Protein AF-A0A2T5HIP7-F1 (afdb_monomer)

Structure (mmCIF, N/CA/C/O backbone):
data_AF-A0A2T5HIP7-F1
#
_entry.id   AF-A0A2T5HIP7-F1
#
loop_
_atom_site.group_PDB
_atom_site.id
_atom_site.type_symbol
_atom_site.label_atom_id
_atom_site.label_alt_id
_atom_site.label_comp_id
_atom_site.label_asym_id
_atom_site.label_entity_id
_atom_site.label_seq_id
_atom_site.pdbx_PDB_ins_code
_atom_site.Cartn_x
_atom_site.Cartn_y
_atom_site.Cartn_z
_atom_site.occupancy
_atom_site.B_iso_or_equiv
_atom_site.auth_seq_id
_atom_site.auth_comp_id
_atom_site.auth_asym_id
_atom_site.auth_atom_id
_atom_site.pdbx_PDB_model_num
ATOM 1 N N . MET A 1 1 ? -25.034 -13.636 23.811 1.00 86.50 1 MET A N 1
ATOM 2 C CA . MET A 1 1 ? -24.844 -12.673 24.924 1.00 86.50 1 MET A CA 1
ATOM 3 C C . MET A 1 1 ? -26.140 -12.382 25.685 1.00 86.50 1 MET A C 1
ATOM 5 O O . MET A 1 1 ? -26.211 -12.776 26.837 1.00 86.50 1 MET A O 1
ATOM 9 N N . PHE A 1 2 ? -27.155 -11.724 25.097 1.00 91.31 2 PHE A N 1
ATOM 10 C CA . PHE A 1 2 ? -28.392 -11.356 25.823 1.00 91.31 2 PHE A CA 1
ATOM 11 C C . PHE A 1 2 ? -29.145 -12.556 26.422 1.00 91.31 2 PHE A C 1
ATOM 13 O O . PHE A 1 2 ? -29.591 -12.470 27.561 1.00 91.31 2 PHE A O 1
ATOM 20 N N . ASP A 1 3 ? -29.210 -13.689 25.713 1.00 92.69 3 ASP A N 1
ATOM 21 C CA . ASP A 1 3 ? -29.767 -14.936 26.265 1.00 92.69 3 ASP A CA 1
ATOM 22 C C . ASP A 1 3 ? -29.011 -15.400 27.525 1.00 92.69 3 ASP A C 1
ATOM 24 O O . ASP A 1 3 ? -29.621 -15.671 28.557 1.00 92.69 3 ASP A O 1
ATOM 28 N N . SER A 1 4 ? -27.676 -15.383 27.488 1.00 92.62 4 SER A N 1
ATOM 29 C CA . SER A 1 4 ? -26.827 -15.709 28.638 1.00 92.62 4 SER A CA 1
ATOM 30 C C . SER A 1 4 ? -27.083 -14.769 29.821 1.00 92.62 4 SER A C 1
ATOM 32 O O . SER A 1 4 ? -27.289 -15.241 30.935 1.00 92.62 4 SER A O 1
ATOM 34 N N . LEU A 1 5 ? -27.147 -13.453 29.580 1.00 93.56 5 LEU A N 1
ATOM 35 C CA . LEU A 1 5 ? -27.441 -12.454 30.617 1.00 93.56 5 LEU A CA 1
ATOM 36 C C . LEU A 1 5 ? -28.824 -12.673 31.241 1.00 93.56 5 LEU A C 1
ATOM 38 O O . LEU A 1 5 ? -28.954 -12.691 32.464 1.00 93.56 5 LEU A O 1
ATOM 42 N N . TYR A 1 6 ? -29.842 -12.915 30.412 1.00 95.31 6 TYR A N 1
ATOM 43 C CA . TYR A 1 6 ? -31.206 -13.206 30.856 1.00 95.31 6 TYR A CA 1
ATOM 44 C C . TYR A 1 6 ? -31.277 -14.437 31.767 1.00 95.31 6 TYR A C 1
ATOM 46 O O . TYR A 1 6 ? -31.994 -14.444 32.771 1.00 95.31 6 TYR A O 1
ATOM 54 N N . ARG A 1 7 ? -30.502 -15.475 31.435 1.00 93.69 7 ARG A N 1
ATOM 55 C CA . ARG A 1 7 ? -30.404 -16.727 32.198 1.00 93.69 7 ARG A CA 1
ATOM 56 C C . ARG A 1 7 ? -29.425 -16.660 33.373 1.00 93.69 7 ARG A C 1
ATOM 58 O O . ARG A 1 7 ? -29.270 -17.657 34.068 1.00 93.69 7 ARG A O 1
ATOM 65 N N . ARG A 1 8 ? -28.776 -15.511 33.610 1.00 91.31 8 ARG A N 1
ATOM 66 C CA . ARG A 1 8 ? -27.700 -15.336 34.607 1.00 91.31 8 ARG A CA 1
ATOM 67 C C . ARG A 1 8 ? -26.515 -16.289 34.389 1.00 91.31 8 ARG A C 1
ATOM 69 O O . ARG A 1 8 ? -25.828 -16.666 35.332 1.00 91.31 8 ARG A O 1
ATOM 76 N N . HIS A 1 9 ? -26.267 -16.673 33.140 1.00 91.75 9 HIS A N 1
ATOM 77 C CA . HIS A 1 9 ? -25.066 -17.404 32.757 1.00 91.75 9 HIS A CA 1
ATOM 78 C C . HIS A 1 9 ? -23.877 -16.437 32.621 1.00 91.75 9 HIS A C 1
ATOM 80 O O . HIS A 1 9 ? -24.076 -15.281 32.229 1.00 91.75 9 HIS A O 1
ATOM 86 N N . PRO A 1 10 ? -22.637 -16.888 32.890 1.00 84.06 10 PRO A N 1
ATOM 87 C CA . PRO A 1 10 ? -21.448 -16.066 32.695 1.00 84.06 10 PRO A CA 1
ATOM 88 C C . PRO A 1 10 ? -21.317 -15.586 31.245 1.00 84.06 10 PRO A C 1
ATOM 90 O O . PRO A 1 10 ? -21.509 -16.358 30.306 1.00 84.06 10 PRO A O 1
ATOM 93 N N . VAL A 1 11 ? -20.940 -14.320 31.067 1.00 85.50 11 VAL A N 1
ATOM 94 C CA . VAL A 1 11 ? -20.610 -13.728 29.754 1.00 85.50 11 VAL A CA 1
ATOM 95 C C . VAL A 1 11 ? -19.152 -13.269 29.662 1.00 85.50 11 VAL A C 1
ATOM 97 O O . VAL A 1 11 ? -18.809 -12.485 28.777 1.00 85.50 11 VAL A O 1
ATOM 100 N N . GLY A 1 12 ? -18.310 -13.754 30.580 1.00 82.62 12 GLY A N 1
ATOM 101 C CA . GLY A 1 12 ? -16.923 -13.324 30.773 1.00 82.62 12 GLY A CA 1
ATOM 102 C C . GLY A 1 12 ? -16.800 -12.009 31.552 1.00 82.62 12 GLY A C 1
ATOM 103 O O . GLY A 1 12 ? -17.744 -11.218 31.597 1.00 82.62 12 GLY A O 1
ATOM 104 N N . GLY A 1 13 ? -15.630 -11.776 32.149 1.00 85.75 13 GLY A N 1
ATOM 105 C CA . GLY A 1 13 ? -15.271 -10.499 32.776 1.00 85.75 13 GLY A CA 1
ATOM 106 C C . GLY A 1 13 ? -14.857 -9.436 31.754 1.00 85.75 13 GLY A C 1
ATOM 107 O O . GLY A 1 13 ? -14.843 -9.696 30.547 1.00 85.75 13 GLY A O 1
ATOM 108 N N . LEU A 1 14 ? -14.549 -8.239 32.238 1.00 87.75 14 LEU A N 1
ATOM 109 C CA . LEU A 1 14 ? -13.911 -7.155 31.497 1.00 87.75 14 LEU A CA 1
ATOM 110 C C . LEU A 1 14 ? -12.451 -7.066 31.935 1.00 87.75 14 LEU A C 1
ATOM 112 O O . LEU A 1 14 ? -12.167 -7.206 33.121 1.00 87.75 14 LEU A O 1
ATOM 116 N N . LEU A 1 15 ? -11.549 -6.774 31.003 1.00 85.12 15 LEU A N 1
ATOM 117 C CA . LEU A 1 15 ? -10.159 -6.466 31.331 1.00 85.12 15 LEU A CA 1
ATOM 118 C C . LEU A 1 15 ? -9.933 -4.976 31.127 1.00 85.12 15 LEU A C 1
ATOM 120 O O . LEU A 1 15 ? -10.214 -4.442 30.052 1.00 85.12 15 LEU A O 1
ATOM 124 N N . VAL A 1 16 ? -9.413 -4.307 32.144 1.00 87.38 16 VAL A N 1
ATOM 125 C CA . VAL A 1 16 ? -9.201 -2.863 32.141 1.00 87.38 16 VAL A CA 1
ATOM 126 C C . VAL A 1 16 ? -7.760 -2.555 32.517 1.00 87.38 16 VAL A C 1
ATOM 128 O O . VAL A 1 16 ? -7.214 -3.138 33.446 1.00 87.38 16 VAL A O 1
ATOM 131 N N . TRP A 1 17 ? -7.147 -1.602 31.827 1.00 82.19 17 TRP A N 1
ATOM 132 C CA . TRP A 1 17 ? -5.869 -1.029 32.226 1.00 82.19 17 TRP A CA 1
ATOM 133 C C . TRP A 1 17 ? -6.099 0.274 32.977 1.00 82.19 17 TRP A C 1
ATOM 135 O O . TRP A 1 17 ? -6.638 1.224 32.408 1.00 82.19 17 TRP A O 1
ATOM 145 N N . ALA A 1 18 ? -5.695 0.319 34.246 1.00 78.62 18 ALA A N 1
ATOM 146 C CA . ALA A 1 18 ? -5.685 1.554 35.015 1.00 78.62 18 ALA A CA 1
ATOM 147 C C . ALA A 1 18 ? -4.316 2.232 34.848 1.00 78.62 18 ALA A C 1
ATOM 149 O O . ALA A 1 18 ? -3.298 1.729 35.324 1.00 78.62 18 ALA A O 1
ATOM 150 N N . THR A 1 19 ? -4.301 3.368 34.157 1.00 68.75 19 THR A N 1
ATOM 151 C CA . THR A 1 19 ? -3.107 4.185 33.905 1.00 68.75 19 THR A CA 1
ATOM 152 C C . THR A 1 19 ? -3.307 5.587 34.459 1.00 68.75 19 THR A C 1
ATOM 154 O O . THR A 1 19 ? -4.427 6.095 34.491 1.00 68.75 19 THR A O 1
ATOM 157 N N . ASP A 1 20 ? -2.212 6.227 34.868 1.00 63.22 20 ASP A N 1
ATOM 158 C CA . ASP A 1 20 ? -2.234 7.638 35.241 1.00 63.22 20 ASP A CA 1
ATOM 159 C C . ASP A 1 20 ? -2.627 8.482 34.018 1.00 63.22 20 ASP A C 1
ATOM 161 O O . ASP A 1 20 ? -2.150 8.237 32.900 1.00 63.22 20 ASP A O 1
ATOM 165 N N . SER A 1 21 ? -3.536 9.432 34.220 1.00 52.19 21 SER A N 1
ATOM 166 C CA . SER A 1 21 ? -3.811 10.484 33.249 1.00 52.19 21 SER A CA 1
ATOM 167 C C . SER A 1 21 ? -3.828 11.801 33.998 1.00 52.19 21 SER A C 1
ATOM 169 O O . SER A 1 21 ? -4.706 12.054 34.832 1.00 52.19 21 SER A O 1
ATOM 171 N N . SER A 1 22 ? -2.904 12.680 33.658 1.00 45.75 22 SER A N 1
ATOM 172 C CA . SER A 1 22 ? -2.913 14.038 34.171 1.00 45.75 22 SER A CA 1
ATOM 173 C C . SER A 1 22 ? -3.959 14.935 33.484 1.00 45.75 22 SER A C 1
ATOM 175 O O . SER A 1 22 ? -4.080 16.088 33.896 1.00 45.75 22 SER A O 1
ATOM 177 N N . ALA A 1 23 ? -4.761 14.454 32.511 1.00 42.47 23 ALA A N 1
ATOM 178 C CA . ALA A 1 23 ? -5.724 15.314 31.799 1.00 42.47 23 ALA A CA 1
ATOM 179 C C . ALA A 1 23 ? -6.915 14.652 31.046 1.00 42.47 23 ALA A C 1
ATOM 181 O O . ALA A 1 23 ? -7.527 15.335 30.226 1.00 42.47 23 ALA A O 1
ATOM 182 N N . ALA A 1 24 ? -7.316 13.399 31.300 1.00 41.88 24 ALA A N 1
ATOM 183 C CA . ALA A 1 24 ? -8.332 12.762 30.444 1.00 41.88 24 ALA A CA 1
ATOM 184 C C . ALA A 1 24 ? -9.781 13.232 30.661 1.00 41.88 24 ALA A C 1
ATOM 186 O O . ALA A 1 24 ? -10.259 13.375 31.792 1.00 41.88 24 ALA A O 1
ATOM 187 N N . ALA A 1 25 ? -10.523 13.362 29.556 1.00 40.16 25 ALA A N 1
ATOM 188 C CA . ALA A 1 25 ? -11.967 13.576 29.542 1.00 40.16 25 ALA A CA 1
ATOM 189 C C . ALA A 1 25 ? -12.734 12.237 29.496 1.00 40.16 25 ALA A C 1
ATOM 191 O O . ALA A 1 25 ? -12.428 11.329 28.723 1.00 40.16 25 ALA A O 1
ATOM 192 N N . TYR A 1 26 ? -13.763 12.111 30.340 1.00 48.03 26 TYR A N 1
ATOM 193 C CA . TYR A 1 26 ? -14.518 10.872 30.564 1.00 48.03 26 TYR A CA 1
ATOM 194 C C . TYR A 1 26 ? -15.714 10.689 29.606 1.00 48.03 26 TYR A C 1
ATOM 196 O O . TYR A 1 26 ? -16.310 11.652 29.124 1.00 48.03 26 TYR A O 1
ATOM 204 N N . ARG A 1 27 ? -16.100 9.426 29.360 1.00 46.72 27 ARG A N 1
ATOM 205 C CA . ARG A 1 27 ? -17.283 9.029 28.575 1.00 46.72 27 ARG A CA 1
ATOM 206 C C . ARG A 1 27 ? -18.389 8.480 29.496 1.00 46.72 27 ARG A C 1
ATOM 208 O O . ARG A 1 27 ? -18.449 7.277 29.732 1.00 46.72 27 ARG A O 1
ATOM 215 N N . GLY A 1 28 ? -19.282 9.356 29.969 1.00 49.19 28 GLY A N 1
ATOM 216 C CA . GLY A 1 28 ? -20.483 9.032 30.762 1.00 49.19 28 GLY A CA 1
ATOM 217 C C . GLY A 1 28 ? -20.995 10.232 31.580 1.00 49.19 28 GLY A C 1
ATOM 218 O O . GLY A 1 28 ? -20.320 11.253 31.638 1.00 49.19 28 GLY A O 1
ATOM 219 N N . ASP A 1 29 ? -22.166 10.114 32.219 1.00 45.41 29 ASP A N 1
ATOM 220 C CA . ASP A 1 29 ? -22.832 11.206 32.969 1.00 45.41 29 ASP A CA 1
ATOM 221 C C . ASP A 1 29 ? -22.365 11.330 34.448 1.00 45.41 29 ASP A C 1
ATOM 223 O O . ASP A 1 29 ? -23.055 11.930 35.269 1.00 45.41 29 ASP A O 1
ATOM 227 N N . GLY A 1 30 ? -21.231 10.719 34.819 1.00 46.06 30 GLY A N 1
ATOM 228 C CA . GLY A 1 30 ? -20.705 10.688 36.195 1.00 46.06 30 GLY A CA 1
ATOM 229 C C . GLY A 1 30 ? -19.415 11.498 36.385 1.00 46.06 30 GLY A C 1
ATOM 230 O O . GLY A 1 30 ? -18.658 11.690 35.436 1.00 46.06 30 GLY A O 1
ATOM 231 N N . GLU A 1 31 ? -19.145 11.944 37.618 1.00 34.41 31 GLU A N 1
ATOM 232 C CA . GLU A 1 31 ? -17.882 12.598 38.009 1.00 34.41 31 GLU A CA 1
ATOM 233 C C . GLU A 1 31 ? -16.805 11.562 38.383 1.00 34.41 31 GLU A C 1
ATOM 235 O O . GLU A 1 31 ? -17.094 10.585 39.077 1.00 34.41 31 GLU A O 1
ATOM 240 N N . LEU A 1 32 ? -15.552 11.774 37.951 1.00 49.59 32 LEU A N 1
ATOM 241 C CA . LEU A 1 32 ? -14.421 10.880 38.238 1.00 49.59 32 LEU A CA 1
ATOM 242 C C . LEU A 1 32 ? -13.427 11.519 39.218 1.00 49.59 32 LEU A C 1
ATOM 244 O O . LEU A 1 32 ? -13.140 12.716 39.155 1.00 49.59 32 LEU A O 1
ATOM 248 N N . ALA A 1 33 ? -12.856 10.697 40.099 1.00 43.25 33 ALA A N 1
ATOM 249 C CA . ALA A 1 33 ? -11.745 11.088 40.960 1.00 43.25 33 ALA A CA 1
ATOM 250 C C . ALA A 1 33 ? -10.478 11.331 40.115 1.00 43.25 33 ALA A C 1
ATOM 252 O O . ALA A 1 33 ? -10.100 10.488 39.305 1.00 43.25 33 ALA A O 1
ATOM 253 N N . ARG A 1 34 ? -9.817 12.482 40.298 1.00 43.44 34 ARG A N 1
ATOM 254 C CA . ARG A 1 34 ? -8.569 12.844 39.597 1.00 43.44 34 ARG A CA 1
ATOM 255 C C . ARG A 1 34 ? -7.512 11.725 39.683 1.00 43.44 34 ARG A C 1
ATOM 257 O O . ARG A 1 34 ? -7.230 11.255 40.782 1.00 43.44 34 ARG A O 1
ATOM 264 N N . GLY A 1 35 ? -6.876 11.397 38.552 1.00 55.41 35 GLY A N 1
ATOM 265 C CA . GLY A 1 35 ? -5.560 10.739 38.497 1.00 55.41 35 GLY A CA 1
ATOM 266 C C . GLY A 1 35 ? -5.484 9.365 37.822 1.00 55.41 35 GLY A C 1
ATOM 267 O O . GLY A 1 35 ? -4.400 8.986 37.410 1.00 55.41 35 GLY A O 1
ATOM 268 N N . ILE A 1 36 ? -6.577 8.607 37.663 1.00 61.31 36 ILE A N 1
ATOM 269 C CA . ILE A 1 36 ? -6.512 7.253 37.068 1.00 61.31 36 ILE A CA 1
ATOM 270 C C . ILE A 1 36 ? -7.580 7.088 35.983 1.00 61.31 36 ILE A C 1
ATOM 272 O O . ILE A 1 36 ? -8.776 7.168 36.266 1.00 61.31 36 ILE A O 1
ATOM 276 N N . VAL A 1 37 ? -7.154 6.794 34.751 1.00 66.75 37 VAL A N 1
ATOM 277 C CA . VAL A 1 37 ? -8.028 6.393 33.638 1.00 66.75 37 VAL A CA 1
ATOM 278 C C . VAL A 1 37 ? -8.018 4.891 33.486 1.00 66.75 37 VAL A C 1
ATOM 280 O O . VAL A 1 37 ? -6.973 4.248 33.486 1.00 66.75 37 VAL A O 1
ATOM 283 N N . LYS A 1 38 ? -9.217 4.349 33.307 1.00 76.31 38 LYS A N 1
ATOM 284 C CA . LYS A 1 38 ? -9.478 2.937 33.069 1.00 76.31 38 LYS A CA 1
ATOM 285 C C . LYS A 1 38 ? -9.770 2.717 31.586 1.00 76.31 38 LYS A C 1
ATOM 287 O O . LYS A 1 38 ? -10.869 3.013 31.120 1.00 76.31 38 LYS A O 1
ATOM 292 N N . LEU A 1 39 ? -8.781 2.224 30.846 1.00 77.19 39 LEU A N 1
ATOM 293 C CA . LEU A 1 39 ? -8.916 1.856 29.437 1.00 77.19 39 LEU A CA 1
ATOM 294 C C . LEU A 1 39 ? -9.461 0.430 29.333 1.00 77.19 39 LEU A C 1
ATOM 296 O O . LEU A 1 39 ? -8.859 -0.505 29.855 1.00 77.19 39 LEU A O 1
ATOM 300 N N . LEU A 1 40 ? -10.600 0.257 28.662 1.00 80.19 40 LEU A N 1
ATOM 301 C CA . LEU A 1 40 ? -11.191 -1.060 28.429 1.00 80.19 40 LEU A CA 1
ATOM 302 C C . LEU A 1 40 ? -10.366 -1.820 27.383 1.00 80.19 40 LEU A C 1
ATOM 304 O O . LEU A 1 40 ? -10.419 -1.495 26.197 1.00 80.19 40 LEU A O 1
ATOM 308 N N . LEU A 1 41 ? -9.621 -2.830 27.825 1.00 76.81 41 LEU A N 1
ATOM 309 C CA . LEU A 1 41 ? -8.819 -3.681 26.951 1.00 76.81 41 LEU A CA 1
ATOM 310 C C . LEU A 1 41 ? -9.693 -4.768 26.325 1.00 76.81 41 LEU A C 1
ATOM 312 O O . LEU A 1 41 ? -9.817 -4.821 25.107 1.00 76.81 41 LEU A O 1
ATOM 316 N N . ASP A 1 42 ? -10.361 -5.575 27.155 1.00 79.62 42 ASP A N 1
ATOM 317 C CA . ASP A 1 42 ? -11.243 -6.662 26.716 1.00 79.62 42 ASP A CA 1
ATOM 318 C C . ASP A 1 42 ? -12.696 -6.439 27.152 1.00 79.62 42 ASP A C 1
ATOM 320 O O . ASP A 1 42 ? -12.983 -5.896 28.218 1.00 79.62 42 ASP A O 1
ATOM 324 N N . GLY A 1 43 ? -13.627 -6.887 26.309 1.00 80.12 43 GLY A N 1
ATOM 325 C CA . GLY A 1 43 ? -15.065 -6.712 26.491 1.00 80.12 43 GLY A CA 1
ATOM 326 C C . GLY A 1 43 ? -15.652 -5.541 25.709 1.00 80.12 43 GLY A C 1
ATOM 327 O O . GLY A 1 43 ? -16.847 -5.275 25.830 1.00 80.12 43 GLY A O 1
ATOM 328 N N . GLN A 1 44 ? -14.864 -4.880 24.852 1.00 78.50 44 GLN A N 1
ATOM 329 C CA . GLN A 1 44 ? -15.318 -3.746 24.040 1.00 78.50 44 GLN A CA 1
ATOM 330 C C . GLN A 1 44 ? -16.548 -4.087 23.192 1.00 78.50 44 GLN A C 1
ATOM 332 O O . GLN A 1 44 ? -17.529 -3.347 23.221 1.00 78.50 44 GLN A O 1
ATOM 337 N N . GLN A 1 45 ? -16.554 -5.224 22.487 1.00 76.88 45 GLN A N 1
ATOM 338 C CA . GLN A 1 45 ? -17.701 -5.633 21.665 1.00 76.88 45 GLN A CA 1
ATOM 339 C C . GLN A 1 45 ? -18.953 -5.912 22.510 1.00 76.88 45 GLN A C 1
ATOM 341 O O . GLN A 1 45 ? -20.061 -5.517 22.138 1.00 76.88 45 GLN A O 1
ATOM 346 N N . ARG A 1 46 ? -18.779 -6.551 23.677 1.00 86.44 46 ARG A N 1
ATOM 347 C CA . ARG A 1 46 ? -19.863 -6.870 24.621 1.00 86.44 46 ARG A CA 1
ATOM 348 C C . ARG A 1 46 ? -20.488 -5.592 25.183 1.00 86.44 46 ARG A C 1
ATOM 350 O O . ARG A 1 46 ? -21.704 -5.419 25.109 1.00 86.44 46 ARG A O 1
ATOM 357 N N . ILE A 1 47 ? -19.660 -4.660 25.654 1.00 87.75 47 ILE A N 1
ATOM 358 C CA . ILE A 1 47 ? -20.102 -3.360 26.175 1.00 87.75 47 ILE A CA 1
ATOM 359 C C . ILE A 1 47 ? -20.714 -2.490 25.075 1.00 87.75 47 ILE A C 1
ATOM 361 O O . ILE A 1 47 ? -21.749 -1.874 25.303 1.00 87.75 47 ILE A O 1
ATOM 365 N N . THR A 1 48 ? -20.145 -2.487 23.868 1.00 85.19 48 THR A N 1
ATOM 366 C CA . THR A 1 48 ? -20.704 -1.786 22.698 1.00 85.19 48 THR A CA 1
ATOM 367 C C . THR A 1 48 ? -22.090 -2.325 22.347 1.00 85.19 48 THR A C 1
ATOM 369 O O . THR A 1 48 ? -23.018 -1.546 22.146 1.00 85.19 48 THR A O 1
ATOM 372 N N . SER A 1 49 ? -22.260 -3.651 22.337 1.00 86.44 49 SER A N 1
ATOM 373 C CA . SER A 1 49 ? -23.545 -4.309 22.067 1.00 86.44 49 SER A CA 1
ATOM 374 C C . SER A 1 49 ? -24.591 -3.978 23.131 1.00 86.44 49 SER A C 1
ATOM 376 O O . SER A 1 49 ? -25.725 -3.636 22.800 1.00 86.44 49 SER A O 1
ATOM 378 N N . LEU A 1 50 ? -24.204 -4.034 24.411 1.00 89.94 50 LEU A N 1
ATOM 379 C CA . LEU A 1 50 ? -25.062 -3.630 25.525 1.00 89.94 50 LEU A CA 1
ATOM 380 C C . LEU A 1 50 ? -25.459 -2.160 25.411 1.00 89.94 50 LEU A C 1
ATOM 382 O O . LEU A 1 50 ? -26.647 -1.852 25.437 1.00 89.94 50 LEU A O 1
ATOM 386 N N . TYR A 1 51 ? -24.487 -1.266 25.220 1.00 89.44 51 TYR A N 1
ATOM 387 C CA . TYR A 1 51 ? -24.728 0.160 25.032 1.00 89.44 51 TYR A CA 1
ATOM 388 C C . TYR A 1 51 ? -25.714 0.399 23.891 1.00 89.44 51 TYR A C 1
ATOM 390 O O . TYR A 1 51 ? -26.709 1.094 24.082 1.00 89.44 51 TYR A O 1
ATOM 398 N N . GLY A 1 52 ? -25.460 -0.199 22.727 1.00 88.44 52 GLY A N 1
ATOM 399 C CA . GLY A 1 52 ? -26.260 0.003 21.530 1.00 88.44 52 GLY A CA 1
ATOM 400 C C . GLY A 1 52 ? -27.707 -0.438 21.709 1.00 88.44 52 GLY A C 1
ATOM 401 O O . GLY A 1 52 ? -28.613 0.350 21.449 1.00 88.44 52 GLY A O 1
ATOM 402 N N . VAL A 1 53 ? -27.931 -1.656 22.214 1.00 90.81 53 VAL A N 1
ATOM 403 C CA . VAL A 1 53 ? -29.283 -2.200 22.422 1.00 90.81 53 VAL A CA 1
ATOM 404 C C . VAL A 1 53 ? -30.020 -1.462 23.541 1.00 90.81 53 VAL A C 1
ATOM 406 O O . VAL A 1 53 ? -31.192 -1.135 23.377 1.00 90.81 53 VAL A O 1
ATOM 409 N N . ILE A 1 54 ? -29.358 -1.160 24.663 1.00 91.38 54 ILE A N 1
ATOM 410 C CA . ILE A 1 54 ? -29.987 -0.483 25.812 1.00 91.38 54 ILE A CA 1
ATOM 411 C C . ILE A 1 54 ? -30.311 0.975 25.474 1.00 91.38 54 ILE A C 1
ATOM 413 O O . ILE A 1 54 ? -31.381 1.476 25.813 1.00 91.38 54 ILE A O 1
ATOM 417 N N . ARG A 1 55 ? -29.395 1.683 24.802 1.00 88.81 55 ARG A N 1
ATOM 418 C CA . ARG A 1 55 ? -29.578 3.096 24.435 1.00 88.81 55 ARG A CA 1
ATOM 419 C C . ARG A 1 55 ? -30.316 3.273 23.109 1.00 88.81 55 ARG A C 1
ATOM 421 O O . ARG A 1 55 ? -30.714 4.398 22.820 1.00 88.81 55 ARG A O 1
ATOM 428 N N . GLY A 1 56 ? -30.521 2.211 22.332 1.00 86.69 56 GLY A N 1
ATOM 429 C CA . GLY A 1 56 ? -31.202 2.227 21.034 1.00 86.69 56 GLY A CA 1
ATOM 430 C C . GLY A 1 56 ? -30.459 2.983 19.934 1.00 86.69 56 GLY A C 1
ATOM 431 O O . GLY A 1 56 ? -31.065 3.389 18.946 1.00 86.69 56 GLY A O 1
ATOM 432 N N . LYS A 1 57 ? -29.161 3.233 20.119 1.00 85.19 57 LYS A N 1
ATOM 433 C CA . LYS A 1 57 ? -28.313 3.932 19.152 1.00 85.19 57 LYS A CA 1
ATOM 434 C C . LYS A 1 57 ? -26.869 3.480 19.283 1.00 85.19 57 LYS A C 1
ATOM 436 O O . LYS A 1 57 ? -26.386 3.255 20.392 1.00 85.19 57 LYS A O 1
ATOM 441 N N . ALA A 1 58 ? -26.179 3.411 18.151 1.00 79.56 58 ALA A N 1
ATOM 442 C CA . ALA A 1 58 ? -24.750 3.151 18.119 1.00 79.56 58 ALA A CA 1
ATOM 443 C C . ALA A 1 58 ? -23.975 4.205 18.940 1.00 79.56 58 ALA A C 1
ATOM 445 O O . ALA A 1 58 ? -24.356 5.385 18.944 1.00 79.56 58 ALA A O 1
ATOM 446 N N . PRO A 1 59 ? -22.880 3.824 19.621 1.00 75.75 59 PRO A N 1
ATOM 447 C CA . PRO A 1 59 ? -21.922 4.798 20.132 1.00 75.75 59 PRO A CA 1
ATOM 448 C C . PRO A 1 59 ? -21.366 5.667 18.996 1.00 75.75 59 PRO A C 1
ATOM 450 O O . PRO A 1 59 ? -21.214 5.193 17.875 1.00 75.75 59 PRO A O 1
ATOM 453 N N . LYS A 1 60 ? -20.992 6.920 19.291 1.00 69.19 60 LYS A N 1
ATOM 454 C CA . LYS A 1 60 ? -20.459 7.861 18.282 1.00 69.19 60 LYS A CA 1
ATOM 455 C C . LYS A 1 60 ? -19.229 7.340 17.523 1.00 69.19 60 LYS A C 1
ATOM 457 O O . LYS A 1 60 ? -19.014 7.741 16.393 1.00 69.19 60 LYS A O 1
ATOM 462 N N . PHE A 1 61 ? -18.440 6.477 18.157 1.00 66.00 61 PHE A N 1
ATOM 463 C CA . PHE A 1 61 ? -17.192 5.916 17.631 1.00 66.00 61 PHE A CA 1
ATOM 464 C C . PHE A 1 61 ? -17.373 4.554 16.936 1.00 66.00 61 PHE A C 1
ATOM 466 O O . PHE A 1 61 ? -16.387 3.894 16.623 1.00 66.00 61 PHE A O 1
ATOM 473 N N . PHE A 1 62 ? -18.610 4.072 16.784 1.00 69.75 62 PHE A N 1
ATOM 474 C CA . PHE A 1 62 ? -18.869 2.776 16.168 1.00 69.75 62 PHE A CA 1
ATOM 475 C C . PHE A 1 62 ? -18.828 2.880 14.642 1.00 69.75 62 PHE A C 1
ATOM 477 O O . PHE A 1 62 ? -19.633 3.587 14.045 1.00 69.75 62 PHE A O 1
ATOM 484 N N . ASP A 1 63 ? -17.917 2.123 14.033 1.00 58.53 63 ASP A N 1
ATOM 485 C CA . ASP A 1 63 ? -17.665 2.118 12.586 1.00 58.53 63 ASP A CA 1
ATOM 486 C C . ASP A 1 63 ? -18.427 1.015 11.818 1.00 58.53 63 ASP A C 1
ATOM 488 O O . ASP A 1 63 ? -18.183 0.806 10.634 1.00 58.53 63 ASP A O 1
ATOM 492 N N . GLY A 1 64 ? -19.334 0.281 12.474 1.00 67.75 64 GLY A N 1
ATOM 493 C CA . GLY A 1 64 ? -20.119 -0.791 11.848 1.00 67.75 64 GLY A CA 1
ATOM 494 C C . GLY A 1 64 ? -21.530 -0.362 11.436 1.00 67.75 64 GLY A C 1
ATOM 495 O O . GLY A 1 64 ? -21.910 0.801 11.542 1.00 67.75 64 GLY A O 1
ATOM 496 N N . ASN A 1 65 ? -22.355 -1.328 11.021 1.00 71.62 65 ASN A N 1
ATOM 497 C CA . ASN A 1 65 ? -23.754 -1.080 10.664 1.00 71.62 65 ASN A CA 1
ATOM 498 C C . ASN A 1 65 ? -24.591 -0.683 11.904 1.00 71.62 65 ASN A C 1
ATOM 500 O O . ASN A 1 65 ? -24.835 -1.538 12.761 1.00 71.62 65 ASN A O 1
ATOM 504 N N . PRO A 1 66 ? -25.102 0.562 12.012 1.00 73.00 66 PRO A N 1
ATOM 505 C CA . PRO A 1 66 ? -25.879 0.999 13.176 1.00 73.00 66 PRO A CA 1
ATOM 506 C C . PRO A 1 66 ? -27.181 0.214 13.380 1.00 73.00 66 PRO A C 1
ATOM 508 O O . PRO A 1 66 ? -27.700 0.168 14.496 1.00 73.00 66 PRO A O 1
ATOM 511 N N . ALA A 1 67 ? -27.700 -0.424 12.325 1.00 72.12 67 ALA A N 1
ATOM 512 C CA . ALA A 1 67 ? -28.881 -1.280 12.406 1.00 72.12 67 ALA A CA 1
ATOM 513 C C . ALA A 1 67 ? -28.646 -2.546 13.249 1.00 72.12 67 ALA A C 1
ATOM 515 O O . ALA A 1 67 ? -29.610 -3.154 13.700 1.00 72.12 67 ALA A O 1
ATOM 516 N N . ALA A 1 68 ? -27.391 -2.918 13.532 1.00 73.94 68 ALA A N 1
ATOM 517 C CA . ALA A 1 68 ? -27.064 -4.054 14.397 1.00 73.94 68 ALA A CA 1
ATOM 518 C C . ALA A 1 68 ? -27.565 -3.887 15.846 1.00 73.94 68 ALA A C 1
ATOM 520 O O . ALA A 1 68 ? -27.677 -4.864 16.584 1.00 73.94 68 ALA A O 1
ATOM 521 N N . PHE A 1 69 ? -27.872 -2.655 16.265 1.00 81.81 69 PHE A N 1
ATOM 522 C CA . PHE A 1 69 ? -28.328 -2.348 17.623 1.00 81.81 69 PHE A CA 1
ATOM 523 C C . PHE A 1 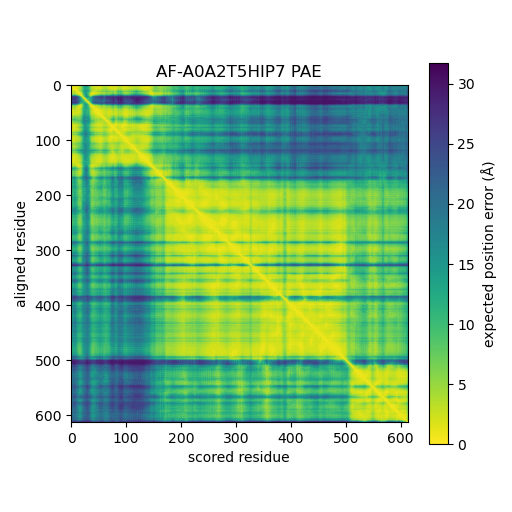69 ? -29.844 -2.220 17.761 1.00 81.81 69 PHE A C 1
ATOM 525 O O . PHE A 1 69 ? -30.330 -1.954 18.860 1.00 81.81 69 PHE A O 1
ATOM 532 N N . THR A 1 70 ? -30.593 -2.372 16.670 1.00 81.12 70 THR A N 1
ATOM 533 C CA . THR A 1 70 ? -32.047 -2.199 16.653 1.00 81.12 70 THR A CA 1
ATOM 534 C C . THR A 1 70 ? -32.746 -3.481 16.208 1.00 81.12 70 THR A C 1
ATOM 536 O O . THR A 1 70 ? -32.154 -4.377 15.613 1.00 81.12 70 THR A O 1
ATOM 539 N N . GLY A 1 71 ? -34.029 -3.610 16.554 1.00 86.50 71 GLY A N 1
ATOM 540 C CA . GLY A 1 71 ? -34.848 -4.739 16.116 1.00 86.50 71 GLY A CA 1
ATOM 541 C C . GLY A 1 71 ? -34.610 -6.050 16.867 1.00 86.50 71 GLY A C 1
ATOM 542 O O . GLY A 1 71 ? -35.164 -7.065 16.452 1.00 86.50 71 GLY A O 1
ATOM 543 N N . LEU A 1 72 ? -33.849 -6.063 17.966 1.00 92.38 72 LEU A N 1
ATOM 544 C CA . LEU A 1 72 ? -33.778 -7.228 18.849 1.00 92.38 72 LEU A CA 1
ATOM 545 C C . LEU A 1 72 ? -35.112 -7.394 19.595 1.00 92.38 72 LEU A C 1
ATOM 547 O O . LEU A 1 72 ? -35.519 -6.526 20.368 1.00 92.38 72 LEU A O 1
ATOM 551 N N . GLN A 1 73 ? -35.779 -8.522 19.377 1.00 94.25 73 GLN A N 1
ATOM 552 C CA . GLN A 1 73 ? -37.054 -8.871 19.994 1.00 94.25 73 GLN A CA 1
ATOM 553 C C . GLN A 1 73 ? -36.871 -10.004 21.008 1.00 94.25 73 GLN A C 1
ATOM 555 O O . GLN A 1 73 ? -36.031 -10.889 20.831 1.00 94.25 73 GLN A O 1
ATOM 560 N N . PHE A 1 74 ? -37.692 -10.001 22.053 1.00 96.12 74 PHE A N 1
ATOM 561 C CA . PHE A 1 74 ? -37.787 -11.076 23.036 1.00 96.12 74 PHE A CA 1
ATOM 562 C C . PHE A 1 74 ? -39.196 -11.663 23.021 1.00 96.12 74 PHE A C 1
ATOM 564 O O . PHE A 1 74 ? -40.181 -10.927 23.030 1.00 96.12 74 PHE A O 1
ATOM 571 N N . ASN A 1 75 ? -39.308 -12.987 22.981 1.00 95.75 75 ASN A N 1
ATOM 572 C CA . ASN A 1 75 ? -40.599 -13.656 23.014 1.00 95.75 75 ASN A CA 1
ATOM 573 C C . ASN A 1 75 ? -40.982 -14.040 24.444 1.00 95.75 75 ASN A C 1
ATOM 575 O O . ASN A 1 75 ? -40.308 -14.830 25.105 1.00 95.75 75 ASN A O 1
ATOM 579 N N . LEU A 1 76 ? -42.117 -13.518 24.893 1.00 94.62 76 LEU A N 1
ATOM 580 C CA . LEU A 1 76 ? -42.626 -13.714 26.242 1.00 94.62 76 LEU A CA 1
ATOM 581 C C . LEU A 1 76 ? -43.145 -15.121 26.519 1.00 94.62 76 LEU A C 1
ATOM 583 O O . LEU A 1 76 ? -43.335 -15.431 27.688 1.00 94.62 76 LEU A O 1
ATOM 587 N N . GLU A 1 77 ? -43.387 -15.965 25.515 1.00 93.56 77 GLU A N 1
ATOM 588 C CA . GLU A 1 77 ? -43.895 -17.328 25.709 1.00 93.56 77 GLU A CA 1
ATOM 589 C C . GLU A 1 77 ? -42.764 -18.338 25.902 1.00 93.56 77 GLU A C 1
ATOM 591 O O . GLU A 1 77 ? -42.774 -19.104 26.866 1.00 93.56 77 GLU A O 1
ATOM 596 N N . ASN A 1 78 ? -41.796 -18.324 24.987 1.00 94.19 78 ASN A N 1
ATOM 597 C CA . ASN A 1 78 ? -40.715 -19.307 24.918 1.00 94.19 78 ASN A CA 1
ATOM 598 C C . ASN A 1 78 ? -39.357 -18.765 25.394 1.00 94.19 78 ASN A C 1
ATOM 600 O O . ASN A 1 78 ? -38.386 -19.515 25.414 1.00 94.19 78 ASN A O 1
ATOM 604 N N . GLU A 1 79 ? -39.294 -17.492 25.794 1.00 95.94 79 GLU A N 1
ATOM 605 C CA . GLU A 1 79 ? -38.105 -16.846 26.362 1.00 95.94 79 GLU A CA 1
ATOM 606 C C . GLU A 1 79 ? -36.906 -16.832 25.404 1.00 95.94 79 GLU A C 1
ATOM 608 O O . GLU A 1 79 ? -35.759 -17.007 25.816 1.00 95.94 79 GLU A O 1
ATOM 613 N N . THR A 1 80 ? -37.175 -16.635 24.112 1.00 94.62 80 THR A N 1
ATOM 614 C CA . THR A 1 80 ? -36.141 -16.576 23.071 1.00 94.62 80 THR A CA 1
ATOM 615 C C . THR A 1 80 ? -35.913 -15.158 22.567 1.00 94.62 80 THR A C 1
ATOM 617 O O . THR A 1 80 ? -36.849 -14.369 22.427 1.00 94.62 80 THR A O 1
ATOM 620 N N . PHE A 1 81 ? -34.652 -14.851 22.269 1.00 93.75 81 PHE A N 1
ATOM 621 C CA . PHE A 1 81 ? -34.252 -13.629 21.580 1.00 93.75 81 PHE A CA 1
ATOM 622 C C . PHE A 1 81 ? -34.152 -13.890 20.077 1.00 93.75 81 PHE A C 1
ATOM 624 O O . PHE A 1 81 ? -33.632 -14.925 19.663 1.00 93.75 81 PHE A O 1
ATOM 631 N N . ALA A 1 82 ? -34.620 -12.951 19.260 1.00 89.62 82 ALA A N 1
ATOM 632 C CA . ALA A 1 82 ? -34.452 -12.990 17.810 1.00 89.62 82 ALA A CA 1
ATOM 633 C C . ALA A 1 82 ? -34.525 -11.578 17.225 1.00 89.62 82 ALA A C 1
ATOM 635 O O . ALA A 1 82 ? -35.246 -10.729 17.744 1.00 89.62 82 ALA A O 1
ATOM 636 N N . PHE A 1 83 ? -33.815 -11.327 16.127 1.00 89.62 83 PHE A N 1
ATOM 637 C CA . PHE A 1 83 ? -34.003 -10.090 15.371 1.00 89.62 83 PHE A CA 1
ATOM 638 C C . PHE A 1 83 ? -35.357 -10.087 14.654 1.00 89.62 83 PHE A C 1
ATOM 640 O O . PHE A 1 83 ? -35.884 -11.142 14.292 1.00 89.62 83 PHE A O 1
ATOM 647 N N . TYR A 1 84 ? -35.929 -8.896 14.484 1.00 86.88 84 TYR A N 1
ATOM 648 C CA . TYR A 1 84 ? -37.275 -8.715 13.959 1.00 86.88 84 TYR A CA 1
ATOM 649 C C . TYR A 1 84 ? -37.445 -9.338 12.569 1.00 86.88 84 TYR A C 1
ATOM 651 O O . TYR A 1 84 ? -36.730 -9.010 11.625 1.00 86.88 84 TYR A O 1
ATOM 659 N N . GLN A 1 85 ? -38.446 -10.209 12.444 1.00 87.56 85 GLN A N 1
ATOM 660 C CA . GLN A 1 85 ? -38.822 -10.876 11.200 1.00 87.56 85 GLN A CA 1
ATOM 661 C C . GLN A 1 85 ? -40.331 -10.698 10.979 1.00 87.56 85 GLN A C 1
ATOM 663 O O . GLN A 1 85 ? -41.112 -11.313 11.714 1.00 87.56 85 GLN A O 1
ATOM 668 N N . PRO A 1 86 ? -40.774 -9.905 9.979 1.00 85.62 86 PRO A N 1
ATOM 669 C CA . PRO A 1 86 ? -42.191 -9.584 9.782 1.00 85.62 86 PRO A CA 1
ATOM 670 C C . PRO A 1 86 ? -43.092 -10.822 9.728 1.00 85.62 86 PRO A C 1
ATOM 672 O O . PRO A 1 86 ? -44.077 -10.898 10.453 1.00 85.62 86 PRO A O 1
ATOM 675 N N . ILE A 1 87 ? -42.689 -11.840 8.962 1.00 85.19 87 ILE A N 1
ATOM 676 C CA . ILE A 1 87 ? -43.447 -13.088 8.769 1.00 85.19 87 ILE A CA 1
ATOM 677 C C . ILE A 1 87 ? -43.721 -13.811 10.099 1.00 85.19 87 ILE A C 1
ATOM 679 O O . ILE A 1 87 ? -44.772 -14.421 10.271 1.00 85.19 87 ILE A O 1
ATOM 683 N N . LYS A 1 88 ? -42.782 -13.746 11.049 1.00 80.81 88 LYS A N 1
ATOM 684 C CA . LYS A 1 88 ? -42.848 -14.472 12.325 1.00 80.81 88 LYS A CA 1
ATOM 685 C C . LYS A 1 88 ? -43.477 -13.648 13.452 1.00 80.81 88 LYS A C 1
ATOM 687 O O . LYS A 1 88 ? -44.012 -14.220 14.402 1.00 80.81 88 LYS A O 1
ATOM 692 N N . MET A 1 89 ? -43.349 -12.323 13.392 1.00 90.00 89 MET A N 1
ATOM 693 C CA . MET A 1 89 ? -43.553 -11.451 14.555 1.00 90.00 89 MET A CA 1
ATOM 694 C C . MET A 1 89 ? -44.663 -10.416 14.368 1.00 90.00 89 MET A C 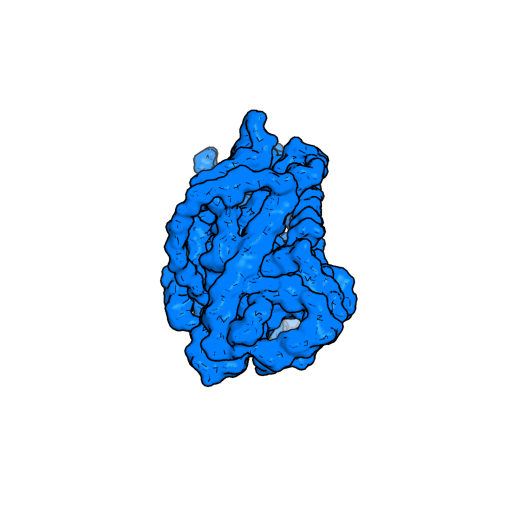1
ATOM 696 O O . MET A 1 89 ? -45.214 -9.939 15.359 1.00 90.00 89 MET A O 1
ATOM 700 N N . GLN A 1 90 ? -45.021 -10.065 13.131 1.00 86.31 90 GLN A N 1
ATOM 701 C CA . GLN A 1 90 ? -46.014 -9.026 12.877 1.00 86.31 90 GLN A CA 1
ATOM 702 C C . GLN A 1 90 ? -47.385 -9.422 13.444 1.00 86.31 90 GLN A C 1
ATOM 704 O O . GLN A 1 90 ? -47.909 -10.496 13.166 1.00 86.31 90 GLN A O 1
ATOM 709 N N . GLY A 1 91 ? -47.966 -8.539 14.260 1.00 84.00 91 GLY A N 1
ATOM 710 C CA . GLY A 1 91 ? -49.271 -8.757 14.893 1.00 84.00 91 GLY A CA 1
ATOM 711 C C . GLY A 1 91 ? -49.263 -9.697 16.104 1.00 84.00 91 GLY A C 1
ATOM 712 O O . GLY A 1 91 ? -50.303 -9.842 16.739 1.00 84.00 91 GLY A O 1
ATOM 713 N N . ASN A 1 92 ? -48.125 -10.299 16.469 1.00 89.00 92 ASN A N 1
ATOM 714 C CA . ASN A 1 92 ? -48.024 -11.146 17.655 1.00 89.00 92 ASN A CA 1
ATOM 715 C C . ASN A 1 92 ? -47.586 -10.315 18.881 1.00 89.00 92 ASN A C 1
ATOM 717 O O . ASN A 1 92 ? -46.430 -9.890 18.938 1.00 89.00 92 ASN A O 1
ATOM 721 N N . PRO A 1 93 ? -48.458 -10.112 19.887 1.00 88.19 93 PRO A N 1
ATOM 722 C CA . PRO A 1 93 ? -48.170 -9.250 21.038 1.00 88.19 93 PRO A CA 1
ATOM 723 C C . PRO A 1 93 ? -47.143 -9.839 22.018 1.00 88.19 93 PRO A C 1
ATOM 725 O O . PRO A 1 93 ? -46.709 -9.141 22.931 1.00 88.19 93 PRO A O 1
ATOM 728 N N . LEU A 1 94 ? -46.760 -11.112 21.859 1.00 91.69 94 LEU A N 1
ATOM 729 C CA . LEU A 1 94 ? -45.775 -11.780 22.714 1.00 91.69 94 LEU A CA 1
ATOM 730 C C . LEU A 1 94 ? -44.332 -11.502 22.287 1.00 91.69 94 LEU A C 1
ATOM 732 O O . LEU A 1 94 ? -43.421 -11.819 23.046 1.00 91.69 94 LEU A O 1
ATOM 736 N N . TRP A 1 95 ? -44.114 -10.930 21.100 1.00 93.56 95 TRP A N 1
ATOM 737 C CA . TRP A 1 95 ? -42.812 -10.401 20.703 1.00 93.56 95 TRP A CA 1
ATOM 738 C C . TRP A 1 95 ? -42.705 -8.948 21.145 1.00 93.56 95 TRP A C 1
ATOM 740 O O . TRP A 1 95 ? -43.489 -8.095 20.725 1.00 93.56 95 TRP A O 1
ATOM 750 N N . ILE A 1 96 ? -41.740 -8.687 22.018 1.00 93.50 96 ILE A N 1
ATOM 751 C CA . ILE A 1 96 ? -41.510 -7.372 22.598 1.00 93.50 96 ILE A CA 1
ATOM 752 C C . ILE A 1 96 ? -40.139 -6.844 22.197 1.00 93.50 96 ILE A C 1
ATOM 754 O O . ILE A 1 96 ? -39.148 -7.575 22.196 1.00 93.50 96 ILE A O 1
ATOM 758 N N . ASP A 1 97 ? -40.087 -5.555 21.884 1.00 92.75 97 ASP A N 1
ATOM 759 C CA . ASP A 1 97 ? -38.844 -4.895 21.517 1.00 92.75 97 ASP A CA 1
ATOM 760 C C . ASP A 1 97 ? -37.977 -4.707 22.767 1.00 92.75 97 ASP A C 1
ATOM 762 O O . ASP A 1 97 ? -38.392 -4.069 23.743 1.00 92.75 97 ASP A O 1
ATOM 766 N N . VAL A 1 98 ? -36.782 -5.304 22.750 1.00 94.00 98 VAL A N 1
ATOM 767 C CA . VAL A 1 98 ? -35.876 -5.301 23.905 1.00 94.00 98 VAL A CA 1
ATOM 768 C C . VAL A 1 98 ? -35.415 -3.880 24.204 1.00 94.00 98 VAL A C 1
ATOM 770 O O . VAL A 1 98 ? -35.450 -3.464 25.358 1.00 94.00 98 VAL A O 1
ATOM 773 N N . THR A 1 99 ? -35.041 -3.110 23.182 1.00 92.25 99 THR A N 1
ATOM 774 C CA . THR A 1 99 ? -34.605 -1.716 23.331 1.00 92.25 99 THR A CA 1
ATOM 775 C C . THR A 1 99 ? -35.704 -0.852 23.947 1.00 92.25 99 THR A C 1
ATOM 777 O O . THR A 1 99 ? -35.442 -0.102 24.887 1.00 92.25 99 THR A O 1
ATOM 780 N N . ALA A 1 100 ? -36.947 -0.992 23.483 1.00 90.88 100 ALA A N 1
ATOM 781 C CA . ALA A 1 100 ? -38.082 -0.239 24.003 1.00 90.88 100 ALA A CA 1
ATOM 782 C C . ALA A 1 100 ? -38.340 -0.534 25.488 1.00 90.88 100 ALA A C 1
ATOM 784 O O . ALA A 1 100 ? -38.580 0.396 26.262 1.00 90.88 100 ALA A O 1
ATOM 785 N N . ILE A 1 101 ? -38.261 -1.806 25.904 1.00 91.38 101 ILE A N 1
ATOM 786 C CA . ILE A 1 101 ? -38.366 -2.168 27.324 1.00 91.38 101 ILE A CA 1
ATOM 787 C C . ILE A 1 101 ? -37.199 -1.589 28.125 1.00 91.38 101 ILE A C 1
ATOM 789 O O . ILE A 1 101 ? -37.438 -0.978 29.163 1.00 91.38 101 ILE A O 1
ATOM 793 N N . MET A 1 102 ? -35.962 -1.727 27.646 1.00 92.06 102 MET A N 1
ATOM 794 C CA . MET A 1 102 ? -34.771 -1.251 28.362 1.00 92.06 102 MET A CA 1
ATOM 795 C C . MET A 1 102 ? -34.787 0.269 28.573 1.00 92.06 102 MET A C 1
ATOM 797 O O . MET A 1 102 ? -34.441 0.738 29.652 1.00 92.06 102 MET A O 1
ATOM 801 N N . GLN A 1 103 ? -35.237 1.045 27.581 1.00 91.69 103 GLN A N 1
ATOM 802 C CA . GLN A 1 103 ? -35.316 2.507 27.681 1.00 91.69 103 GLN A CA 1
ATOM 803 C C . GLN A 1 103 ? -36.459 2.994 28.578 1.00 91.69 103 GLN A C 1
ATOM 805 O O . GLN A 1 103 ? -36.304 3.980 29.297 1.00 91.69 103 GLN A O 1
ATOM 810 N N . LYS A 1 104 ? -37.625 2.340 28.511 1.00 90.81 104 LYS A N 1
ATOM 811 C CA . LYS A 1 104 ? -38.828 2.773 29.241 1.00 90.81 104 LYS A CA 1
ATOM 812 C C . LYS A 1 104 ? -38.958 2.144 30.632 1.00 90.81 104 LYS A C 1
ATOM 814 O O . LYS A 1 104 ? -39.827 2.556 31.405 1.00 90.81 104 LYS A O 1
ATOM 819 N N . GLY A 1 105 ? -38.157 1.125 30.943 1.00 90.00 105 GLY A N 1
ATOM 820 C CA . GLY A 1 105 ? -38.185 0.405 32.213 1.00 90.00 105 GLY A CA 1
ATOM 821 C C . GLY A 1 105 ? -39.588 -0.089 32.581 1.00 90.00 105 GLY A C 1
ATOM 822 O O . GLY A 1 105 ? -40.336 -0.610 31.749 1.00 90.00 105 GLY A O 1
ATOM 823 N N . ASN A 1 106 ? -39.981 0.141 33.836 1.00 86.69 106 ASN A N 1
ATOM 824 C CA . ASN A 1 106 ? -41.300 -0.239 34.353 1.00 86.69 106 ASN A CA 1
ATOM 825 C C . ASN A 1 106 ? -42.469 0.420 33.598 1.00 86.69 106 ASN A C 1
ATOM 827 O O . ASN A 1 106 ? -43.530 -0.190 33.475 1.00 86.69 106 ASN A O 1
ATOM 831 N N . GLY A 1 107 ? -42.277 1.626 33.048 1.00 84.25 107 GLY A N 1
ATOM 832 C CA . GLY A 1 107 ? -43.286 2.284 32.213 1.00 84.25 107 GLY A CA 1
ATOM 833 C C . GLY A 1 107 ? -43.535 1.530 30.904 1.00 84.25 107 GLY A C 1
ATOM 834 O O . GLY A 1 107 ? -44.681 1.345 30.501 1.00 84.25 107 GLY A O 1
ATOM 835 N N . GLY A 1 108 ? -42.470 1.004 30.289 1.00 83.50 108 GLY A N 1
ATOM 836 C CA . GLY A 1 108 ? -42.555 0.167 29.090 1.00 83.50 108 GLY A CA 1
ATOM 837 C C . GLY A 1 108 ? -43.273 -1.153 29.350 1.00 83.50 108 GLY A C 1
ATOM 838 O O . GLY A 1 108 ? -44.126 -1.551 28.560 1.00 83.50 108 GLY A O 1
ATOM 839 N N . MET A 1 109 ? -42.997 -1.797 30.491 1.00 86.81 109 MET A N 1
ATOM 840 C CA . MET A 1 109 ? -43.746 -2.990 30.907 1.00 86.81 109 MET A CA 1
ATOM 841 C C . MET A 1 109 ? -45.247 -2.712 31.013 1.00 86.81 109 MET A C 1
ATOM 843 O O . MET A 1 109 ? -46.042 -3.525 30.551 1.00 86.81 109 MET A O 1
ATOM 847 N N . GLY A 1 110 ? -45.641 -1.560 31.568 1.00 85.81 110 GLY A N 1
ATOM 848 C CA . GLY A 1 110 ? -47.046 -1.155 31.658 1.00 85.81 110 GLY A CA 1
ATOM 849 C C . GLY A 1 110 ? -47.741 -1.111 30.294 1.00 85.81 110 GLY A C 1
ATOM 850 O O . GLY A 1 110 ? -48.814 -1.690 30.135 1.00 85.81 110 GLY A O 1
ATOM 851 N N . GLU A 1 111 ? -47.099 -0.511 29.287 1.00 86.75 111 GLU A N 1
ATOM 852 C CA . GLU A 1 111 ? -47.630 -0.452 27.916 1.00 86.75 111 GLU A CA 1
ATOM 853 C C . GLU A 1 111 ? -47.826 -1.848 27.299 1.00 86.75 111 GLU A C 1
ATOM 855 O O . GLU A 1 111 ? -48.840 -2.107 26.643 1.00 86.75 111 GLU A O 1
ATOM 860 N N . PHE A 1 112 ? -46.874 -2.762 27.511 1.00 85.81 112 PHE A N 1
ATOM 861 C CA . PHE A 1 112 ? -46.987 -4.141 27.028 1.00 85.81 112 PHE A CA 1
ATOM 862 C C . PHE A 1 112 ? -48.071 -4.924 27.768 1.00 85.81 112 PHE A C 1
ATOM 864 O O . PHE A 1 112 ? -48.842 -5.639 27.131 1.00 85.81 112 PHE A O 1
ATOM 871 N N . ILE A 1 113 ? -48.197 -4.742 29.084 1.00 86.94 113 ILE A N 1
ATOM 872 C CA . ILE A 1 113 ? -49.267 -5.354 29.880 1.00 86.94 113 ILE A CA 1
ATOM 873 C C . ILE A 1 113 ? -50.634 -4.911 29.354 1.00 86.94 113 ILE A C 1
ATOM 875 O O . ILE A 1 113 ? -51.492 -5.760 29.119 1.00 86.94 113 ILE A O 1
ATOM 879 N N . THR A 1 114 ? -50.834 -3.616 29.091 1.00 86.81 114 THR A N 1
ATOM 880 C CA . THR A 1 114 ? -52.096 -3.117 28.521 1.00 86.81 114 THR A CA 1
ATOM 881 C C . THR A 1 114 ? -52.414 -3.771 27.175 1.00 86.81 114 THR A C 1
ATOM 883 O O . THR A 1 114 ? -53.562 -4.143 26.950 1.00 86.81 114 THR A O 1
ATOM 886 N N . LYS A 1 115 ? -51.414 -3.977 26.306 1.00 85.25 115 LYS A N 1
ATOM 887 C CA . LYS A 1 115 ? -51.589 -4.682 25.022 1.00 85.25 115 LYS A CA 1
ATOM 888 C C . LYS A 1 115 ? -51.911 -6.167 25.181 1.00 85.25 115 LYS A C 1
ATOM 890 O O . LYS A 1 115 ? -52.663 -6.704 24.383 1.00 85.25 115 LYS A O 1
ATOM 895 N N . ILE A 1 116 ? -51.350 -6.848 26.177 1.00 86.06 116 ILE A N 1
ATOM 896 C CA . ILE A 1 116 ? -51.654 -8.266 26.423 1.00 86.06 116 ILE A CA 1
ATOM 897 C C . ILE A 1 116 ? -53.071 -8.420 26.988 1.00 86.06 116 ILE A C 1
ATOM 899 O O . ILE A 1 116 ? -53.772 -9.367 26.643 1.00 86.06 116 ILE A O 1
ATOM 903 N N . LEU A 1 117 ? -53.524 -7.472 27.814 1.00 84.94 117 LEU A N 1
ATOM 904 C CA . LEU A 1 117 ? -54.864 -7.492 28.409 1.00 84.94 117 LEU A CA 1
ATOM 905 C C . LEU A 1 117 ? -56.000 -7.332 27.386 1.00 84.94 117 LEU A C 1
ATOM 907 O O . LEU A 1 117 ? -57.134 -7.687 27.701 1.00 84.94 117 LEU A O 1
ATOM 911 N N . THR A 1 118 ? -55.730 -6.844 26.170 1.00 85.00 118 THR A N 1
ATOM 912 C CA . THR A 1 118 ? -56.734 -6.809 25.093 1.00 85.00 118 THR A CA 1
ATOM 913 C C . THR A 1 118 ? -56.936 -8.166 24.408 1.00 85.00 118 THR A C 1
ATOM 915 O O . THR A 1 118 ? -57.886 -8.304 23.639 1.00 85.00 118 THR A O 1
ATOM 918 N N . ALA A 1 119 ? -56.093 -9.165 24.702 1.00 84.25 119 ALA A N 1
ATOM 919 C CA . ALA A 1 119 ? -56.183 -10.538 24.205 1.00 84.25 119 ALA A CA 1
ATOM 920 C C . ALA A 1 119 ? -56.571 -11.500 25.354 1.00 84.25 119 ALA A C 1
ATOM 922 O O . ALA A 1 119 ? -55.717 -11.860 26.177 1.00 84.25 119 ALA A O 1
ATOM 923 N N . PRO A 1 120 ? -57.845 -11.933 25.448 1.00 81.56 120 PRO A N 1
ATOM 924 C CA . PRO A 1 120 ? -58.349 -12.727 26.573 1.00 81.56 120 PRO A CA 1
ATOM 925 C C . PRO A 1 120 ? -57.571 -14.027 26.815 1.00 81.56 120 PRO A C 1
ATOM 927 O O . PRO A 1 120 ? -57.340 -14.400 27.965 1.00 81.56 120 PRO A O 1
ATOM 930 N N . GLU A 1 121 ? -57.121 -14.698 25.749 1.00 84.31 121 GLU A N 1
ATOM 931 C CA . GLU A 1 121 ? -56.335 -15.932 25.841 1.00 84.31 121 GLU A CA 1
ATOM 932 C C . GLU A 1 121 ? -54.949 -15.744 26.481 1.00 84.31 121 GLU A C 1
ATOM 934 O O . GLU A 1 121 ? -54.424 -16.672 27.100 1.00 84.31 121 GLU A O 1
ATOM 939 N N . LEU A 1 122 ? -54.366 -14.545 26.385 1.00 86.88 122 LEU A N 1
ATOM 940 C CA . LEU A 1 122 ? -53.051 -14.229 26.948 1.00 86.88 122 LEU A CA 1
ATOM 941 C C . LEU A 1 122 ? -53.152 -13.667 28.371 1.00 86.88 122 LEU A C 1
ATOM 943 O O . LEU A 1 122 ? -52.247 -13.870 29.183 1.00 86.88 122 LEU A O 1
ATOM 947 N N . ALA A 1 123 ? -54.270 -13.013 28.705 1.00 84.31 123 ALA A N 1
ATOM 948 C CA . ALA A 1 123 ? -54.504 -12.413 30.018 1.00 84.31 123 ALA A CA 1
ATOM 949 C C . ALA A 1 123 ? -54.371 -13.425 31.173 1.00 84.31 123 ALA A C 1
ATOM 951 O O . ALA A 1 123 ? -53.853 -13.087 32.236 1.00 84.31 123 ALA A O 1
ATOM 952 N N . ALA A 1 124 ? -54.741 -14.692 30.950 1.00 86.75 124 ALA A N 1
ATOM 953 C CA . ALA A 1 124 ? -54.600 -15.761 31.942 1.00 86.75 124 ALA A CA 1
ATOM 954 C C . ALA A 1 124 ? -53.138 -16.029 32.365 1.00 86.75 124 ALA A C 1
ATOM 956 O O . ALA A 1 124 ? -52.898 -16.528 33.463 1.00 86.75 124 ALA A O 1
ATOM 957 N N . ARG A 1 125 ? -52.154 -15.693 31.517 1.00 91.19 125 ARG A N 1
ATOM 958 C CA . ARG A 1 125 ? -50.713 -15.896 31.767 1.00 91.19 125 ARG A CA 1
ATOM 959 C C . ARG A 1 125 ? -49.974 -14.595 32.075 1.00 91.19 125 ARG A C 1
ATOM 961 O O . ARG A 1 125 ? -48.745 -14.597 32.137 1.00 91.19 125 ARG A O 1
ATOM 968 N N . ILE A 1 126 ? -50.694 -13.495 32.315 1.00 89.44 126 ILE A N 1
ATOM 969 C CA . ILE A 1 126 ? -50.095 -12.165 32.483 1.00 89.44 126 ILE A CA 1
ATOM 970 C C . ILE A 1 126 ? -49.034 -12.124 33.588 1.00 89.44 126 ILE A C 1
ATOM 972 O O . ILE A 1 126 ? -47.992 -11.508 33.404 1.00 89.44 126 ILE A O 1
ATOM 976 N N . GLY A 1 127 ? -49.238 -12.846 34.696 1.00 90.19 127 GLY A N 1
ATOM 977 C CA . GLY A 1 127 ? -48.252 -12.940 35.777 1.00 90.19 127 GLY A CA 1
ATOM 978 C C . GLY A 1 127 ? -46.910 -13.522 35.315 1.00 90.19 127 GLY A C 1
ATOM 979 O O . GLY A 1 127 ? -45.856 -12.996 35.675 1.00 90.19 127 GLY A O 1
ATOM 980 N N . ASN A 1 128 ? -46.943 -14.544 34.452 1.00 93.50 128 ASN A N 1
ATOM 981 C CA . ASN A 1 128 ? -45.739 -15.151 33.878 1.00 93.50 128 ASN A CA 1
ATOM 982 C C . ASN A 1 128 ? -45.021 -14.159 32.960 1.00 93.50 128 ASN A C 1
ATOM 984 O O . ASN A 1 128 ? -43.805 -14.003 33.046 1.00 93.50 128 ASN A O 1
ATOM 988 N N . TYR A 1 129 ? -45.767 -13.452 32.109 1.00 94.00 129 TYR A N 1
ATOM 989 C CA . TYR A 1 129 ? -45.202 -12.450 31.207 1.00 94.00 129 TYR A CA 1
ATOM 990 C C . TYR A 1 129 ? -44.591 -11.272 31.965 1.00 94.00 129 TYR A C 1
ATOM 992 O O . TYR A 1 129 ? -43.473 -10.867 31.654 1.00 94.00 129 TYR A O 1
ATOM 1000 N N . THR A 1 130 ? -45.260 -10.782 33.010 1.00 92.69 130 THR A N 1
ATOM 1001 C CA . THR A 1 130 ? -44.726 -9.741 33.895 1.00 92.69 130 THR A CA 1
ATOM 1002 C C . THR A 1 130 ? -43.429 -10.196 34.555 1.00 92.69 130 THR A C 1
ATOM 1004 O O . THR A 1 130 ? -42.431 -9.487 34.472 1.00 92.69 130 THR A O 1
ATOM 1007 N N . SER A 1 131 ? -43.394 -11.406 35.125 1.00 94.12 131 SER A N 1
ATOM 1008 C CA . SER A 1 131 ? -42.172 -11.969 35.716 1.00 94.12 131 SER A CA 1
ATOM 1009 C C . SER A 1 131 ? -41.026 -12.070 34.697 1.00 94.12 131 SER A C 1
ATOM 1011 O O . SER A 1 131 ? -39.890 -11.686 34.986 1.00 94.12 131 SER A O 1
ATOM 1013 N N . ARG A 1 132 ? -41.325 -12.509 33.467 1.00 95.56 132 ARG A N 1
ATOM 1014 C CA . ARG A 1 132 ? -40.348 -12.612 32.373 1.00 95.56 132 ARG A CA 1
ATOM 1015 C C . ARG A 1 132 ? -39.806 -11.251 31.939 1.00 95.56 132 ARG A C 1
ATOM 1017 O O . ARG A 1 132 ? -38.603 -11.162 31.698 1.00 95.56 132 ARG A O 1
ATOM 1024 N N . MET A 1 133 ? -40.645 -10.215 31.875 1.00 94.62 133 MET A N 1
ATOM 1025 C CA . MET A 1 133 ? -40.218 -8.838 31.593 1.00 94.62 133 MET A CA 1
ATOM 1026 C C . MET A 1 133 ? -39.384 -8.250 32.734 1.00 94.62 133 MET A C 1
ATOM 1028 O O . MET A 1 133 ? -38.358 -7.627 32.474 1.00 94.62 133 MET A O 1
ATOM 1032 N N . SER A 1 134 ? -39.756 -8.496 33.993 1.00 94.12 134 SER A N 1
ATOM 1033 C CA . SER A 1 134 ? -38.950 -8.063 35.142 1.00 94.12 134 SER A CA 1
ATOM 1034 C C . SER A 1 134 ? -37.563 -8.707 35.129 1.00 94.12 134 SER A C 1
ATOM 1036 O O . SER A 1 134 ? -36.569 -8.020 35.338 1.00 94.12 134 SER A O 1
ATOM 1038 N N . ARG A 1 135 ? -37.465 -10.004 34.800 1.00 95.19 135 ARG A N 1
ATOM 1039 C CA . ARG A 1 135 ? -36.167 -10.677 34.626 1.00 95.19 135 ARG A CA 1
ATOM 1040 C C . ARG A 1 135 ? -35.363 -10.105 33.456 1.00 95.19 135 ARG A C 1
ATOM 1042 O O . ARG A 1 135 ? -34.143 -10.032 33.552 1.00 95.19 135 ARG A O 1
ATOM 1049 N N . LEU A 1 136 ? -36.031 -9.691 32.378 1.00 94.62 136 LEU A N 1
ATOM 1050 C CA . LEU A 1 136 ? -35.382 -9.036 31.242 1.00 94.62 136 LEU A CA 1
ATOM 1051 C C . LEU A 1 136 ? -34.775 -7.692 31.662 1.00 94.62 136 LEU A C 1
ATOM 1053 O O . LEU A 1 136 ? -33.619 -7.433 31.350 1.00 94.62 136 LEU A O 1
ATOM 1057 N N . LEU A 1 137 ? -35.511 -6.878 32.421 1.00 94.19 137 LEU A N 1
ATOM 1058 C CA . LEU A 1 137 ? -35.004 -5.611 32.958 1.00 94.19 137 LEU A CA 1
ATOM 1059 C C . LEU A 1 137 ? -33.873 -5.797 33.968 1.00 94.19 137 LEU A C 1
ATOM 1061 O O . LEU A 1 137 ? -32.936 -5.007 33.970 1.00 94.19 137 LEU A O 1
ATOM 1065 N N . ALA A 1 138 ? -33.905 -6.872 34.757 1.00 94.56 138 ALA A N 1
ATOM 1066 C CA . ALA A 1 138 ? -32.860 -7.185 35.729 1.00 94.56 138 ALA A CA 1
ATOM 1067 C C . ALA A 1 138 ? -31.480 -7.469 35.093 1.00 94.56 138 ALA A C 1
ATOM 1069 O O . ALA A 1 138 ? -30.508 -7.666 35.821 1.00 94.56 138 ALA A O 1
ATOM 1070 N N . ILE A 1 139 ? -31.375 -7.508 33.755 1.00 94.19 139 ILE A N 1
ATOM 1071 C CA . ILE A 1 139 ? -30.091 -7.486 33.038 1.00 94.19 139 ILE A CA 1
ATOM 1072 C C . ILE A 1 139 ? -29.329 -6.182 33.312 1.00 94.19 139 ILE A C 1
ATOM 1074 O O . ILE A 1 139 ? -28.103 -6.208 33.381 1.00 94.19 139 ILE A O 1
ATOM 1078 N N . LEU A 1 140 ? -30.036 -5.061 33.493 1.00 91.00 140 LEU A N 1
ATOM 1079 C CA . LEU A 1 140 ? -29.437 -3.752 33.779 1.00 91.00 140 LEU A CA 1
ATOM 1080 C C . LEU A 1 140 ? -28.703 -3.720 35.127 1.00 91.00 140 LEU A C 1
ATOM 1082 O O . LEU A 1 140 ? -27.788 -2.921 35.297 1.00 91.00 140 LEU A O 1
ATOM 1086 N N . ASP A 1 141 ? -29.070 -4.619 36.041 1.00 90.81 141 ASP A N 1
ATOM 1087 C CA . ASP A 1 141 ? -28.495 -4.737 37.384 1.00 90.81 141 ASP A CA 1
ATOM 1088 C C . ASP A 1 141 ? -27.376 -5.794 37.457 1.00 90.81 141 ASP A C 1
ATOM 1090 O O . ASP A 1 141 ? -26.950 -6.188 38.543 1.00 90.81 141 ASP A O 1
ATOM 1094 N N . ILE A 1 142 ? -26.936 -6.347 36.320 1.00 90.44 142 ILE A N 1
ATOM 1095 C CA . ILE A 1 142 ? -25.847 -7.328 36.300 1.00 90.44 142 ILE A CA 1
ATOM 1096 C C . ILE A 1 142 ? -24.513 -6.606 36.487 1.00 90.44 142 ILE A C 1
ATOM 1098 O O . ILE A 1 142 ? -24.071 -5.853 35.621 1.00 90.44 142 ILE A O 1
ATOM 1102 N N . GLU A 1 143 ? -23.831 -6.918 37.586 1.00 87.56 143 GLU A N 1
ATOM 1103 C CA . GLU A 1 143 ? -22.437 -6.537 37.789 1.00 87.56 143 GLU A CA 1
ATOM 1104 C C . GLU A 1 143 ? -21.512 -7.482 37.013 1.00 87.56 143 GLU A C 1
ATOM 1106 O O . GLU A 1 143 ? -21.545 -8.705 37.182 1.00 87.56 143 GLU A O 1
ATOM 1111 N N . LEU A 1 144 ? -20.683 -6.910 36.139 1.00 87.50 144 LEU A N 1
ATOM 1112 C CA . LEU A 1 144 ? -19.637 -7.641 35.431 1.00 87.50 144 LEU A CA 1
ATOM 1113 C C . LEU A 1 144 ? -18.346 -7.607 36.247 1.00 87.50 144 LEU A C 1
ATOM 1115 O O . LEU A 1 144 ? -17.956 -6.558 36.756 1.00 87.50 144 LEU A O 1
ATOM 1119 N N . HIS A 1 145 ? -17.668 -8.750 36.337 1.00 87.94 145 HIS A N 1
ATOM 1120 C CA . HIS A 1 145 ? -16.342 -8.822 36.944 1.00 87.94 145 HIS A CA 1
ATOM 1121 C C . HIS A 1 145 ? -15.340 -8.007 36.118 1.00 87.94 145 HIS A C 1
ATOM 1123 O O . HIS A 1 145 ? -15.338 -8.131 34.893 1.00 87.94 145 HIS A O 1
ATOM 1129 N N . ILE A 1 146 ? -14.511 -7.191 36.772 1.00 88.06 146 ILE A N 1
ATOM 1130 C CA . ILE A 1 146 ? -13.482 -6.371 36.125 1.00 88.06 146 ILE A CA 1
ATOM 1131 C C . ILE A 1 146 ? -12.120 -6.772 36.685 1.00 88.06 146 ILE A C 1
ATOM 1133 O O . ILE A 1 146 ? -11.856 -6.569 37.869 1.00 88.06 146 ILE A O 1
ATOM 1137 N N . ASP A 1 147 ? -11.264 -7.300 35.816 1.00 86.44 147 ASP A N 1
ATOM 1138 C CA . ASP A 1 147 ? -9.851 -7.516 36.092 1.00 86.44 147 ASP A CA 1
ATOM 1139 C C . ASP A 1 147 ? -9.073 -6.244 35.739 1.00 86.44 147 ASP A C 1
ATOM 1141 O O . ASP A 1 147 ? -9.145 -5.742 34.614 1.00 86.44 147 ASP A O 1
ATOM 1145 N N . GLU A 1 148 ? -8.330 -5.702 36.704 1.00 86.19 148 GLU A N 1
ATOM 1146 C CA . GLU A 1 148 ? -7.571 -4.461 36.530 1.00 86.19 148 GLU A CA 1
ATOM 1147 C C . GLU A 1 148 ? -6.067 -4.729 36.422 1.00 86.19 148 GLU A C 1
ATOM 1149 O O . GLU A 1 148 ? -5.415 -5.174 37.368 1.00 86.19 148 GLU A O 1
ATOM 1154 N N . VAL A 1 149 ? -5.493 -4.395 35.265 1.00 83.06 149 VAL A N 1
ATOM 1155 C CA . VAL A 1 149 ? -4.045 -4.336 35.059 1.00 83.06 149 VAL A CA 1
ATOM 1156 C C . VAL A 1 149 ? -3.543 -3.010 35.622 1.00 83.06 149 VAL A C 1
ATOM 1158 O O . VAL A 1 149 ? -3.961 -1.942 35.176 1.00 83.06 149 VAL A O 1
ATOM 1161 N N . THR A 1 150 ? -2.649 -3.078 36.608 1.00 79.25 150 THR A N 1
ATOM 1162 C CA . THR A 1 150 ? -2.077 -1.915 37.303 1.00 79.25 150 THR A CA 1
ATOM 1163 C C . THR A 1 150 ? -0.593 -2.140 37.601 1.00 79.25 150 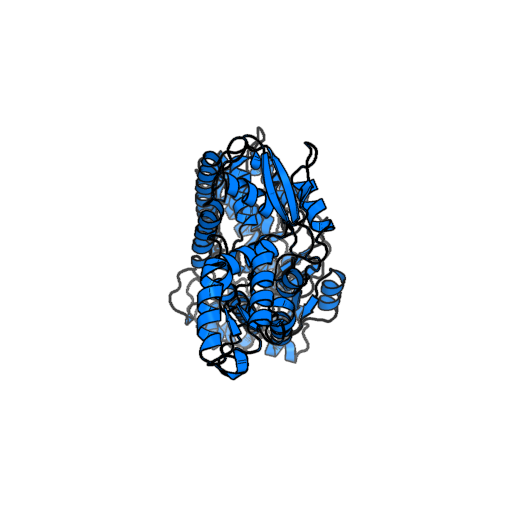THR A C 1
ATOM 1165 O O . THR A 1 150 ? -0.126 -3.281 37.652 1.00 79.25 150 THR A O 1
ATOM 1168 N N . GLY A 1 151 ? 0.158 -1.052 37.781 1.00 70.31 151 GLY A N 1
ATOM 1169 C CA . GLY A 1 151 ? 1.587 -1.077 38.113 1.00 70.31 151 GLY A CA 1
ATOM 1170 C C . GLY A 1 151 ? 2.433 -0.244 37.152 1.00 70.31 151 GLY A C 1
ATOM 1171 O O . GLY A 1 151 ? 2.175 -0.218 35.953 1.00 70.31 151 GLY A O 1
ATOM 1172 N N . ALA A 1 152 ? 3.461 0.429 37.677 1.00 65.06 152 ALA A N 1
ATOM 1173 C CA . ALA A 1 152 ? 4.366 1.264 36.879 1.00 65.06 152 ALA A CA 1
ATOM 1174 C C . ALA A 1 152 ? 5.192 0.459 35.854 1.00 65.06 152 ALA A C 1
ATOM 1176 O O . ALA A 1 152 ? 5.685 1.015 34.881 1.00 65.06 152 ALA A O 1
ATOM 1177 N N . ASP A 1 153 ? 5.324 -0.855 36.055 1.00 68.12 153 ASP A N 1
ATOM 1178 C CA . ASP A 1 153 ? 5.992 -1.785 35.142 1.00 68.12 153 ASP A CA 1
ATOM 1179 C C . ASP A 1 153 ? 5.087 -2.258 33.985 1.00 68.12 153 ASP A C 1
ATOM 1181 O O . ASP A 1 153 ? 5.551 -2.938 33.070 1.00 68.12 153 ASP A O 1
ATOM 1185 N N . LYS A 1 154 ? 3.792 -1.907 33.999 1.00 73.75 154 LYS A N 1
ATOM 1186 C CA . LYS A 1 154 ? 2.824 -2.243 32.944 1.00 73.75 154 LYS A CA 1
ATOM 1187 C C . LYS A 1 154 ? 2.904 -1.226 31.811 1.00 73.75 154 LYS A C 1
ATOM 1189 O O . LYS A 1 154 ? 2.005 -0.412 31.612 1.00 73.75 154 LYS A O 1
ATOM 1194 N N . THR A 1 155 ? 4.018 -1.280 31.084 1.00 70.00 155 THR A N 1
ATOM 1195 C CA . THR A 1 155 ? 4.225 -0.494 29.864 1.00 70.00 155 THR A CA 1
ATOM 1196 C C . THR A 1 155 ? 3.222 -0.890 28.779 1.00 70.00 155 THR A C 1
ATOM 1198 O O . THR A 1 155 ? 2.607 -1.957 28.840 1.00 70.00 155 THR A O 1
ATOM 1201 N N . LEU A 1 156 ? 3.088 -0.048 27.751 1.00 70.12 156 LEU A N 1
ATOM 1202 C CA . LEU A 1 156 ? 2.215 -0.299 26.600 1.00 70.12 156 LEU A CA 1
ATOM 1203 C C . LEU A 1 156 ? 2.476 -1.685 25.979 1.00 70.12 156 LEU A C 1
ATOM 1205 O O . LEU A 1 156 ? 1.535 -2.434 25.731 1.00 70.12 156 LEU A O 1
ATOM 1209 N N . ASP A 1 157 ? 3.747 -2.062 25.831 1.00 68.25 157 ASP A N 1
ATOM 1210 C CA . ASP A 1 157 ? 4.161 -3.368 25.306 1.00 68.25 157 ASP A CA 1
ATOM 1211 C C . ASP A 1 157 ? 3.686 -4.535 26.180 1.00 68.25 157 ASP A C 1
ATOM 1213 O O . ASP A 1 157 ? 3.172 -5.528 25.667 1.00 68.25 157 ASP A O 1
ATOM 1217 N N . VAL A 1 158 ? 3.816 -4.404 27.503 1.00 76.44 158 VAL A N 1
ATOM 1218 C CA . VAL A 1 158 ? 3.375 -5.430 28.457 1.00 76.44 158 VAL A CA 1
ATOM 1219 C C . VAL A 1 158 ? 1.855 -5.569 28.432 1.00 76.44 158 VAL A C 1
ATOM 1221 O O . VAL A 1 158 ? 1.340 -6.682 28.471 1.00 76.44 158 VAL A O 1
ATOM 1224 N N . VAL A 1 159 ? 1.126 -4.456 28.344 1.00 77.75 159 VAL A N 1
ATOM 1225 C CA . VAL A 1 159 ? -0.342 -4.458 28.298 1.00 77.75 159 VAL A CA 1
ATOM 1226 C C . VAL A 1 159 ? -0.854 -5.102 27.012 1.00 77.75 159 VAL A C 1
ATOM 1228 O O . VAL A 1 159 ? -1.767 -5.926 27.069 1.00 77.75 159 VAL A O 1
ATOM 1231 N N . VAL A 1 160 ? -0.241 -4.779 25.871 1.00 74.88 160 VAL A N 1
ATOM 1232 C CA . VAL A 1 160 ? -0.546 -5.412 24.581 1.00 74.88 160 VAL A CA 1
ATOM 1233 C C . VAL A 1 160 ? -0.274 -6.918 24.630 1.00 74.88 160 VAL A C 1
ATOM 1235 O O . VAL A 1 160 ? -1.111 -7.699 24.183 1.00 74.88 160 VAL A O 1
ATOM 1238 N N . ASP A 1 161 ? 0.850 -7.349 25.211 1.00 76.38 161 ASP A N 1
ATOM 1239 C CA . ASP A 1 161 ? 1.176 -8.774 25.354 1.00 76.38 161 ASP A CA 1
ATOM 1240 C C . ASP A 1 161 ? 0.195 -9.502 26.291 1.00 76.38 161 ASP A C 1
ATOM 1242 O O . ASP A 1 161 ? -0.344 -10.546 25.928 1.00 76.38 161 ASP A O 1
ATOM 1246 N N . ILE A 1 162 ? -0.122 -8.930 27.462 1.00 79.62 162 ILE A N 1
ATOM 1247 C CA . ILE A 1 162 ? -1.136 -9.481 28.381 1.00 79.62 162 ILE A CA 1
ATOM 1248 C C . ILE A 1 162 ? -2.470 -9.646 27.653 1.00 79.62 162 ILE A C 1
ATOM 1250 O O . ILE A 1 162 ? -3.063 -10.724 27.697 1.00 79.62 162 ILE A O 1
ATOM 1254 N N . PHE A 1 163 ? -2.925 -8.599 26.962 1.00 75.25 163 PHE A N 1
ATOM 1255 C CA . PHE A 1 163 ? -4.181 -8.635 26.230 1.00 75.25 163 PHE A CA 1
ATOM 1256 C C . PHE A 1 163 ? -4.169 -9.716 25.144 1.00 75.25 163 PHE A C 1
ATOM 1258 O O . PHE A 1 163 ? -5.065 -10.555 25.121 1.00 75.25 163 PHE A O 1
ATOM 1265 N N . ASN A 1 164 ? -3.141 -9.758 24.294 1.00 73.06 164 ASN A N 1
ATOM 1266 C CA . ASN A 1 164 ? -3.065 -10.719 23.192 1.00 73.06 164 ASN A CA 1
ATOM 1267 C C . ASN A 1 164 ? -2.931 -12.173 23.681 1.00 73.06 164 ASN A C 1
ATOM 1269 O O . ASN A 1 164 ? -3.403 -13.090 23.012 1.00 73.06 164 ASN A O 1
ATOM 1273 N N . ARG A 1 165 ? -2.338 -12.405 24.861 1.00 76.25 165 ARG A N 1
ATOM 1274 C CA . ARG A 1 165 ? -2.294 -13.738 25.489 1.00 76.25 165 ARG A CA 1
ATOM 1275 C C . ARG A 1 165 ? -3.645 -14.170 26.045 1.00 76.25 165 ARG A C 1
ATOM 1277 O O . ARG A 1 165 ? -4.025 -15.327 25.879 1.00 76.25 165 ARG A O 1
ATOM 1284 N N . VAL A 1 166 ? -4.357 -13.262 26.712 1.00 71.94 166 VAL A N 1
ATOM 1285 C CA . VAL A 1 166 ? -5.698 -13.541 27.251 1.00 71.94 166 VAL A CA 1
ATOM 1286 C C . VAL A 1 166 ? -6.706 -13.703 26.109 1.00 71.94 166 VAL A C 1
ATOM 1288 O O . VAL A 1 166 ? -7.547 -14.598 26.151 1.00 71.94 166 VAL A O 1
ATOM 1291 N N . ASN A 1 167 ? -6.571 -12.904 25.051 1.00 65.81 167 ASN A N 1
ATOM 1292 C CA . ASN A 1 167 ? -7.459 -12.874 23.894 1.00 65.81 167 ASN A CA 1
ATOM 1293 C C . ASN A 1 167 ? -6.923 -13.691 22.703 1.00 65.81 167 ASN A C 1
ATOM 1295 O O . ASN A 1 167 ? -6.917 -13.228 21.567 1.00 65.81 167 ASN A O 1
ATOM 1299 N N . SER A 1 168 ? -6.477 -14.926 22.951 1.00 55.75 168 SER A N 1
ATOM 1300 C CA . SER A 1 168 ? -5.862 -15.780 21.913 1.00 55.75 168 SER A CA 1
ATOM 1301 C C . SER A 1 168 ? -6.780 -16.138 20.730 1.00 55.75 168 SER A C 1
ATOM 1303 O O . SER A 1 168 ? -6.282 -16.550 19.684 1.00 55.75 168 SER A O 1
ATOM 1305 N N . GLY A 1 169 ? -8.101 -15.987 20.883 1.00 50.22 169 GLY A N 1
ATOM 1306 C CA . GLY A 1 169 ? -9.105 -16.258 19.848 1.00 50.22 169 GLY A CA 1
ATOM 1307 C C . GLY A 1 169 ? -9.891 -15.031 19.371 1.00 50.22 169 GLY A C 1
ATOM 1308 O O . GLY A 1 169 ? -10.908 -15.217 18.709 1.00 50.22 169 GLY A O 1
ATOM 1309 N N . GLY A 1 170 ? -9.487 -13.807 19.735 1.00 53.91 170 GLY A N 1
ATOM 1310 C CA . GLY A 1 170 ? -10.184 -12.569 19.362 1.00 53.91 170 GLY A CA 1
ATOM 1311 C C . GLY A 1 170 ? -9.240 -11.448 18.905 1.00 53.91 170 GLY A C 1
ATOM 1312 O O . GLY A 1 170 ? -8.032 -11.645 18.927 1.00 53.91 170 GLY A O 1
ATOM 1313 N N . THR A 1 171 ? -9.784 -10.273 18.516 1.00 57.69 171 THR A N 1
ATOM 1314 C CA . THR A 1 171 ? -9.027 -9.114 17.965 1.00 57.69 171 THR A CA 1
ATOM 1315 C C . THR A 1 171 ? -7.716 -8.919 18.699 1.00 57.69 171 THR A C 1
ATOM 1317 O O . THR A 1 171 ? -7.741 -8.708 19.909 1.00 57.69 171 THR A O 1
ATOM 1320 N N . LYS A 1 172 ? -6.596 -8.941 17.977 1.00 62.78 172 LYS A N 1
ATOM 1321 C CA . LYS A 1 172 ? -5.294 -8.576 18.525 1.00 62.78 172 LYS A CA 1
ATOM 1322 C C . LYS A 1 172 ? -5.278 -7.070 18.704 1.00 62.78 172 LYS A C 1
ATOM 1324 O O . LYS A 1 172 ? -5.765 -6.334 17.855 1.00 62.78 172 LYS A O 1
ATOM 1329 N N . LEU A 1 173 ? -4.718 -6.617 19.813 1.00 69.19 173 LEU A N 1
ATOM 1330 C CA . LEU A 1 173 ? -4.510 -5.200 20.058 1.00 69.19 173 LEU A CA 1
ATOM 1331 C C . LEU A 1 173 ? -3.140 -4.841 19.500 1.00 69.19 173 LEU A C 1
ATOM 1333 O O . LEU A 1 173 ? -2.133 -5.403 19.944 1.00 69.19 173 LEU A O 1
ATOM 1337 N N . SER A 1 174 ? -3.096 -3.928 18.532 1.00 73.06 174 SER A N 1
ATOM 1338 C CA . SER A 1 174 ? -1.827 -3.374 18.072 1.00 73.06 174 SER A CA 1
ATOM 1339 C C . SER A 1 174 ? -1.310 -2.334 19.073 1.00 73.06 174 SER A C 1
ATOM 1341 O O . SER A 1 174 ? -2.059 -1.742 19.862 1.00 73.06 174 SER A O 1
ATOM 1343 N N . LYS A 1 175 ? 0.001 -2.073 19.040 1.00 76.06 175 LYS A N 1
ATOM 1344 C CA . LYS A 1 175 ? 0.590 -0.984 19.834 1.00 76.06 175 LYS A CA 1
ATOM 1345 C C . LYS A 1 175 ? 0.030 0.376 19.406 1.00 76.06 175 LYS A C 1
ATOM 1347 O O . LYS A 1 175 ? -0.206 1.230 20.261 1.00 76.06 175 LYS A O 1
ATOM 1352 N N . GLY A 1 176 ? -0.215 0.549 18.105 1.00 78.62 176 GLY A N 1
ATOM 1353 C CA . GLY A 1 176 ? -0.830 1.744 17.536 1.00 78.62 176 GLY A CA 1
ATOM 1354 C C . GLY A 1 176 ? -2.259 1.965 18.028 1.00 78.62 176 GLY A C 1
ATOM 1355 O O . GLY A 1 176 ? -2.604 3.089 18.383 1.00 78.62 176 GLY A O 1
ATOM 1356 N N . ASP A 1 177 ? -3.068 0.910 18.155 1.00 76.00 177 ASP A N 1
ATOM 1357 C CA . ASP A 1 177 ? -4.435 1.014 18.683 1.00 76.00 177 ASP A CA 1
ATOM 1358 C C . ASP A 1 177 ? -4.455 1.476 20.134 1.00 76.00 177 ASP A C 1
ATOM 1360 O O . ASP A 1 177 ? -5.243 2.351 20.496 1.00 76.00 177 ASP A O 1
ATOM 1364 N N . LEU A 1 178 ? -3.576 0.918 20.971 1.00 76.31 178 LEU A N 1
ATOM 1365 C CA . LEU A 1 178 ? -3.508 1.308 22.375 1.00 76.31 178 LEU A CA 1
ATOM 1366 C C . LEU A 1 178 ? -2.973 2.738 22.535 1.00 76.31 178 LEU A C 1
ATOM 1368 O O . LEU A 1 178 ? -3.494 3.504 23.350 1.00 76.31 178 LEU A O 1
ATOM 1372 N N . ALA A 1 179 ? -1.985 3.122 21.720 1.00 80.00 179 ALA A N 1
ATOM 1373 C CA . ALA A 1 179 ? -1.498 4.494 21.661 1.00 80.00 179 ALA A CA 1
ATOM 1374 C C . ALA A 1 179 ? -2.621 5.456 21.239 1.00 80.00 179 ALA A C 1
ATOM 1376 O O . ALA A 1 179 ? -2.903 6.417 21.953 1.00 80.00 179 ALA A O 1
ATOM 1377 N N . LEU A 1 180 ? -3.337 5.163 20.149 1.00 82.69 180 LEU A N 1
ATOM 1378 C CA . LEU A 1 180 ? -4.458 5.976 19.677 1.00 82.69 180 LEU A CA 1
ATOM 1379 C C . LEU A 1 180 ? -5.598 6.045 20.701 1.00 82.69 180 LEU A C 1
ATOM 1381 O O . LEU A 1 180 ? -6.195 7.106 20.872 1.00 82.69 180 LEU A O 1
ATOM 1385 N N . ALA A 1 181 ? -5.893 4.951 21.406 1.00 77.25 181 ALA A N 1
ATOM 1386 C CA . ALA A 1 181 ? -6.907 4.925 22.457 1.00 77.25 181 ALA A CA 1
ATOM 1387 C C . ALA A 1 181 ? -6.557 5.869 23.614 1.00 77.25 181 ALA A C 1
ATOM 1389 O O . ALA A 1 181 ? -7.435 6.590 24.092 1.00 77.25 181 ALA A O 1
ATOM 1390 N N . LYS A 1 182 ? -5.280 5.914 24.022 1.00 75.00 182 LYS A N 1
ATOM 1391 C CA . LYS A 1 182 ? -4.803 6.862 25.037 1.00 75.00 182 LYS A CA 1
ATOM 1392 C C . LYS A 1 182 ? -4.911 8.306 24.547 1.00 75.00 182 LYS A C 1
ATOM 1394 O O . LYS A 1 182 ? -5.441 9.142 25.266 1.00 75.00 182 LYS A O 1
ATOM 1399 N N . ILE A 1 183 ? -4.530 8.577 23.299 1.00 81.38 183 ILE A N 1
ATOM 1400 C CA . ILE A 1 183 ? -4.695 9.904 22.680 1.00 81.38 183 ILE A CA 1
ATOM 1401 C C . ILE A 1 183 ? -6.169 10.320 22.658 1.00 81.38 183 ILE A C 1
ATOM 1403 O O . ILE A 1 183 ? -6.493 11.459 22.974 1.00 81.38 183 ILE A O 1
ATOM 1407 N N . CYS A 1 184 ? -7.078 9.396 22.343 1.00 79.81 184 CYS A N 1
ATOM 1408 C CA . CYS A 1 184 ? -8.518 9.659 22.310 1.00 79.81 184 CYS A CA 1
ATOM 1409 C C . CYS A 1 184 ? -9.131 9.972 23.686 1.00 79.81 184 CYS A C 1
ATOM 1411 O O . CYS A 1 184 ? -10.280 10.418 23.738 1.00 79.81 184 CYS A O 1
ATOM 1413 N N . ALA A 1 185 ? -8.413 9.716 24.785 1.00 72.56 185 ALA A N 1
ATOM 1414 C CA . ALA A 1 185 ? -8.839 10.110 26.125 1.00 72.56 185 ALA A CA 1
ATOM 1415 C C . ALA A 1 185 ? -8.689 11.627 26.346 1.00 72.56 185 ALA A C 1
ATOM 1417 O O . ALA A 1 185 ? -9.542 12.236 26.993 1.00 72.56 185 ALA A O 1
ATOM 1418 N N . ASP A 1 186 ? -7.658 12.235 25.752 1.00 74.31 186 ASP A N 1
ATOM 1419 C CA . ASP A 1 186 ? -7.377 13.674 25.852 1.00 74.31 186 ASP A CA 1
ATOM 1420 C C . ASP A 1 186 ? -7.900 14.454 24.630 1.00 74.31 186 ASP A C 1
ATOM 1422 O O . ASP A 1 186 ? -8.300 15.612 24.741 1.00 74.31 186 ASP A O 1
ATOM 1426 N N . TRP A 1 187 ? -7.950 13.811 23.459 1.00 83.94 187 TRP A N 1
ATOM 1427 C CA . TRP A 1 187 ? -8.460 14.361 22.202 1.00 83.94 187 TRP A CA 1
ATOM 1428 C C . TRP A 1 187 ? -9.461 13.397 21.535 1.00 83.94 187 TRP A C 1
ATOM 1430 O O . TRP A 1 187 ? -9.080 12.590 20.681 1.00 83.94 187 TRP A O 1
ATOM 1440 N N . PRO A 1 188 ? -10.758 13.462 21.890 1.00 80.44 188 PRO A N 1
ATOM 1441 C CA . PRO A 1 188 ? -11.774 12.522 21.409 1.00 80.44 188 PRO A CA 1
ATOM 1442 C C . PRO A 1 188 ? -11.906 12.418 19.881 1.00 80.44 188 PRO A C 1
ATOM 1444 O O . PRO A 1 188 ? -12.251 11.349 19.379 1.00 80.44 188 PRO A O 1
ATOM 1447 N N . GLU A 1 189 ? -11.626 13.497 19.146 1.00 85.69 189 GLU A N 1
ATOM 1448 C CA . GLU A 1 189 ? -11.734 13.588 17.684 1.00 85.69 189 GLU A CA 1
ATOM 1449 C C . GLU A 1 189 ? -10.468 13.121 16.933 1.00 85.69 189 GLU A C 1
ATOM 1451 O O . GLU A 1 189 ? -10.419 13.207 15.701 1.00 85.69 189 GLU A O 1
ATOM 1456 N N . ALA A 1 190 ? -9.437 12.628 17.635 1.00 87.31 190 ALA A N 1
ATOM 1457 C CA . ALA A 1 190 ? -8.158 12.228 17.037 1.00 87.31 190 ALA A CA 1
ATOM 1458 C C . ALA A 1 190 ? -8.325 11.201 15.908 1.00 87.31 190 ALA A C 1
ATOM 1460 O O . ALA A 1 190 ? -7.809 11.384 14.802 1.00 87.31 190 ALA A O 1
ATOM 1461 N N . ARG A 1 191 ? -9.098 10.137 16.170 1.00 87.62 191 ARG A N 1
ATOM 1462 C CA . ARG A 1 191 ? -9.351 9.059 15.203 1.00 87.62 191 ARG A CA 1
ATOM 1463 C C . ARG A 1 191 ? -10.049 9.579 13.947 1.00 87.62 191 ARG A C 1
ATOM 1465 O O . ARG A 1 191 ? -9.610 9.266 12.843 1.00 87.62 191 ARG A O 1
ATOM 1472 N N . ASP A 1 192 ? -11.098 10.382 14.105 1.00 87.44 192 ASP A N 1
ATOM 1473 C CA . ASP A 1 192 ? -11.866 10.924 12.978 1.00 87.44 192 ASP A CA 1
ATOM 1474 C C . ASP A 1 192 ? -11.011 11.870 12.129 1.00 87.44 192 ASP A C 1
ATOM 1476 O O . ASP A 1 192 ? -11.037 11.807 10.899 1.00 87.44 192 ASP A O 1
ATOM 1480 N N . SER A 1 193 ? -10.174 12.682 12.780 1.00 92.88 193 SER A N 1
ATOM 1481 C CA . SER A 1 193 ? -9.243 13.595 12.108 1.00 92.88 193 SER A CA 1
ATOM 1482 C C . SER A 1 193 ? -8.204 12.843 11.267 1.00 92.88 193 SER A C 1
ATOM 1484 O O . SER A 1 193 ? -7.934 13.217 10.126 1.00 92.88 193 SER A O 1
ATOM 1486 N N . MET A 1 194 ? -7.651 11.746 11.794 1.00 94.12 194 MET A N 1
ATOM 1487 C CA . MET A 1 194 ? -6.715 10.884 11.061 1.00 94.12 194 MET A CA 1
ATOM 1488 C C . MET A 1 194 ? -7.395 10.147 9.900 1.00 94.12 194 MET A C 1
ATOM 1490 O O . MET A 1 194 ? -6.857 10.109 8.793 1.00 94.12 194 MET A O 1
ATOM 1494 N N . LYS A 1 195 ? -8.604 9.612 10.113 1.00 91.75 195 LYS A N 1
ATOM 1495 C CA . LYS A 1 195 ? -9.392 8.962 9.052 1.00 91.75 195 LYS A CA 1
ATOM 1496 C C . LYS A 1 195 ? -9.733 9.912 7.911 1.00 91.75 195 LYS A C 1
ATOM 1498 O O . LYS A 1 195 ? -9.712 9.500 6.754 1.00 91.75 195 LYS A O 1
ATOM 1503 N N . GLN A 1 196 ? -10.026 11.172 8.223 1.00 95.31 196 GLN A N 1
ATOM 1504 C CA . GLN A 1 196 ? -10.285 12.189 7.211 1.00 95.31 196 GLN A CA 1
ATOM 1505 C C . GLN A 1 196 ? -9.064 12.384 6.299 1.00 95.31 196 GLN A C 1
ATOM 1507 O O . GLN A 1 196 ? -9.220 12.392 5.080 1.00 95.31 196 GLN A O 1
ATOM 1512 N N . LYS A 1 197 ? -7.849 12.433 6.864 1.00 96.38 197 LYS A N 1
ATOM 1513 C CA . LYS A 1 197 ? -6.612 12.498 6.072 1.00 96.38 197 LYS A CA 1
ATOM 1514 C C . LYS A 1 197 ? -6.344 11.249 5.240 1.00 96.38 197 LYS A C 1
ATOM 1516 O O . LYS A 1 197 ? -6.027 11.366 4.062 1.00 96.38 197 LYS A O 1
ATOM 1521 N N . ILE A 1 198 ? -6.555 10.065 5.805 1.00 95.50 198 ILE A N 1
ATOM 1522 C CA . ILE A 1 198 ? -6.442 8.804 5.056 1.00 95.50 198 ILE A CA 1
ATOM 1523 C C . ILE A 1 198 ? -7.401 8.788 3.859 1.00 95.50 198 ILE A C 1
ATOM 1525 O O . ILE A 1 198 ? -7.016 8.393 2.763 1.00 95.50 198 ILE A O 1
ATOM 1529 N N . LYS A 1 199 ? -8.633 9.276 4.036 1.00 93.69 199 LYS A N 1
ATOM 1530 C CA . LYS A 1 199 ? -9.618 9.376 2.954 1.00 93.69 199 LYS A CA 1
ATOM 1531 C C . LYS A 1 199 ? -9.184 10.340 1.845 1.00 93.69 199 LYS A C 1
ATOM 1533 O O . LYS A 1 199 ? -9.455 10.067 0.679 1.00 93.69 199 LYS A O 1
ATOM 1538 N N . GLU A 1 200 ? -8.531 11.449 2.189 1.00 96.25 200 GLU A N 1
ATOM 1539 C CA . GLU A 1 200 ? -7.960 12.380 1.203 1.00 96.25 200 GLU A CA 1
ATOM 1540 C C . GLU A 1 200 ? -6.876 11.696 0.357 1.00 96.25 200 GLU A C 1
ATOM 1542 O O . GLU A 1 200 ? -6.900 11.810 -0.867 1.00 96.25 200 GLU A O 1
ATOM 1547 N N . TRP A 1 201 ? -5.976 10.925 0.978 1.00 96.00 201 TRP A N 1
ATOM 1548 C CA . TRP A 1 201 ? -4.954 10.164 0.247 1.00 96.00 201 TRP A CA 1
ATOM 1549 C C . TRP A 1 201 ? -5.541 9.032 -0.594 1.00 96.00 201 TRP A C 1
ATOM 1551 O O . TRP A 1 201 ? -5.123 8.865 -1.738 1.00 96.00 201 TRP A O 1
ATOM 1561 N N . HIS A 1 202 ? -6.571 8.342 -0.099 1.00 91.62 202 HIS A N 1
ATOM 1562 C CA . HIS A 1 202 ? -7.294 7.329 -0.872 1.00 91.62 202 HIS A CA 1
ATOM 1563 C C . HIS A 1 202 ? -7.889 7.924 -2.156 1.00 91.62 202 HIS A C 1
ATOM 1565 O O . HIS A 1 202 ? -7.734 7.372 -3.242 1.00 91.62 202 HIS A O 1
ATOM 1571 N N . GLN A 1 203 ? -8.498 9.111 -2.069 1.00 91.56 203 GLN A N 1
ATOM 1572 C CA . GLN A 1 203 ? -9.010 9.833 -3.242 1.00 91.56 203 GLN A CA 1
ATOM 1573 C C . GLN A 1 203 ? -7.905 10.278 -4.211 1.00 91.56 203 GLN A C 1
ATOM 1575 O O . GLN A 1 203 ? -8.172 10.439 -5.401 1.00 91.56 203 GLN A O 1
ATOM 1580 N N . ALA A 1 204 ? -6.684 10.472 -3.712 1.00 90.19 204 ALA A N 1
ATOM 1581 C CA . ALA A 1 204 ? -5.499 10.762 -4.512 1.00 90.19 204 ALA A CA 1
ATOM 1582 C C . ALA A 1 204 ? -4.801 9.497 -5.056 1.00 90.19 204 ALA A C 1
ATOM 1584 O O . ALA A 1 204 ? -3.800 9.629 -5.753 1.00 90.19 204 ALA A O 1
ATOM 1585 N N . GLY A 1 205 ? -5.326 8.298 -4.773 1.00 89.00 205 GLY A N 1
ATOM 1586 C CA . GLY A 1 205 ? -4.798 7.027 -5.270 1.00 89.00 205 GLY A CA 1
ATOM 1587 C C . GLY A 1 205 ? -3.783 6.336 -4.356 1.00 89.00 205 GLY A C 1
ATOM 1588 O O . GLY A 1 205 ? -3.024 5.513 -4.858 1.00 89.00 205 GLY A O 1
ATOM 1589 N N . TYR A 1 206 ? -3.749 6.654 -3.054 1.00 91.38 206 TYR A N 1
ATOM 1590 C CA . TYR A 1 206 ? -2.852 6.036 -2.065 1.00 91.38 206 TYR A CA 1
ATOM 1591 C C . TYR A 1 206 ? -3.608 5.469 -0.851 1.00 91.38 206 TYR A C 1
ATOM 1593 O O . TYR A 1 206 ? -4.392 6.177 -0.219 1.00 91.38 206 TYR A O 1
ATOM 1601 N N . ASP A 1 207 ? -3.307 4.233 -0.449 1.00 87.75 207 ASP A N 1
ATOM 1602 C CA . ASP A 1 207 ? -4.073 3.489 0.563 1.00 87.75 207 ASP A CA 1
ATOM 1603 C C . ASP A 1 207 ? -3.335 3.292 1.893 1.00 87.75 207 ASP A C 1
ATOM 1605 O O . ASP A 1 207 ? -2.656 2.286 2.111 1.00 87.75 207 ASP A O 1
ATOM 1609 N N . PHE A 1 208 ? -3.460 4.234 2.827 1.00 91.25 208 PHE A N 1
ATOM 1610 C CA . PHE A 1 208 ? -2.820 4.145 4.149 1.00 91.25 208 PHE A CA 1
ATOM 1611 C C . PHE A 1 208 ? -3.782 3.692 5.256 1.00 91.25 208 PHE A C 1
ATOM 1613 O O . PHE A 1 208 ? -5.000 3.793 5.128 1.00 91.25 208 PHE A O 1
ATOM 1620 N N . ASN A 1 209 ? -3.233 3.232 6.384 1.00 87.31 209 ASN A N 1
ATOM 1621 C CA . ASN A 1 209 ? -4.003 2.872 7.576 1.00 87.31 209 ASN A CA 1
ATOM 1622 C C . ASN A 1 209 ? -3.657 3.774 8.780 1.00 87.31 209 ASN A C 1
ATOM 1624 O O . ASN A 1 209 ? -2.741 4.601 8.728 1.00 87.31 209 ASN A O 1
ATOM 1628 N N . LEU A 1 210 ? -4.432 3.642 9.864 1.00 87.88 210 LEU A N 1
ATOM 1629 C CA . LEU A 1 210 ? -4.286 4.475 11.064 1.00 87.88 210 LEU A CA 1
ATOM 1630 C C . LEU A 1 210 ? -2.938 4.277 11.759 1.00 87.88 210 LEU A C 1
ATOM 1632 O O . LEU A 1 210 ? -2.340 5.261 12.180 1.00 87.88 210 LEU A O 1
ATOM 1636 N N . ASP A 1 211 ? -2.457 3.038 11.858 1.00 86.62 211 ASP A N 1
ATOM 1637 C CA . ASP A 1 211 ? -1.176 2.723 12.496 1.00 86.62 211 ASP A CA 1
ATOM 1638 C C . ASP A 1 211 ? 0.003 3.355 11.736 1.00 86.62 211 ASP A C 1
ATOM 1640 O O . ASP A 1 211 ? 0.877 3.976 12.342 1.00 86.62 211 ASP A O 1
ATOM 1644 N N . TRP A 1 212 ? -0.008 3.295 10.401 1.00 92.44 212 TRP A N 1
ATOM 1645 C CA . TRP A 1 212 ? 0.989 3.947 9.552 1.00 92.44 212 TRP A CA 1
ATOM 1646 C C . TRP A 1 212 ? 0.999 5.468 9.754 1.00 92.44 212 TRP A C 1
ATOM 1648 O O . TRP A 1 212 ? 2.060 6.044 10.001 1.00 92.44 212 TRP A O 1
ATOM 1658 N N . LEU A 1 213 ? -0.174 6.115 9.729 1.00 95.69 213 LEU A N 1
ATOM 1659 C CA . LEU A 1 213 ? -0.276 7.563 9.937 1.00 95.69 213 LEU A CA 1
ATOM 1660 C C . LEU A 1 213 ? 0.156 7.951 11.354 1.00 95.69 213 LEU A C 1
ATOM 1662 O O . LEU A 1 213 ? 0.940 8.884 11.528 1.00 95.69 213 LEU A O 1
ATOM 1666 N N . LEU A 1 214 ? -0.312 7.222 12.367 1.00 93.62 214 LEU A N 1
ATOM 1667 C CA . LEU A 1 214 ? 0.066 7.462 13.755 1.00 93.62 214 LEU A CA 1
ATOM 1668 C C . LEU A 1 214 ? 1.579 7.330 13.945 1.00 93.62 214 LEU A C 1
ATOM 1670 O O . LEU A 1 214 ? 2.172 8.124 14.673 1.00 93.62 214 LEU A O 1
ATOM 1674 N N . ARG A 1 215 ? 2.220 6.384 13.252 1.00 93.31 215 ARG A N 1
ATOM 1675 C CA . ARG A 1 215 ? 3.676 6.235 13.263 1.00 93.31 215 ARG A CA 1
ATOM 1676 C C . ARG A 1 215 ? 4.370 7.458 12.668 1.00 93.31 215 ARG A C 1
ATOM 1678 O O . ARG A 1 215 ? 5.281 7.972 13.304 1.00 93.31 215 ARG A O 1
ATOM 1685 N N . SER A 1 216 ? 3.911 7.994 11.535 1.00 96.19 216 SER A N 1
ATOM 1686 C CA . SER A 1 216 ? 4.438 9.259 10.988 1.00 96.19 216 SER A CA 1
ATOM 1687 C C . SER A 1 216 ? 4.233 10.454 11.924 1.00 96.19 216 SER A C 1
ATOM 1689 O O . SER A 1 216 ? 5.091 11.329 12.007 1.00 96.19 216 SER A O 1
ATOM 1691 N N . VAL A 1 217 ? 3.117 10.506 12.656 1.00 96.69 217 VAL A N 1
ATOM 1692 C CA . VAL A 1 217 ? 2.907 11.524 13.701 1.00 96.69 217 VAL A CA 1
ATOM 1693 C C . VAL A 1 217 ? 3.901 11.338 14.847 1.00 96.69 217 VAL A C 1
ATOM 1695 O O . VAL A 1 217 ? 4.478 12.311 15.331 1.00 96.69 217 VAL A O 1
ATOM 1698 N N . ASN A 1 218 ? 4.141 10.093 15.257 1.00 94.88 218 ASN A N 1
ATOM 1699 C CA . ASN A 1 218 ? 5.089 9.774 16.314 1.00 94.88 218 ASN A CA 1
ATOM 1700 C C . ASN A 1 218 ? 6.517 10.187 15.936 1.00 94.88 218 ASN A C 1
ATOM 1702 O O . ASN A 1 218 ? 7.152 10.886 16.721 1.00 94.88 218 ASN A O 1
ATOM 1706 N N . THR A 1 219 ? 6.986 9.885 14.716 1.00 95.12 219 THR A N 1
ATOM 1707 C CA . THR A 1 219 ? 8.348 10.267 14.297 1.00 95.12 219 THR A CA 1
ATOM 1708 C C . THR A 1 219 ? 8.563 11.782 14.364 1.00 95.12 219 THR A C 1
ATOM 1710 O O . THR A 1 219 ? 9.625 12.236 14.784 1.00 95.12 219 THR A O 1
ATOM 1713 N N . VAL A 1 220 ? 7.541 12.582 14.047 1.00 95.00 220 VAL A N 1
ATOM 1714 C CA . VAL A 1 220 ? 7.562 14.051 14.173 1.00 95.00 220 VAL A CA 1
ATOM 1715 C C . VAL A 1 220 ? 7.618 14.520 15.634 1.00 95.00 220 VAL A C 1
ATOM 1717 O O . VAL A 1 220 ? 8.297 15.501 15.947 1.00 95.00 220 VAL A O 1
ATOM 1720 N N . LEU A 1 221 ? 6.919 13.843 16.546 1.00 93.19 221 LEU A N 1
ATOM 1721 C CA . LEU A 1 221 ? 6.776 14.275 17.942 1.00 93.19 221 LEU A CA 1
ATOM 1722 C C . LEU A 1 221 ? 7.887 13.789 18.872 1.00 93.19 221 LEU A C 1
ATOM 1724 O O . LEU A 1 221 ? 8.240 14.492 19.824 1.00 93.19 221 LEU A O 1
ATOM 1728 N N . THR A 1 222 ? 8.385 12.581 18.639 1.00 90.88 222 THR A N 1
ATOM 1729 C CA . THR A 1 222 ? 9.315 11.884 19.536 1.00 90.88 222 THR A CA 1
ATOM 1730 C C . THR A 1 222 ? 10.657 11.615 18.872 1.00 90.88 222 THR A C 1
ATOM 1732 O O . THR A 1 222 ? 11.662 11.552 19.568 1.00 90.88 222 THR A O 1
ATOM 1735 N N . GLY A 1 223 ? 10.705 11.550 17.538 1.00 90.06 223 GLY A N 1
ATOM 1736 C CA . GLY A 1 223 ? 11.896 11.108 16.817 1.00 90.06 223 GLY A CA 1
ATOM 1737 C C . GLY A 1 223 ? 12.045 9.588 16.765 1.00 90.06 223 GLY A C 1
ATOM 1738 O O . GLY A 1 223 ? 13.099 9.120 16.360 1.00 90.06 223 GLY A O 1
ATOM 1739 N N . GLU A 1 224 ? 11.006 8.830 17.125 1.00 89.19 224 GLU A N 1
ATOM 1740 C CA . GLU A 1 224 ? 11.018 7.365 17.135 1.00 89.19 224 GLU A CA 1
ATOM 1741 C C . GLU A 1 224 ? 9.790 6.800 16.408 1.00 89.19 224 GLU A C 1
ATOM 1743 O O . GLU A 1 224 ? 8.724 7.419 16.360 1.00 89.19 224 GLU A O 1
ATOM 1748 N N . ALA A 1 225 ? 9.919 5.601 15.843 1.00 88.25 225 ALA A N 1
ATOM 1749 C CA . ALA A 1 225 ? 8.793 4.831 15.328 1.00 88.25 225 ALA A CA 1
ATOM 1750 C C . ALA A 1 225 ? 8.012 4.150 16.450 1.00 88.25 225 ALA A C 1
ATOM 1752 O O . ALA A 1 225 ? 6.782 4.092 16.384 1.00 88.25 225 ALA A O 1
ATOM 1753 N N . LYS A 1 226 ? 8.699 3.639 17.477 1.00 84.88 226 LYS A N 1
ATOM 1754 C CA . LYS A 1 226 ? 8.047 2.959 18.602 1.00 84.88 226 LYS A CA 1
ATOM 1755 C C . LYS A 1 226 ? 7.247 3.951 19.440 1.00 84.88 226 LYS A C 1
ATOM 1757 O O . LYS A 1 226 ? 7.718 5.033 19.778 1.00 84.88 226 LYS A O 1
ATOM 1762 N N . PHE A 1 227 ? 6.041 3.563 19.848 1.00 82.69 227 PHE A N 1
ATOM 1763 C CA . PHE A 1 227 ? 5.128 4.413 20.626 1.00 82.69 227 PHE A CA 1
ATOM 1764 C C . PHE A 1 227 ? 5.512 4.542 22.115 1.00 82.69 227 PHE A C 1
ATOM 1766 O O . PHE A 1 227 ? 4.636 4.607 22.979 1.00 82.69 227 PHE A O 1
ATOM 1773 N N . GLN A 1 228 ? 6.811 4.572 22.435 1.00 73.62 228 GLN A N 1
ATOM 1774 C CA . GLN A 1 228 ? 7.298 4.601 23.817 1.00 73.62 228 GLN A CA 1
ATOM 1775 C C . GLN A 1 228 ? 6.949 5.912 24.511 1.00 73.62 228 GLN A C 1
ATOM 1777 O O . GLN A 1 228 ? 6.403 5.866 25.602 1.00 73.62 228 GLN A O 1
ATOM 1782 N N . TYR A 1 229 ? 7.174 7.054 23.858 1.00 75.19 229 TYR A N 1
ATOM 1783 C CA . TYR A 1 229 ? 7.027 8.384 24.471 1.00 75.19 229 TYR A CA 1
ATOM 1784 C C . TYR A 1 229 ? 5.830 9.185 23.953 1.00 75.19 229 TYR A C 1
ATOM 1786 O O . TYR A 1 229 ? 5.599 10.319 24.370 1.00 75.19 229 TYR A O 1
ATOM 1794 N N . LEU A 1 230 ? 5.048 8.628 23.021 1.00 78.19 230 LEU A N 1
ATOM 1795 C CA . LEU A 1 230 ? 3.910 9.346 22.435 1.00 78.19 230 LEU A CA 1
ATOM 1796 C C . LEU A 1 230 ? 2.864 9.717 23.493 1.00 78.19 230 LEU A C 1
ATOM 1798 O O . LEU A 1 230 ? 2.195 10.738 23.389 1.00 78.19 230 LEU A O 1
ATOM 1802 N N . HIS A 1 231 ? 2.758 8.894 24.530 1.00 71.38 231 HIS A N 1
ATOM 1803 C CA . HIS A 1 231 ? 1.817 9.077 25.618 1.00 71.38 231 HIS A CA 1
ATOM 1804 C C . HIS A 1 231 ? 2.181 10.191 26.608 1.00 71.38 231 HIS A C 1
ATOM 1806 O O . HIS A 1 231 ? 1.355 10.511 27.460 1.00 71.38 231 HIS A O 1
ATOM 1812 N N . ASP A 1 232 ? 3.390 10.745 26.501 1.00 77.81 232 ASP A N 1
ATOM 1813 C CA . ASP A 1 232 ? 3.841 11.905 27.275 1.00 77.81 232 ASP A CA 1
ATOM 1814 C C . ASP A 1 232 ? 3.470 13.229 26.588 1.00 77.81 232 ASP A C 1
ATOM 1816 O O . ASP A 1 232 ? 3.747 14.307 27.117 1.00 77.81 232 ASP A O 1
ATOM 1820 N N . LYS A 1 233 ? 2.886 13.166 25.383 1.00 83.44 233 LYS A N 1
ATOM 1821 C CA . LYS A 1 233 ? 2.470 14.336 24.608 1.00 83.44 233 LYS A CA 1
ATOM 1822 C C . LYS A 1 233 ? 1.026 14.700 24.919 1.00 83.44 233 LYS A C 1
ATOM 1824 O O . LYS A 1 233 ? 0.158 13.832 24.958 1.00 83.44 233 LYS A O 1
ATOM 1829 N N . ASP A 1 234 ? 0.770 15.992 25.084 1.00 83.69 234 ASP A N 1
ATOM 1830 C CA . ASP A 1 234 ? -0.587 16.496 25.275 1.00 83.69 234 ASP A CA 1
ATOM 1831 C C . ASP A 1 234 ? -1.377 16.566 23.952 1.00 83.69 234 ASP A C 1
ATOM 1833 O O . ASP A 1 234 ? -0.828 16.486 22.847 1.00 83.69 234 ASP A O 1
ATOM 1837 N N . ALA A 1 235 ? -2.696 16.743 24.059 1.00 86.06 235 ALA A N 1
ATOM 1838 C CA . ALA A 1 235 ? -3.591 16.828 22.907 1.00 86.06 235 ALA A CA 1
ATOM 1839 C C . ALA A 1 235 ? -3.185 17.912 21.888 1.00 86.06 235 ALA A C 1
ATOM 1841 O O . ALA A 1 235 ? -3.294 17.687 20.682 1.00 86.06 235 ALA A O 1
ATOM 1842 N N . ALA A 1 236 ? -2.703 19.074 22.342 1.00 89.88 236 ALA A N 1
ATOM 1843 C CA . ALA A 1 236 ? -2.328 20.177 21.458 1.00 89.88 236 ALA A CA 1
ATOM 1844 C C . ALA A 1 236 ? -1.044 19.858 20.679 1.00 89.88 236 ALA A C 1
ATOM 1846 O O . ALA A 1 236 ? -0.971 20.106 19.474 1.00 89.88 236 ALA A O 1
ATOM 1847 N N . GLN A 1 237 ? -0.059 19.249 21.342 1.00 93.12 237 GLN A N 1
ATOM 1848 C CA . GLN A 1 237 ? 1.157 18.749 20.707 1.00 93.12 237 GLN A CA 1
ATOM 1849 C C . GLN A 1 237 ? 0.826 17.694 19.654 1.00 93.12 237 GLN A C 1
ATOM 1851 O O . GLN A 1 237 ? 1.366 17.744 18.554 1.00 93.12 237 GLN A O 1
ATOM 1856 N N . ILE A 1 238 ? -0.090 16.770 19.951 1.00 93.00 238 ILE A N 1
ATOM 1857 C CA . ILE A 1 238 ? -0.479 15.718 19.007 1.00 93.00 238 ILE A CA 1
ATOM 1858 C C . ILE A 1 238 ? -1.230 16.291 17.801 1.00 93.00 238 ILE A C 1
ATOM 1860 O O . ILE A 1 238 ? -0.967 15.876 16.672 1.00 93.00 238 ILE A O 1
ATOM 1864 N N . GLN A 1 239 ? -2.115 17.269 18.004 1.00 95.12 239 GLN A N 1
ATOM 1865 C CA . GLN A 1 239 ? -2.792 17.971 16.909 1.00 95.12 239 GLN A CA 1
ATOM 1866 C C . GLN A 1 239 ? -1.799 18.701 15.994 1.00 95.12 239 GLN A C 1
ATOM 1868 O O . GLN A 1 239 ? -1.899 18.600 14.767 1.00 95.12 239 GLN A O 1
ATOM 1873 N N . ASP A 1 240 ? -0.817 19.401 16.570 1.00 96.44 240 ASP A N 1
ATOM 1874 C CA . ASP A 1 240 ? 0.261 20.029 15.800 1.00 96.44 240 ASP A CA 1
ATOM 1875 C C . ASP A 1 240 ? 1.114 18.984 15.063 1.00 96.44 240 ASP A C 1
ATOM 1877 O O . ASP A 1 240 ? 1.371 19.124 13.866 1.00 96.44 240 ASP A O 1
ATOM 1881 N N . GLY A 1 241 ? 1.472 17.890 15.739 1.00 96.81 241 GLY A N 1
ATOM 1882 C CA . GLY A 1 241 ? 2.185 16.757 15.153 1.00 96.81 241 GLY A CA 1
ATOM 1883 C C . GLY A 1 241 ? 1.450 16.162 13.955 1.00 96.81 241 GLY A C 1
ATOM 1884 O O . GLY A 1 241 ? 2.056 15.985 12.901 1.00 96.81 241 GLY A O 1
ATOM 1885 N N . LEU A 1 242 ? 0.136 15.934 14.065 1.00 97.56 242 LEU A N 1
ATOM 1886 C CA . LEU A 1 242 ? -0.690 15.461 12.952 1.00 97.56 242 LEU A CA 1
ATOM 1887 C C . LEU A 1 242 ? -0.683 16.448 11.786 1.00 97.56 242 LEU A C 1
ATOM 1889 O O . LEU A 1 242 ? -0.553 16.035 10.632 1.00 97.56 242 LEU A O 1
ATOM 1893 N N . LYS A 1 243 ? -0.794 17.749 12.067 1.00 98.00 243 LYS A N 1
ATOM 1894 C CA . LYS A 1 243 ? -0.758 18.792 11.039 1.00 98.00 243 LYS A CA 1
ATOM 1895 C C . LYS A 1 243 ? 0.585 18.812 10.303 1.00 98.00 243 LYS A C 1
ATOM 1897 O O . LYS A 1 243 ? 0.595 18.853 9.072 1.00 98.00 243 LYS A O 1
ATOM 1902 N N . ARG A 1 244 ? 1.705 18.771 11.034 1.00 97.94 244 ARG A N 1
ATOM 1903 C CA . ARG A 1 244 ? 3.060 18.757 10.458 1.00 97.94 244 ARG A CA 1
ATOM 1904 C C . ARG A 1 244 ? 3.329 17.469 9.682 1.00 97.94 244 ARG A C 1
ATOM 1906 O O . ARG A 1 244 ? 3.730 17.546 8.523 1.00 97.94 244 ARG A O 1
ATOM 1913 N N . ALA A 1 245 ? 3.022 16.309 10.263 1.00 98.25 245 ALA A N 1
ATOM 1914 C CA . ALA A 1 245 ? 3.172 15.017 9.601 1.00 98.25 245 ALA A CA 1
ATOM 1915 C C . ALA A 1 245 ? 2.352 14.954 8.309 1.00 98.25 245 ALA A C 1
ATOM 1917 O O . ALA A 1 245 ? 2.906 14.643 7.262 1.00 98.25 245 ALA A O 1
ATOM 1918 N N . SER A 1 246 ? 1.072 15.341 8.343 1.00 98.44 246 SER A N 1
ATOM 1919 C CA . SER A 1 246 ? 0.218 15.333 7.146 1.00 98.44 246 SER A CA 1
ATOM 1920 C C . SER A 1 246 ? 0.772 16.234 6.042 1.00 98.44 246 SER A C 1
ATOM 1922 O O . SER A 1 246 ? 0.858 15.805 4.898 1.00 98.44 246 SER A O 1
ATOM 1924 N N . LYS A 1 247 ? 1.223 17.451 6.388 1.00 98.06 247 LYS A N 1
ATOM 1925 C CA . LYS A 1 247 ? 1.864 18.372 5.435 1.00 98.06 247 LYS A CA 1
ATOM 1926 C C . LYS A 1 247 ? 3.081 17.728 4.763 1.00 98.06 247 LYS A C 1
ATOM 1928 O O . LYS A 1 247 ? 3.249 17.861 3.557 1.00 98.06 247 LYS A O 1
ATOM 1933 N N . TYR A 1 248 ? 3.947 17.067 5.526 1.00 98.31 248 TYR A N 1
ATOM 1934 C CA . TYR A 1 248 ? 5.170 16.481 4.975 1.00 98.31 248 TYR A CA 1
ATOM 1935 C C . TYR A 1 248 ? 4.957 15.123 4.307 1.00 98.31 248 TYR A C 1
ATOM 1937 O O . TYR A 1 248 ? 5.746 14.766 3.433 1.00 98.31 248 TYR A O 1
ATOM 1945 N N . ILE A 1 249 ? 3.882 14.404 4.637 1.00 98.50 249 ILE A N 1
ATOM 1946 C CA . ILE A 1 249 ? 3.406 13.266 3.845 1.00 98.50 249 ILE A CA 1
ATOM 1947 C C . ILE A 1 249 ? 2.958 13.777 2.475 1.00 98.50 249 ILE A C 1
ATOM 1949 O O . ILE A 1 249 ? 3.462 13.281 1.473 1.00 98.50 249 ILE A O 1
ATOM 1953 N N . ASP A 1 250 ? 2.126 14.826 2.421 1.00 98.06 250 ASP A N 1
ATOM 1954 C CA . ASP A 1 250 ? 1.706 15.452 1.159 1.00 98.06 250 ASP A CA 1
ATOM 1955 C C . ASP A 1 250 ? 2.930 15.891 0.334 1.00 98.06 250 ASP A C 1
ATOM 1957 O O . ASP A 1 250 ? 3.025 15.592 -0.857 1.00 98.06 250 ASP A O 1
ATOM 1961 N N . THR A 1 251 ? 3.915 16.548 0.960 1.00 97.75 251 THR A N 1
ATOM 1962 C CA . THR A 1 251 ? 5.178 16.905 0.294 1.00 97.75 251 THR A CA 1
ATOM 1963 C C . THR A 1 251 ? 5.914 15.671 -0.227 1.00 97.75 251 THR A C 1
ATOM 1965 O O . THR A 1 251 ? 6.315 15.661 -1.386 1.00 97.75 251 THR A O 1
ATOM 1968 N N . SER A 1 252 ? 6.081 14.627 0.588 1.00 98.06 252 SER A N 1
ATOM 1969 C CA . SER A 1 252 ? 6.818 13.417 0.201 1.00 98.06 252 SER A CA 1
ATOM 1970 C C . SER A 1 252 ? 6.151 12.703 -0.974 1.00 98.06 252 SER A C 1
ATOM 1972 O O . SER A 1 252 ? 6.831 12.378 -1.943 1.00 98.06 252 SER A O 1
ATOM 1974 N N . LEU A 1 253 ? 4.825 12.536 -0.939 1.00 97.62 253 LEU A N 1
ATOM 1975 C CA . LEU A 1 253 ? 4.055 11.940 -2.033 1.00 97.62 253 LEU A CA 1
ATOM 1976 C C . LEU A 1 253 ? 4.173 12.767 -3.317 1.00 97.62 253 LEU A C 1
ATOM 1978 O O . LEU A 1 253 ? 4.414 12.208 -4.381 1.00 97.62 253 LEU A O 1
ATOM 1982 N N . ASN A 1 254 ? 4.099 14.098 -3.226 1.00 95.75 254 ASN A N 1
ATOM 1983 C CA . ASN A 1 254 ? 4.285 14.976 -4.384 1.00 95.75 254 ASN A CA 1
ATOM 1984 C C . ASN A 1 254 ? 5.704 14.897 -4.969 1.00 95.75 254 ASN A C 1
ATOM 1986 O O . ASN A 1 254 ? 5.864 14.940 -6.187 1.00 95.75 254 ASN A O 1
ATOM 1990 N N . LEU A 1 255 ? 6.737 14.775 -4.127 1.00 95.88 255 LEU A N 1
ATOM 1991 C CA . LEU A 1 255 ? 8.119 14.594 -4.580 1.00 95.88 255 LEU A CA 1
ATOM 1992 C C . LEU A 1 255 ? 8.303 13.242 -5.278 1.00 95.88 255 LEU A C 1
ATOM 1994 O O . LEU A 1 255 ? 8.865 13.190 -6.370 1.00 95.88 255 LEU A O 1
ATOM 1998 N N . ILE A 1 256 ? 7.793 12.168 -4.673 1.00 97.12 256 ILE A N 1
ATOM 1999 C CA . ILE A 1 256 ? 7.857 10.806 -5.209 1.00 97.12 256 ILE A CA 1
ATOM 2000 C C . ILE A 1 256 ? 7.112 10.730 -6.552 1.00 97.12 256 ILE A C 1
ATOM 2002 O O . ILE A 1 256 ? 7.707 10.358 -7.566 1.00 97.12 256 ILE A O 1
ATOM 2006 N N . ALA A 1 257 ? 5.859 11.181 -6.605 1.00 94.81 257 ALA A N 1
ATOM 2007 C CA . ALA A 1 257 ? 5.062 11.187 -7.828 1.00 94.81 257 ALA A CA 1
ATOM 2008 C C . ALA A 1 257 ? 5.642 12.121 -8.899 1.00 94.81 257 ALA A C 1
ATOM 2010 O O . ALA A 1 257 ? 5.727 11.755 -10.067 1.00 94.81 257 ALA A O 1
ATOM 2011 N N . GLY A 1 258 ? 6.077 13.324 -8.519 1.00 92.75 258 GLY A N 1
ATOM 2012 C CA . GLY A 1 258 ? 6.548 14.333 -9.465 1.00 92.75 258 GLY A CA 1
ATOM 2013 C C . GLY A 1 258 ? 7.922 14.037 -10.066 1.00 92.75 258 GLY A C 1
ATOM 2014 O O . GLY A 1 258 ? 8.137 14.300 -11.249 1.00 92.75 258 GLY A O 1
ATOM 2015 N N . ARG A 1 259 ? 8.862 13.505 -9.272 1.00 94.56 259 ARG A N 1
ATOM 2016 C CA . ARG A 1 259 ? 10.257 13.293 -9.697 1.00 94.56 259 ARG A CA 1
ATOM 2017 C C . ARG A 1 259 ? 10.550 11.857 -10.119 1.00 94.56 259 ARG A C 1
ATOM 2019 O O . ARG A 1 259 ? 11.307 11.672 -11.070 1.00 94.56 259 ARG A O 1
ATOM 2026 N N . LEU A 1 260 ? 9.972 10.869 -9.432 1.00 95.62 260 LEU A N 1
ATOM 2027 C CA . LEU A 1 260 ? 10.150 9.442 -9.739 1.00 95.62 260 LEU A CA 1
ATOM 2028 C C . LEU A 1 260 ? 9.004 8.890 -10.594 1.00 95.62 260 LEU A C 1
ATOM 2030 O O . LEU A 1 260 ? 9.149 7.852 -11.230 1.00 95.62 260 LEU A O 1
ATOM 2034 N N . GLY A 1 261 ? 7.862 9.579 -10.634 1.00 93.31 261 GLY A N 1
ATOM 2035 C CA . GLY A 1 261 ? 6.694 9.126 -11.382 1.00 93.31 261 GLY A CA 1
ATOM 2036 C C . GLY A 1 261 ? 5.860 8.068 -10.667 1.00 93.31 261 GLY A C 1
ATOM 2037 O O . GLY A 1 261 ? 4.897 7.607 -11.262 1.00 93.31 261 GLY A O 1
ATOM 2038 N N . LEU A 1 262 ? 6.206 7.683 -9.432 1.00 93.81 262 LEU A N 1
ATOM 2039 C CA . LEU A 1 262 ? 5.465 6.704 -8.628 1.00 93.81 262 LEU A CA 1
ATOM 2040 C C . LEU A 1 262 ? 4.222 7.379 -8.030 1.00 93.81 262 LEU A C 1
ATOM 2042 O O . LEU A 1 262 ? 4.286 8.006 -6.977 1.00 93.81 262 LEU A O 1
ATOM 2046 N N . ASP A 1 263 ? 3.120 7.325 -8.768 1.00 91.69 263 ASP A N 1
ATOM 2047 C CA . ASP A 1 263 ? 1.988 8.251 -8.655 1.00 91.69 263 ASP A CA 1
ATOM 2048 C C . ASP A 1 263 ? 0.698 7.635 -8.087 1.00 91.69 263 ASP A C 1
ATOM 2050 O O . ASP A 1 263 ? -0.324 8.316 -8.028 1.00 91.69 263 ASP A O 1
ATOM 2054 N N . HIS A 1 264 ? 0.730 6.368 -7.675 1.00 89.88 264 HIS A N 1
ATOM 2055 C CA . HIS A 1 264 ? -0.398 5.660 -7.066 1.00 89.88 264 HIS A CA 1
ATOM 2056 C C . HIS A 1 264 ? 0.081 4.464 -6.232 1.00 89.88 264 HIS A C 1
ATOM 2058 O O . HIS A 1 264 ? 1.255 4.088 -6.276 1.00 89.88 264 HIS A O 1
ATOM 2064 N N . ASP A 1 265 ? -0.837 3.858 -5.480 1.00 88.12 265 ASP A N 1
ATOM 2065 C CA . ASP A 1 265 ? -0.541 2.864 -4.450 1.00 88.12 265 ASP A CA 1
ATOM 2066 C C . ASP A 1 265 ? 0.264 1.659 -4.940 1.00 88.12 265 ASP A C 1
ATOM 2068 O O . ASP A 1 265 ? 1.282 1.303 -4.351 1.00 88.12 265 ASP A O 1
ATOM 2072 N N . GLN A 1 266 ? -0.149 1.082 -6.068 1.00 84.50 266 GLN A N 1
ATOM 2073 C CA . GLN A 1 266 ? 0.425 -0.147 -6.618 1.00 84.50 266 GLN A CA 1
ATOM 2074 C C . GLN A 1 266 ? 1.917 -0.025 -6.960 1.00 84.50 266 GLN A C 1
ATOM 2076 O O . GLN A 1 266 ? 2.665 -0.997 -6.883 1.00 84.50 266 GLN A O 1
ATOM 2081 N N . VAL A 1 267 ? 2.360 1.172 -7.345 1.00 90.25 267 VAL A N 1
ATOM 2082 C CA . VAL A 1 267 ? 3.762 1.454 -7.684 1.00 90.25 267 VAL A CA 1
ATOM 2083 C C . VAL A 1 267 ? 4.496 2.163 -6.543 1.00 90.25 267 VAL A C 1
ATOM 2085 O O . VAL A 1 267 ? 5.697 2.413 -6.641 1.00 90.25 267 VAL A O 1
ATOM 2088 N N . LEU A 1 268 ? 3.814 2.480 -5.438 1.00 92.50 268 LEU A N 1
ATOM 2089 C CA . LEU A 1 268 ? 4.424 3.095 -4.266 1.00 92.50 268 LEU A CA 1
ATOM 2090 C C . LEU A 1 268 ? 5.086 2.027 -3.386 1.00 92.50 268 LEU A C 1
ATOM 2092 O O . LEU A 1 268 ? 4.546 1.582 -2.371 1.00 92.50 268 LEU A O 1
ATOM 2096 N N . PHE A 1 269 ? 6.306 1.639 -3.748 1.00 91.44 269 PHE A N 1
ATOM 2097 C CA . PHE A 1 269 ? 7.137 0.799 -2.886 1.00 91.44 269 PHE A CA 1
ATOM 2098 C C . PHE A 1 269 ? 7.667 1.553 -1.653 1.00 91.44 269 PHE A C 1
ATOM 2100 O O . PHE A 1 269 ? 7.562 2.774 -1.545 1.00 91.44 269 PHE A O 1
ATOM 2107 N N . GLY A 1 270 ? 8.247 0.828 -0.691 1.00 90.25 270 GLY A N 1
ATOM 2108 C CA . GLY A 1 270 ? 8.965 1.456 0.425 1.00 90.25 270 GLY A CA 1
ATOM 2109 C C . GLY A 1 270 ? 8.109 2.394 1.288 1.00 90.25 270 GLY A C 1
ATOM 2110 O O . GLY A 1 270 ? 8.624 3.363 1.829 1.00 90.25 270 GLY A O 1
ATOM 2111 N N . ARG A 1 271 ? 6.807 2.125 1.441 1.00 93.44 271 ARG A N 1
ATOM 2112 C CA . ARG A 1 271 ? 5.813 3.008 2.098 1.00 93.44 271 ARG A CA 1
ATOM 2113 C C . ARG A 1 271 ? 6.224 3.468 3.506 1.00 93.44 271 ARG A C 1
ATOM 2115 O O . ARG A 1 271 ? 5.890 4.568 3.934 1.00 93.44 271 ARG A O 1
ATOM 2122 N N . PHE A 1 272 ? 6.977 2.643 4.231 1.00 94.12 272 PHE A N 1
ATOM 2123 C CA . PHE A 1 272 ? 7.500 2.943 5.570 1.00 94.12 272 PHE A CA 1
ATOM 2124 C C . PHE A 1 272 ? 8.793 3.782 5.588 1.00 94.12 272 PHE A C 1
ATOM 2126 O O . PHE A 1 272 ? 9.214 4.218 6.655 1.00 94.12 272 PHE A O 1
ATOM 2133 N N . ALA A 1 273 ? 9.367 4.096 4.425 1.00 96.75 273 ALA A N 1
ATOM 2134 C CA . ALA A 1 273 ? 10.406 5.114 4.277 1.00 96.75 273 ALA A CA 1
ATOM 2135 C C . ALA A 1 273 ? 9.840 6.537 4.449 1.00 96.75 273 ALA A C 1
ATOM 2137 O O . ALA A 1 273 ? 10.540 7.442 4.901 1.00 96.75 273 ALA A O 1
ATOM 2138 N N . ILE A 1 274 ? 8.556 6.741 4.129 1.00 97.94 274 ILE A N 1
ATOM 2139 C CA . ILE A 1 274 ? 7.891 8.049 4.214 1.00 97.94 274 ILE A CA 1
ATOM 2140 C C . ILE A 1 274 ? 7.912 8.616 5.648 1.00 97.94 274 ILE A C 1
ATOM 2142 O O . ILE A 1 274 ? 8.268 9.781 5.785 1.00 97.94 274 ILE A O 1
ATOM 2146 N N . PRO A 1 275 ? 7.625 7.862 6.733 1.00 97.38 275 PRO A N 1
ATOM 2147 C CA . PRO A 1 275 ? 7.839 8.336 8.107 1.00 97.38 275 PRO A CA 1
ATOM 2148 C C . PRO A 1 275 ? 9.232 8.931 8.394 1.00 97.38 275 PRO A C 1
ATOM 2150 O O . PRO A 1 275 ? 9.331 9.893 9.161 1.00 97.38 275 PRO A O 1
ATOM 2153 N N . VAL A 1 276 ? 10.294 8.401 7.771 1.00 97.31 276 VAL A N 1
ATOM 2154 C CA . VAL A 1 276 ? 11.668 8.927 7.881 1.00 97.31 276 VAL A CA 1
ATOM 2155 C C . VAL A 1 276 ? 11.816 10.217 7.072 1.00 97.31 276 VAL A C 1
ATOM 2157 O O . VAL A 1 276 ? 12.301 11.216 7.602 1.00 97.31 276 VAL A O 1
ATOM 2160 N N . MET A 1 277 ? 11.323 10.246 5.827 1.00 97.69 277 MET A N 1
ATOM 2161 C CA . MET A 1 277 ? 11.300 11.462 4.994 1.00 97.69 277 MET A CA 1
ATOM 2162 C C . MET A 1 277 ? 10.528 12.604 5.670 1.00 97.69 277 MET A C 1
ATOM 2164 O O . MET A 1 277 ? 10.968 13.751 5.665 1.00 97.69 277 MET A O 1
ATOM 2168 N N . VAL A 1 278 ? 9.393 12.284 6.294 1.00 97.69 278 VAL A N 1
ATOM 2169 C CA . VAL A 1 278 ? 8.546 13.214 7.049 1.00 97.69 278 VAL A CA 1
ATOM 2170 C C . VAL A 1 278 ? 9.317 13.821 8.213 1.00 97.69 278 VAL A C 1
ATOM 2172 O O . VAL A 1 278 ? 9.286 15.039 8.382 1.00 97.69 278 VAL A O 1
ATOM 2175 N N . ARG A 1 279 ? 10.051 13.007 8.983 1.00 95.88 279 ARG A N 1
ATOM 2176 C CA . ARG A 1 279 ? 10.913 13.519 10.055 1.00 95.88 279 ARG A CA 1
ATOM 2177 C C . ARG A 1 279 ? 12.027 14.401 9.504 1.00 95.88 279 ARG A C 1
ATOM 2179 O O . ARG A 1 279 ? 12.269 15.470 10.056 1.00 95.88 279 ARG A O 1
ATOM 2186 N N . TYR A 1 280 ? 12.689 13.980 8.431 1.00 95.50 280 TYR A N 1
ATOM 2187 C CA . TYR A 1 280 ? 13.753 14.766 7.811 1.00 95.50 280 TYR A CA 1
ATOM 2188 C C . TYR A 1 280 ? 13.256 16.154 7.385 1.00 95.50 280 TYR A C 1
ATOM 2190 O O . TYR A 1 280 ? 13.853 17.167 7.750 1.00 95.50 280 TYR A O 1
ATOM 2198 N N . LEU A 1 281 ? 12.119 16.206 6.684 1.00 95.62 281 LEU A N 1
ATOM 2199 C CA . LEU A 1 281 ? 11.460 17.451 6.289 1.00 95.62 281 LEU A CA 1
ATOM 2200 C C . LEU A 1 281 ? 11.088 18.308 7.500 1.00 95.62 281 LEU A C 1
ATOM 2202 O O . LEU A 1 281 ? 11.288 19.520 7.476 1.00 95.62 281 LEU A O 1
ATOM 2206 N N . ASP A 1 282 ? 10.572 17.690 8.560 1.00 95.31 282 ASP A N 1
ATOM 2207 C CA . ASP A 1 282 ? 10.188 18.385 9.782 1.00 95.31 282 ASP A CA 1
ATOM 2208 C C . ASP A 1 282 ? 11.376 19.064 10.478 1.00 95.31 282 ASP A C 1
ATOM 2210 O O . ASP A 1 282 ? 11.293 20.247 10.814 1.00 95.31 282 ASP A O 1
ATOM 2214 N N . LEU A 1 283 ? 12.508 18.362 10.592 1.00 92.50 283 LEU A N 1
ATOM 2215 C CA . LEU A 1 283 ? 13.752 18.902 11.155 1.00 92.50 283 LEU A CA 1
ATOM 2216 C C . LEU A 1 283 ? 14.316 20.080 10.344 1.00 92.50 283 LEU A C 1
ATOM 2218 O O . LEU A 1 283 ? 14.971 20.953 10.909 1.00 92.50 283 LEU A O 1
ATOM 2222 N N . HIS A 1 284 ? 14.027 20.136 9.042 1.00 90.88 284 HIS A N 1
ATOM 2223 C CA . HIS A 1 284 ? 14.504 21.179 8.125 1.00 90.88 284 HIS A CA 1
ATOM 2224 C C . HIS A 1 284 ? 13.427 22.227 7.782 1.00 90.88 284 HIS A C 1
ATOM 2226 O O . HIS A 1 284 ? 13.572 22.999 6.830 1.00 90.88 284 HIS A O 1
ATOM 2232 N N . GLY A 1 285 ? 12.313 22.266 8.524 1.00 89.19 285 GLY A N 1
ATOM 2233 C CA . GLY A 1 285 ? 11.232 23.237 8.310 1.00 89.19 285 GLY A CA 1
ATOM 2234 C C . GLY A 1 285 ? 10.511 23.104 6.958 1.00 89.19 285 GLY A C 1
ATOM 2235 O O . GLY A 1 285 ? 9.825 24.032 6.522 1.00 89.19 285 GLY A O 1
ATOM 2236 N N . GLY A 1 286 ? 10.661 21.963 6.284 1.00 85.81 286 GLY A N 1
ATOM 2237 C CA . GLY A 1 286 ? 10.080 21.663 4.978 1.00 85.81 286 GLY A CA 1
ATOM 2238 C C . GLY A 1 286 ? 10.846 22.206 3.776 1.00 85.81 286 GLY A C 1
ATOM 2239 O O . GLY A 1 286 ? 10.363 22.056 2.655 1.00 85.81 286 GLY A O 1
ATOM 2240 N N . SER A 1 287 ? 11.992 22.854 3.984 1.00 82.44 287 SER A N 1
ATOM 2241 C CA . SER A 1 287 ? 12.815 23.373 2.894 1.00 82.44 287 SER A CA 1
ATOM 2242 C C . SER A 1 287 ? 13.802 22.310 2.431 1.00 82.44 287 SER A C 1
ATOM 2244 O O . SER A 1 287 ? 14.592 21.818 3.229 1.00 82.44 287 SER A O 1
ATOM 2246 N N . LEU A 1 288 ? 13.799 22.007 1.134 1.00 89.25 288 LEU A N 1
ATOM 2247 C CA . LEU A 1 288 ? 14.818 21.190 0.480 1.00 89.25 288 LEU A CA 1
ATOM 2248 C C . LEU A 1 288 ? 15.363 21.956 -0.719 1.00 89.25 288 LEU A C 1
ATOM 2250 O O . LEU A 1 288 ? 14.589 22.468 -1.531 1.00 89.25 288 LEU A O 1
ATOM 2254 N N . ASN A 1 289 ? 16.688 22.029 -0.834 1.00 91.25 289 ASN A N 1
ATOM 2255 C CA . ASN A 1 289 ? 17.298 22.395 -2.106 1.00 91.25 289 ASN A CA 1
ATOM 2256 C C . ASN A 1 289 ? 17.182 21.212 -3.088 1.00 91.25 289 ASN A C 1
ATOM 2258 O O . ASN A 1 289 ? 16.744 20.118 -2.728 1.00 91.25 289 ASN A O 1
ATOM 2262 N N . GLU A 1 290 ? 17.548 21.444 -4.346 1.00 92.50 290 GLU A N 1
ATOM 2263 C CA . GLU A 1 290 ? 17.447 20.426 -5.392 1.00 92.50 290 GLU A CA 1
ATOM 2264 C C . GLU A 1 290 ? 18.266 19.163 -5.084 1.00 92.50 290 GLU A C 1
ATOM 2266 O O . GLU A 1 290 ? 17.762 18.056 -5.267 1.00 92.50 290 GLU A O 1
ATOM 2271 N N . ILE A 1 291 ? 19.477 19.344 -4.550 1.00 93.00 291 ILE A N 1
ATOM 2272 C CA . ILE A 1 291 ? 20.423 18.268 -4.239 1.00 93.00 291 ILE A CA 1
ATOM 2273 C C . ILE A 1 291 ? 19.880 17.386 -3.114 1.00 93.00 291 ILE A C 1
ATOM 2275 O O . ILE A 1 291 ? 19.834 16.167 -3.255 1.00 93.00 291 ILE A O 1
ATOM 2279 N N . ASP A 1 292 ? 19.418 17.982 -2.017 1.00 93.44 292 ASP A N 1
ATOM 2280 C CA . ASP A 1 292 ? 18.876 17.239 -0.877 1.00 93.44 292 ASP A CA 1
ATOM 2281 C C . ASP A 1 292 ? 17.556 16.554 -1.236 1.00 93.44 292 ASP A C 1
ATOM 2283 O O . ASP A 1 292 ? 17.308 15.420 -0.827 1.00 93.44 292 ASP A O 1
ATOM 2287 N N . ARG A 1 293 ? 16.718 17.204 -2.056 1.00 95.88 293 ARG A N 1
ATOM 2288 C CA . ARG A 1 293 ? 15.494 16.599 -2.595 1.00 95.88 293 ARG A CA 1
ATOM 2289 C C . ARG A 1 293 ? 15.811 15.332 -3.384 1.00 95.88 293 ARG A C 1
ATOM 2291 O O . ARG A 1 293 ? 15.220 14.289 -3.108 1.00 95.88 293 ARG A O 1
ATOM 2298 N N . ASP A 1 294 ? 16.707 15.417 -4.362 1.00 97.00 294 ASP A N 1
ATOM 2299 C CA . ASP A 1 294 ? 17.004 14.285 -5.240 1.00 97.00 294 ASP A CA 1
ATOM 2300 C C . ASP A 1 294 ? 17.789 13.188 -4.504 1.00 97.00 294 ASP A C 1
ATOM 2302 O O . ASP A 1 294 ? 17.486 12.006 -4.675 1.00 97.00 294 ASP A O 1
ATOM 2306 N N . LYS A 1 295 ? 18.677 13.550 -3.570 1.00 96.25 295 LYS A N 1
ATOM 2307 C CA . LYS A 1 295 ? 19.380 12.593 -2.703 1.00 96.25 295 LYS A CA 1
ATOM 2308 C C . LYS A 1 295 ? 18.432 11.861 -1.742 1.00 96.25 295 LYS A C 1
ATOM 2310 O O . LYS A 1 295 ? 18.562 10.649 -1.560 1.00 96.25 295 LYS A O 1
ATOM 2315 N N . LEU A 1 296 ? 17.436 12.547 -1.172 1.00 97.19 296 LEU A N 1
ATOM 2316 C CA . LEU A 1 296 ? 16.394 11.916 -0.351 1.00 97.19 296 LEU A CA 1
ATOM 2317 C C . LEU A 1 296 ? 15.542 10.943 -1.181 1.00 97.19 296 LEU A C 1
ATOM 2319 O O . LEU A 1 296 ? 15.196 9.862 -0.708 1.00 97.19 296 LEU A O 1
ATOM 2323 N N . LEU A 1 297 ? 15.233 11.299 -2.431 1.00 98.06 297 LEU A N 1
ATOM 2324 C CA . LEU A 1 297 ? 14.513 10.423 -3.358 1.00 98.06 297 LEU A CA 1
ATOM 2325 C C . LEU A 1 297 ? 15.354 9.224 -3.812 1.00 98.06 297 LEU A C 1
ATOM 2327 O O . LEU A 1 297 ? 14.808 8.131 -3.961 1.00 98.06 297 LEU A O 1
ATOM 2331 N N . PHE A 1 298 ? 16.668 9.390 -3.976 1.00 97.69 298 PHE A N 1
ATOM 2332 C CA . PHE A 1 298 ? 17.592 8.276 -4.187 1.00 97.69 298 PHE A CA 1
ATOM 2333 C C . PHE A 1 298 ? 17.569 7.317 -2.988 1.00 97.69 298 PHE A C 1
ATOM 2335 O O . PHE A 1 298 ? 17.386 6.114 -3.176 1.00 97.69 298 PHE A O 1
ATOM 2342 N N . TRP A 1 299 ? 17.662 7.833 -1.754 1.00 97.19 299 TRP A N 1
ATOM 2343 C CA . TRP A 1 299 ? 17.547 7.012 -0.541 1.00 97.19 299 TRP A CA 1
ATOM 2344 C C . TRP A 1 299 ? 16.201 6.274 -0.461 1.00 97.19 299 TRP A C 1
ATOM 2346 O O . TRP A 1 299 ? 16.168 5.080 -0.150 1.00 97.19 299 TRP A O 1
ATOM 2356 N N . PHE A 1 300 ? 15.098 6.957 -0.783 1.00 98.12 300 PHE A N 1
ATOM 2357 C CA . PHE A 1 300 ? 13.760 6.363 -0.837 1.00 98.12 300 PHE A CA 1
ATOM 2358 C C . PHE A 1 300 ? 13.699 5.209 -1.846 1.00 98.12 300 PHE A C 1
ATOM 2360 O O . PHE A 1 300 ? 13.297 4.100 -1.488 1.00 98.12 300 PHE A O 1
ATOM 2367 N N . ALA A 1 301 ? 14.152 5.446 -3.082 1.00 97.38 301 ALA A N 1
ATOM 2368 C CA . ALA A 1 301 ? 14.139 4.441 -4.138 1.00 97.38 301 ALA A CA 1
ATOM 2369 C C . ALA A 1 301 ? 14.981 3.217 -3.754 1.00 97.38 301 ALA A C 1
ATOM 2371 O O . ALA A 1 301 ? 14.514 2.087 -3.870 1.00 97.38 301 ALA A O 1
ATOM 2372 N N . GLN A 1 302 ? 16.192 3.429 -3.233 1.00 95.00 302 GLN A N 1
ATOM 2373 C CA . GLN A 1 302 ? 17.070 2.352 -2.769 1.00 95.00 302 GLN A CA 1
ATOM 2374 C C . GLN A 1 302 ? 16.443 1.565 -1.609 1.00 95.00 302 GLN A C 1
ATOM 2376 O O . GLN A 1 302 ? 16.446 0.337 -1.612 1.00 95.00 302 GLN A O 1
ATOM 2381 N N . SER A 1 303 ? 15.818 2.245 -0.647 1.00 94.25 303 SER A N 1
ATOM 2382 C CA . SER A 1 303 ? 15.120 1.578 0.459 1.00 94.25 303 SER A CA 1
ATOM 2383 C C . SER A 1 303 ? 13.953 0.705 -0.021 1.00 94.25 303 SER A C 1
ATOM 2385 O O . SER A 1 303 ? 13.738 -0.383 0.522 1.00 94.25 303 SER A O 1
ATOM 2387 N N . GLY A 1 304 ? 13.220 1.159 -1.045 1.00 92.75 304 GLY A N 1
ATOM 2388 C CA . GLY A 1 304 ? 12.135 0.417 -1.689 1.00 92.75 304 GLY A CA 1
ATOM 2389 C C . GLY A 1 304 ? 12.623 -0.794 -2.489 1.00 92.75 304 GLY A C 1
ATOM 2390 O O . GLY A 1 304 ? 12.141 -1.901 -2.255 1.00 92.75 304 GLY A O 1
ATOM 2391 N N . MET A 1 305 ? 13.620 -0.606 -3.363 1.00 91.50 305 MET A N 1
ATOM 2392 C CA . MET A 1 305 ? 14.201 -1.662 -4.214 1.00 91.50 305 MET A CA 1
ATOM 2393 C C . MET A 1 305 ? 14.662 -2.879 -3.409 1.00 91.50 305 MET A C 1
ATOM 2395 O O . MET A 1 305 ? 14.465 -4.023 -3.823 1.00 91.50 305 MET A O 1
ATOM 2399 N N . TRP A 1 306 ? 15.228 -2.635 -2.229 1.00 86.69 306 TRP A N 1
ATOM 2400 C CA . TRP A 1 306 ? 15.801 -3.682 -1.388 1.00 86.69 306 TRP A CA 1
ATOM 2401 C C . TRP A 1 306 ? 14.871 -4.154 -0.268 1.00 86.69 306 TRP A C 1
ATOM 2403 O O . TRP A 1 306 ? 15.221 -5.076 0.465 1.00 86.69 306 TRP A O 1
ATOM 2413 N N . GLY A 1 307 ? 13.679 -3.566 -0.130 1.00 87.12 307 GLY A N 1
ATOM 2414 C CA . GLY A 1 307 ? 12.711 -3.943 0.904 1.00 87.12 307 GLY A CA 1
ATOM 2415 C C . GLY A 1 307 ? 13.202 -3.683 2.330 1.00 87.12 307 GLY A C 1
ATOM 2416 O O . GLY A 1 307 ? 12.947 -4.489 3.226 1.00 87.12 307 GLY A O 1
ATOM 2417 N N . ARG A 1 308 ? 13.896 -2.556 2.560 1.00 88.88 308 ARG A N 1
ATOM 2418 C CA . ARG A 1 308 ? 14.450 -2.173 3.878 1.00 88.88 308 ARG A CA 1
ATOM 2419 C C . ARG A 1 308 ? 13.418 -2.253 5.006 1.00 88.88 308 ARG A C 1
ATOM 2421 O O . ARG A 1 308 ? 13.745 -2.626 6.128 1.00 88.88 308 ARG A O 1
ATOM 2428 N N . PHE A 1 309 ? 12.169 -1.918 4.691 1.00 89.00 309 PHE A N 1
ATOM 2429 C CA . PHE A 1 309 ? 11.066 -1.841 5.645 1.00 89.00 309 PHE A CA 1
ATOM 2430 C C . PHE A 1 309 ? 10.011 -2.944 5.461 1.00 89.00 309 PHE A C 1
ATOM 2432 O O . PHE A 1 309 ? 8.892 -2.791 5.941 1.00 89.00 309 PHE A O 1
ATOM 2439 N N . SER A 1 310 ? 10.339 -4.041 4.768 1.00 80.31 310 SER A N 1
ATOM 2440 C CA . SER A 1 310 ? 9.417 -5.178 4.586 1.00 80.31 310 SER A CA 1
ATOM 2441 C C . SER A 1 310 ? 9.453 -6.191 5.746 1.00 80.31 310 SER A C 1
ATOM 2443 O O . SER A 1 310 ? 8.668 -7.134 5.759 1.00 80.31 310 SER A O 1
ATOM 2445 N N . GLY A 1 311 ? 10.386 -6.038 6.696 1.00 76.88 311 GLY A N 1
ATOM 2446 C CA . GLY A 1 311 ? 10.593 -6.944 7.836 1.00 76.88 311 GLY A CA 1
ATOM 2447 C C . GLY A 1 311 ? 10.482 -6.231 9.187 1.00 76.88 311 GLY A C 1
ATOM 2448 O O . GLY A 1 311 ? 9.398 -5.856 9.617 1.00 76.88 311 GLY A O 1
ATOM 2449 N N . SER A 1 312 ? 11.615 -6.041 9.876 1.00 80.38 312 SER A N 1
ATOM 2450 C CA . SER A 1 312 ? 11.705 -5.355 11.183 1.00 80.38 312 SER A CA 1
ATOM 2451 C C . SER A 1 312 ? 11.506 -3.829 11.089 1.00 80.38 312 SER A C 1
ATOM 2453 O O . SER A 1 312 ? 12.387 -3.052 11.463 1.00 80.38 312 SER A O 1
ATOM 2455 N N . THR A 1 313 ? 10.350 -3.398 10.580 1.00 86.69 313 THR A N 1
ATOM 2456 C CA . THR A 1 313 ? 10.033 -2.020 10.175 1.00 86.69 313 THR A CA 1
ATOM 2457 C C . THR A 1 313 ? 10.383 -0.975 11.226 1.00 86.69 313 THR A C 1
ATOM 2459 O O . THR A 1 313 ? 11.157 -0.067 10.944 1.00 86.69 313 THR A O 1
ATOM 2462 N N . GLU A 1 314 ? 9.878 -1.122 12.454 1.00 88.00 314 GLU A N 1
ATOM 2463 C CA . GLU A 1 314 ? 10.105 -0.147 13.532 1.00 88.00 314 GLU A CA 1
ATOM 2464 C C . GLU A 1 314 ? 11.591 0.008 13.858 1.00 88.00 314 GLU A C 1
ATOM 2466 O O . GLU A 1 314 ? 12.076 1.118 14.032 1.00 88.00 314 GLU A O 1
ATOM 2471 N N . SER A 1 315 ? 12.333 -1.102 13.876 1.00 88.12 315 SER A N 1
ATOM 2472 C CA . SER A 1 315 ? 13.755 -1.083 14.226 1.00 88.12 315 SER A CA 1
ATOM 2473 C C . SER A 1 315 ? 14.613 -0.436 13.144 1.00 88.12 315 SER A C 1
ATOM 2475 O O . SER A 1 315 ? 15.628 0.174 13.468 1.00 88.12 315 SER A O 1
ATOM 2477 N N . TYR A 1 316 ? 14.241 -0.577 11.869 1.00 91.38 316 TYR A N 1
ATOM 2478 C CA . TYR A 1 316 ? 14.932 0.117 10.781 1.00 91.38 316 TYR A CA 1
ATOM 2479 C C . TYR A 1 316 ? 14.568 1.597 10.726 1.00 91.38 316 TYR A C 1
ATOM 2481 O O . TYR A 1 316 ? 15.467 2.408 10.540 1.00 91.38 316 TYR A O 1
ATOM 2489 N N . ILE A 1 317 ? 13.300 1.954 10.963 1.00 94.75 317 ILE A N 1
ATOM 2490 C CA . ILE A 1 317 ? 12.910 3.363 11.070 1.00 94.75 317 ILE A CA 1
ATOM 2491 C C . ILE A 1 317 ? 13.672 4.028 12.223 1.00 94.75 317 ILE A C 1
ATOM 2493 O O . ILE A 1 317 ? 14.323 5.032 11.980 1.00 94.75 317 ILE A O 1
ATOM 2497 N N . ASP A 1 318 ? 13.670 3.463 13.438 1.00 92.81 318 ASP A N 1
ATOM 2498 C CA . ASP A 1 318 ? 14.392 4.037 14.591 1.00 92.81 318 ASP A CA 1
ATOM 2499 C C . ASP A 1 318 ? 15.883 4.254 14.282 1.00 92.81 318 ASP A C 1
ATOM 2501 O O . ASP A 1 318 ? 16.432 5.318 14.558 1.00 92.81 318 ASP A O 1
ATOM 2505 N N . LYS A 1 319 ? 16.522 3.270 13.638 1.00 91.75 319 LYS A N 1
ATOM 2506 C CA . LYS A 1 319 ? 17.918 3.353 13.186 1.00 91.75 319 LYS A CA 1
ATOM 2507 C C . LYS A 1 319 ? 18.166 4.509 12.217 1.00 91.75 319 LYS A C 1
ATOM 2509 O O . LYS A 1 319 ? 19.214 5.143 12.303 1.00 91.75 319 LYS A O 1
ATOM 2514 N N . ASP A 1 320 ? 17.246 4.752 11.289 1.00 94.19 320 ASP A N 1
ATOM 2515 C CA . ASP A 1 320 ? 17.362 5.835 10.308 1.00 94.19 320 ASP A CA 1
ATOM 2516 C C . ASP A 1 320 ? 17.059 7.202 10.956 1.00 94.19 320 ASP A C 1
ATOM 2518 O O . ASP A 1 320 ? 17.732 8.195 10.680 1.00 94.19 320 ASP A O 1
ATOM 2522 N N . LEU A 1 321 ? 16.090 7.266 11.875 1.00 93.50 321 LEU A N 1
ATOM 2523 C CA . LEU A 1 321 ? 15.769 8.484 12.627 1.00 93.50 321 LEU A CA 1
ATOM 2524 C C . LEU A 1 321 ? 16.922 8.910 13.549 1.00 93.50 321 LEU A C 1
ATOM 2526 O O . LEU A 1 321 ? 17.212 10.104 13.632 1.00 93.50 321 LEU A O 1
ATOM 2530 N N . GLU A 1 322 ? 17.611 7.959 14.187 1.00 91.62 322 GLU A N 1
ATOM 2531 C CA . GLU A 1 322 ? 18.789 8.227 15.020 1.00 91.62 322 GLU A CA 1
ATOM 2532 C C . GLU A 1 322 ? 19.875 8.956 14.213 1.00 91.62 322 GLU A C 1
ATOM 2534 O O . GLU A 1 322 ? 20.392 9.989 14.650 1.00 91.62 322 GLU A O 1
ATOM 2539 N N . VAL A 1 323 ? 20.136 8.500 12.983 1.00 90.81 323 VAL A N 1
ATOM 2540 C CA . VAL A 1 323 ? 21.079 9.147 12.060 1.00 90.81 323 VAL A CA 1
ATOM 2541 C C . VAL A 1 323 ? 20.670 10.585 11.740 1.00 90.81 323 VAL A C 1
ATOM 2543 O O . VAL A 1 323 ? 21.517 11.480 11.784 1.00 90.81 323 VAL A O 1
ATOM 2546 N N . LEU A 1 324 ? 19.379 10.836 11.510 1.00 88.50 324 LEU A N 1
ATOM 2547 C CA . LEU A 1 324 ? 18.848 12.183 11.259 1.00 88.50 324 LEU A CA 1
ATOM 2548 C C . LEU A 1 324 ? 18.894 13.116 12.478 1.00 88.50 324 LEU A C 1
ATOM 2550 O O . LEU A 1 324 ? 18.746 14.325 12.341 1.00 88.50 324 LEU A O 1
ATOM 2554 N N . THR A 1 325 ? 19.082 12.587 13.683 1.00 80.00 325 THR A N 1
ATOM 2555 C CA . THR A 1 325 ? 19.214 13.404 14.903 1.00 80.00 325 THR A CA 1
ATOM 2556 C C . THR A 1 325 ? 20.656 13.566 15.379 1.00 80.00 325 THR A C 1
ATOM 2558 O O . THR A 1 325 ? 20.913 14.355 16.287 1.00 80.00 325 THR A O 1
ATOM 2561 N N . SER A 1 326 ? 21.600 12.853 14.759 1.00 78.12 326 SER A N 1
ATOM 2562 C CA . SER A 1 326 ? 23.027 12.947 15.071 1.00 78.12 326 SER A CA 1
ATOM 2563 C C . SER A 1 326 ? 23.629 14.299 14.652 1.00 78.12 326 SER A C 1
ATOM 2565 O O . SER A 1 326 ? 23.083 14.998 13.798 1.00 78.12 326 SER A O 1
ATOM 2567 N N . GLU A 1 327 ? 24.791 14.667 15.208 1.00 64.81 327 GLU A N 1
ATOM 2568 C CA . GLU A 1 327 ? 25.499 15.921 14.866 1.00 64.81 327 GLU A CA 1
ATOM 2569 C C . GLU A 1 327 ? 25.793 16.061 13.359 1.00 64.81 327 GLU A C 1
ATOM 2571 O O . GLU A 1 327 ? 25.921 17.172 12.849 1.00 64.81 327 GLU A O 1
ATOM 2576 N N . ASN A 1 328 ? 25.838 14.933 12.644 1.00 63.09 328 ASN A N 1
ATOM 2577 C CA . ASN A 1 328 ? 26.079 14.824 11.211 1.00 63.09 328 ASN A CA 1
ATOM 2578 C C . ASN A 1 328 ? 24.789 14.667 10.386 1.00 63.09 328 ASN A C 1
ATOM 2580 O O . ASN A 1 328 ? 24.898 14.141 9.283 1.00 63.09 328 ASN A O 1
ATOM 2584 N N . ASN A 1 329 ? 23.617 15.090 10.903 1.00 66.81 329 ASN A N 1
ATOM 2585 C CA . ASN A 1 329 ? 22.269 15.076 10.292 1.00 66.81 329 ASN A CA 1
ATOM 2586 C C . ASN A 1 329 ? 22.274 15.378 8.779 1.00 66.81 329 ASN A C 1
ATOM 2588 O O . ASN A 1 329 ? 21.995 16.487 8.325 1.00 66.81 329 ASN A O 1
ATOM 2592 N N . SER A 1 330 ? 22.631 14.373 7.994 1.00 81.94 330 SER A N 1
ATOM 2593 C CA . SER A 1 330 ? 22.918 14.488 6.576 1.00 81.94 330 SER A CA 1
ATOM 2594 C C . SER A 1 330 ? 22.395 13.247 5.896 1.00 81.94 330 SER A C 1
ATOM 2596 O O . SER A 1 330 ? 22.438 12.133 6.425 1.00 81.94 330 SER A O 1
ATOM 2598 N N . LEU A 1 331 ? 21.910 13.453 4.681 1.00 91.75 331 LEU A N 1
ATOM 2599 C CA . LEU A 1 331 ? 21.447 12.363 3.843 1.00 91.75 331 LEU A CA 1
ATOM 2600 C C . LEU A 1 331 ? 22.588 1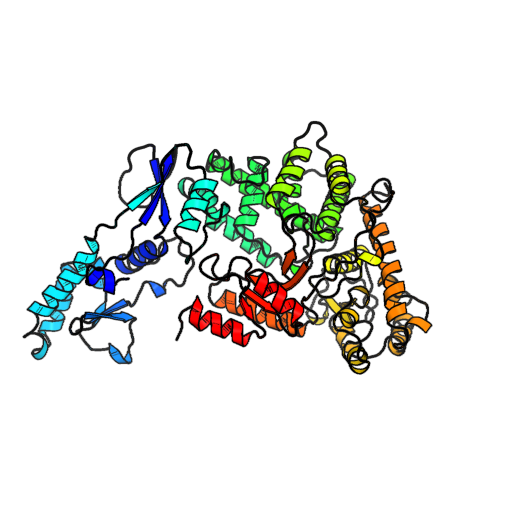1.392 3.511 1.00 91.75 331 LEU A C 1
ATOM 2602 O O . LEU A 1 331 ? 22.331 10.205 3.363 1.00 91.75 331 LEU A O 1
ATOM 2606 N N . ASP A 1 332 ? 23.842 11.852 3.489 1.00 91.44 332 ASP A N 1
ATOM 2607 C CA . ASP A 1 332 ? 25.009 10.988 3.272 1.00 91.44 332 ASP A CA 1
ATOM 2608 C C . ASP A 1 332 ? 25.153 9.928 4.369 1.00 91.44 332 ASP A C 1
ATOM 2610 O O . ASP A 1 332 ? 25.468 8.776 4.077 1.00 91.44 332 ASP A O 1
ATOM 2614 N N . ALA A 1 333 ? 24.847 10.269 5.624 1.00 91.56 333 ALA A N 1
ATOM 2615 C CA . ALA A 1 333 ? 24.860 9.294 6.708 1.00 91.56 333 ALA A CA 1
ATOM 2616 C C . ALA A 1 333 ? 23.747 8.237 6.552 1.00 91.56 333 ALA A C 1
ATOM 2618 O O . ALA A 1 333 ? 23.978 7.060 6.835 1.00 91.56 333 ALA A O 1
ATOM 2619 N N . LEU A 1 334 ? 22.568 8.620 6.038 1.00 93.12 334 LEU A N 1
ATOM 2620 C CA . LEU A 1 334 ? 21.502 7.667 5.699 1.00 93.12 334 LEU A CA 1
ATOM 2621 C C . LEU A 1 334 ? 21.901 6.745 4.539 1.00 93.12 334 LEU A C 1
ATOM 2623 O O . LEU A 1 334 ? 21.620 5.545 4.578 1.00 93.12 334 LEU A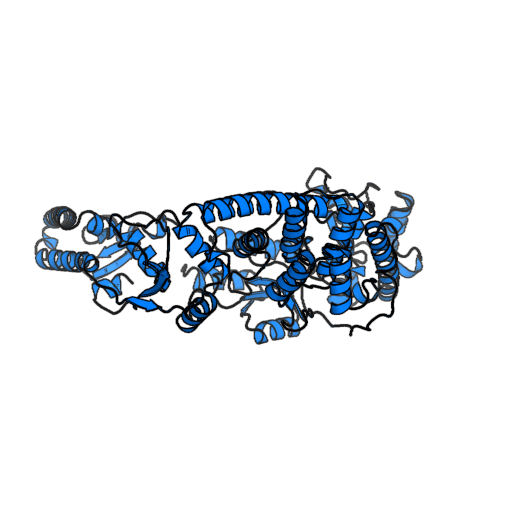 O 1
ATOM 2627 N N . LEU A 1 335 ? 22.562 7.283 3.509 1.00 93.00 335 LEU A N 1
ATOM 2628 C CA . LEU A 1 335 ? 23.079 6.486 2.392 1.00 93.00 335 LEU A CA 1
ATOM 2629 C C . LEU A 1 335 ? 24.162 5.512 2.855 1.00 93.00 335 LEU A C 1
ATOM 2631 O O . LEU A 1 335 ? 24.137 4.343 2.471 1.00 93.00 335 LEU A O 1
ATOM 2635 N N . GLU A 1 336 ? 25.059 5.952 3.735 1.00 91.00 336 GLU A N 1
ATOM 2636 C CA . GLU A 1 336 ? 26.086 5.097 4.323 1.00 91.00 336 GLU A CA 1
ATOM 2637 C C . GLU A 1 336 ? 25.470 3.974 5.159 1.00 91.00 336 GLU A C 1
ATOM 2639 O O . GLU A 1 336 ? 25.853 2.812 5.035 1.00 91.00 336 GLU A O 1
ATOM 2644 N N . GLN A 1 337 ? 24.450 4.277 5.959 1.00 90.31 337 GLN A N 1
ATOM 2645 C CA . GLN A 1 337 ? 23.727 3.270 6.727 1.00 90.31 337 GLN A CA 1
ATOM 2646 C C . GLN A 1 337 ? 23.017 2.247 5.829 1.00 90.31 337 GLN A C 1
ATOM 2648 O O . GLN A 1 337 ? 22.989 1.050 6.143 1.00 90.31 337 GLN A O 1
ATOM 2653 N N . LEU A 1 338 ? 22.467 2.693 4.697 1.00 89.69 338 LEU A N 1
ATOM 2654 C CA . LEU A 1 338 ? 21.874 1.813 3.696 1.00 89.69 338 LEU A CA 1
ATOM 2655 C C . LEU A 1 338 ? 22.937 0.924 3.036 1.00 89.69 338 LEU A C 1
ATOM 2657 O O . LEU A 1 338 ? 22.735 -0.287 2.924 1.00 89.69 338 LEU A O 1
ATOM 2661 N N . ARG A 1 339 ? 24.095 1.502 2.695 1.00 88.94 339 ARG A N 1
ATOM 2662 C CA . ARG A 1 339 ? 25.258 0.799 2.140 1.00 88.94 339 ARG A CA 1
ATOM 2663 C C . ARG A 1 339 ? 25.822 -0.241 3.106 1.00 88.94 339 ARG A C 1
ATOM 2665 O O . ARG A 1 339 ? 26.174 -1.340 2.698 1.00 88.94 339 ARG A O 1
ATOM 2672 N N . LEU A 1 340 ? 25.884 0.055 4.402 1.00 86.94 340 LEU A N 1
ATOM 2673 C CA . LEU A 1 340 ? 26.340 -0.901 5.417 1.00 86.94 340 LEU A CA 1
ATOM 2674 C C . LEU A 1 340 ? 25.354 -2.061 5.610 1.00 86.94 340 LEU A C 1
ATOM 2676 O O . LEU A 1 340 ? 25.771 -3.184 5.906 1.00 86.94 340 LEU A O 1
ATOM 2680 N N . TRP A 1 341 ? 24.055 -1.803 5.437 1.00 85.06 341 TRP A N 1
ATOM 2681 C CA . TRP A 1 341 ? 23.008 -2.817 5.550 1.00 85.06 341 TRP A CA 1
ATOM 2682 C C . TRP A 1 341 ? 22.948 -3.747 4.327 1.00 85.06 341 TRP A C 1
ATOM 2684 O O . TRP A 1 341 ? 22.956 -4.966 4.500 1.00 85.06 341 TRP A O 1
ATOM 2694 N N . HIS A 1 342 ? 22.920 -3.191 3.112 1.00 79.06 342 HIS A N 1
ATOM 2695 C CA . HIS A 1 342 ? 22.762 -3.948 1.861 1.00 79.06 342 HIS A CA 1
ATOM 2696 C C . HIS A 1 342 ? 24.103 -4.308 1.193 1.00 79.06 342 HIS A C 1
ATOM 2698 O O . HIS A 1 342 ? 24.285 -5.369 0.605 1.00 79.06 342 HIS A O 1
ATOM 2704 N N . GLY A 1 343 ? 25.104 -3.445 1.306 1.00 82.12 343 GLY A N 1
ATOM 2705 C CA . GLY A 1 343 ? 26.285 -3.446 0.444 1.00 82.12 343 GLY A CA 1
ATOM 2706 C C . GLY A 1 343 ? 26.175 -2.350 -0.614 1.00 82.12 343 GLY A C 1
ATOM 2707 O O . GLY A 1 343 ? 25.599 -1.295 -0.363 1.00 82.12 343 GLY A O 1
ATOM 2708 N N . GLY A 1 344 ? 26.749 -2.577 -1.797 1.00 82.88 344 GLY A N 1
ATOM 2709 C CA . GLY A 1 344 ? 26.700 -1.599 -2.888 1.00 82.88 344 GLY A CA 1
ATOM 2710 C C . GLY A 1 344 ? 25.268 -1.180 -3.251 1.00 82.88 344 GLY A C 1
ATOM 2711 O O . GLY A 1 344 ? 24.333 -1.976 -3.152 1.00 82.88 344 GLY A O 1
ATOM 2712 N N . LEU A 1 345 ? 25.111 0.073 -3.690 1.00 89.88 345 LEU A N 1
ATOM 2713 C CA . LEU A 1 345 ? 23.826 0.639 -4.133 1.00 89.88 345 LEU A CA 1
ATOM 2714 C C . LEU A 1 345 ? 23.670 0.611 -5.665 1.00 89.88 345 LEU A C 1
ATOM 2716 O O . LEU A 1 345 ? 22.738 1.194 -6.222 1.00 89.88 345 LEU A O 1
ATOM 2720 N N . ARG A 1 346 ? 24.590 -0.070 -6.360 1.00 91.38 346 ARG A N 1
ATOM 2721 C CA . ARG A 1 346 ? 24.545 -0.280 -7.807 1.00 91.38 346 ARG A CA 1
ATOM 2722 C C . ARG A 1 346 ? 23.495 -1.332 -8.160 1.00 91.38 346 ARG A C 1
ATOM 2724 O O . ARG A 1 346 ? 23.445 -2.406 -7.567 1.00 91.38 346 ARG A O 1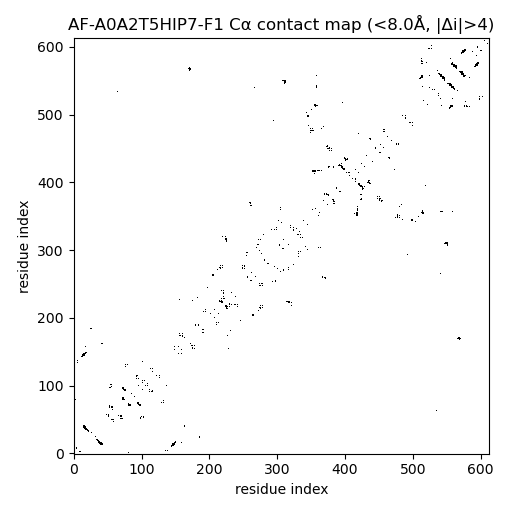
ATOM 2731 N N . ILE A 1 347 ? 22.695 -1.041 -9.179 1.00 92.81 347 ILE A N 1
ATOM 2732 C CA . ILE A 1 347 ? 21.687 -1.963 -9.700 1.00 92.81 347 ILE A CA 1
ATOM 2733 C C . ILE A 1 347 ? 22.331 -2.879 -10.747 1.00 92.81 347 ILE A C 1
ATOM 2735 O O . ILE A 1 347 ? 23.000 -2.416 -11.666 1.00 92.81 347 ILE A O 1
ATOM 2739 N N . GLU A 1 348 ? 22.119 -4.183 -10.638 1.00 90.94 348 GLU A N 1
ATOM 2740 C CA . GLU A 1 348 ? 22.643 -5.185 -11.560 1.00 90.94 348 GLU A CA 1
ATOM 2741 C C . GLU A 1 348 ? 21.544 -5.819 -12.421 1.00 90.94 348 GLU A C 1
ATOM 2743 O O . GLU A 1 348 ? 20.379 -5.845 -12.015 1.00 90.94 348 GLU A O 1
ATOM 2748 N N . PRO A 1 349 ? 21.905 -6.412 -13.576 1.00 92.44 349 PRO A N 1
ATOM 2749 C CA . PRO A 1 349 ? 20.963 -7.159 -14.412 1.00 92.44 349 PRO A CA 1
ATOM 2750 C C . PRO A 1 349 ? 20.237 -8.270 -13.640 1.00 92.44 349 PRO A C 1
ATOM 2752 O O . PRO A 1 349 ? 19.055 -8.518 -13.874 1.00 92.44 349 PRO A O 1
ATOM 2755 N N . GLY A 1 350 ? 20.920 -8.900 -12.676 1.00 89.12 350 GLY A N 1
ATOM 2756 C CA . GLY A 1 350 ? 20.356 -9.942 -11.816 1.00 89.12 350 GLY A CA 1
ATOM 2757 C C . GLY A 1 350 ? 19.159 -9.485 -10.974 1.00 89.12 350 GLY A C 1
ATOM 2758 O O . GLY A 1 350 ? 18.318 -10.311 -10.629 1.00 89.12 350 GLY A O 1
ATOM 2759 N N . HIS A 1 351 ? 19.005 -8.184 -10.705 1.00 90.06 351 HIS A N 1
ATOM 2760 C CA . HIS A 1 351 ? 17.863 -7.664 -9.943 1.00 90.06 351 HIS A CA 1
ATOM 2761 C C . HIS A 1 351 ? 16.564 -7.576 -10.764 1.00 90.06 351 HIS A C 1
ATOM 2763 O O . HIS A 1 351 ? 15.476 -7.534 -10.197 1.00 90.06 351 HIS A O 1
ATOM 2769 N N . PHE A 1 352 ? 16.648 -7.623 -12.098 1.00 92.75 352 PHE A N 1
ATOM 2770 C CA . PHE A 1 352 ? 15.488 -7.652 -13.002 1.00 92.75 352 PHE A CA 1
ATOM 2771 C C . PHE A 1 352 ? 15.012 -9.083 -13.330 1.00 92.75 352 PHE A C 1
ATOM 2773 O O . PHE A 1 352 ? 14.300 -9.297 -14.310 1.00 92.75 352 PHE A O 1
ATOM 2780 N N . THR A 1 353 ? 15.413 -10.076 -12.530 1.00 87.12 353 THR A N 1
ATOM 2781 C CA . THR A 1 353 ? 14.987 -11.485 -12.665 1.00 87.12 353 THR A CA 1
ATOM 2782 C C . THR A 1 353 ? 13.615 -11.771 -12.055 1.00 87.12 353 THR A C 1
ATOM 2784 O O . THR A 1 353 ? 13.023 -12.806 -12.357 1.00 87.12 353 THR A O 1
ATOM 2787 N N . GLY A 1 354 ? 13.101 -10.861 -11.219 1.00 85.62 354 GLY A N 1
ATOM 2788 C CA . GLY A 1 354 ? 11.779 -10.982 -10.614 1.00 85.62 354 GLY A CA 1
ATOM 2789 C C . GLY A 1 354 ? 10.654 -11.072 -11.650 1.00 85.62 354 GLY A C 1
ATOM 2790 O O . GLY A 1 354 ? 10.777 -10.634 -12.798 1.00 85.62 354 GLY A O 1
ATOM 2791 N N . TRP A 1 355 ? 9.536 -11.636 -11.217 1.00 85.12 355 TRP A N 1
ATOM 2792 C CA . TRP A 1 355 ? 8.322 -11.821 -12.002 1.00 85.12 355 TRP A CA 1
ATOM 2793 C C . TRP A 1 355 ? 7.111 -11.482 -11.128 1.00 85.12 355 TRP A C 1
ATOM 2795 O O . TRP A 1 355 ? 7.243 -11.482 -9.906 1.00 85.12 355 TRP A O 1
ATOM 2805 N N . SER A 1 356 ? 5.958 -11.215 -11.747 1.00 85.00 356 SER A N 1
ATOM 2806 C CA . SER A 1 356 ? 4.737 -10.662 -11.116 1.00 85.00 356 SER A CA 1
ATOM 2807 C C . SER A 1 356 ? 4.753 -9.145 -10.865 1.00 85.00 356 SER A C 1
ATOM 2809 O O . SER A 1 356 ? 5.797 -8.492 -10.930 1.00 85.00 356 SER A O 1
ATOM 2811 N N . LEU A 1 357 ? 3.574 -8.587 -10.572 1.00 80.56 357 LEU A N 1
ATOM 2812 C CA . LEU A 1 357 ? 3.377 -7.183 -10.189 1.00 80.56 357 LEU A CA 1
ATOM 2813 C C . LEU A 1 357 ? 3.888 -6.875 -8.768 1.00 80.56 357 LEU A C 1
ATOM 2815 O O . LEU A 1 357 ? 4.163 -5.718 -8.461 1.00 80.56 357 LEU A O 1
ATOM 2819 N N . GLY A 1 358 ? 4.069 -7.891 -7.916 1.00 80.19 358 GLY A N 1
ATOM 2820 C CA . GLY A 1 358 ? 4.610 -7.731 -6.560 1.00 80.19 358 GLY A CA 1
ATOM 2821 C C . GLY A 1 358 ? 6.125 -7.844 -6.448 1.00 80.19 358 GLY A C 1
ATOM 2822 O O . GLY A 1 358 ? 6.687 -7.707 -5.358 1.00 80.19 358 GLY A O 1
ATOM 2823 N N . ALA A 1 359 ? 6.817 -8.093 -7.560 1.00 87.56 359 ALA A N 1
ATOM 2824 C CA . ALA A 1 359 ? 8.268 -8.061 -7.569 1.00 87.56 359 ALA A CA 1
ATOM 2825 C C . ALA A 1 359 ? 8.776 -6.646 -7.255 1.00 87.56 359 ALA A C 1
ATOM 2827 O O . ALA A 1 359 ? 8.332 -5.661 -7.843 1.00 87.56 359 ALA A O 1
ATOM 2828 N N . ARG A 1 360 ? 9.787 -6.534 -6.384 1.00 89.12 360 ARG A N 1
ATOM 2829 C CA . ARG A 1 360 ? 10.336 -5.237 -5.928 1.00 89.12 360 ARG A CA 1
ATOM 2830 C C . ARG A 1 360 ? 10.846 -4.333 -7.060 1.00 89.12 360 ARG A C 1
ATOM 2832 O O . ARG A 1 360 ? 10.896 -3.116 -6.903 1.00 89.12 360 ARG A O 1
ATOM 2839 N N . PHE A 1 361 ? 11.191 -4.921 -8.206 1.00 93.69 361 PHE A N 1
ATOM 2840 C CA . PHE A 1 361 ? 11.657 -4.217 -9.404 1.00 93.69 361 PHE A CA 1
ATOM 2841 C C . PHE A 1 361 ? 10.547 -3.890 -10.421 1.00 93.69 361 PHE A C 1
ATOM 2843 O O . PHE A 1 361 ? 10.815 -3.195 -11.401 1.00 93.69 361 PHE A O 1
ATOM 2850 N N . TYR A 1 362 ? 9.295 -4.302 -10.190 1.00 93.00 362 TYR A N 1
ATOM 2851 C CA . TYR A 1 362 ? 8.158 -3.855 -11.001 1.00 93.00 362 TYR A CA 1
ATOM 2852 C C . TYR A 1 362 ? 7.919 -2.335 -10.858 1.00 93.00 362 TYR A C 1
ATOM 2854 O O . TYR A 1 362 ? 7.925 -1.642 -11.882 1.00 93.00 362 TYR A O 1
ATOM 2862 N N . PRO A 1 363 ? 7.850 -1.759 -9.636 1.00 94.69 363 PRO A N 1
ATOM 2863 C CA . PRO A 1 363 ? 7.809 -0.306 -9.460 1.00 94.69 363 PRO A CA 1
ATOM 2864 C C . PRO A 1 363 ? 9.021 0.418 -10.055 1.00 94.69 363 PRO A C 1
ATOM 2866 O O . PRO A 1 363 ? 8.887 1.533 -10.551 1.00 94.69 363 PRO A O 1
ATOM 2869 N N . VAL A 1 364 ? 10.199 -0.221 -10.067 1.00 96.81 364 VAL A N 1
ATOM 2870 C CA . VAL A 1 364 ? 11.400 0.333 -10.712 1.00 96.81 364 VAL A CA 1
ATOM 2871 C C . VAL A 1 364 ? 11.179 0.462 -12.214 1.00 96.81 364 VAL A C 1
ATOM 2873 O O . VAL A 1 364 ? 11.425 1.530 -12.756 1.00 96.81 364 VAL A O 1
ATOM 2876 N N . LEU A 1 365 ? 10.660 -0.566 -12.892 1.00 96.50 365 LEU A N 1
ATOM 2877 C CA . LEU A 1 365 ? 10.349 -0.482 -14.323 1.00 96.50 365 LEU A CA 1
ATOM 2878 C C . LEU A 1 365 ? 9.356 0.656 -14.627 1.00 96.50 365 LEU A C 1
ATOM 2880 O O . LEU A 1 365 ? 9.538 1.395 -15.600 1.00 96.50 365 LEU A O 1
ATOM 2884 N N . TYR A 1 366 ? 8.337 0.835 -13.782 1.00 95.25 366 TYR A N 1
ATOM 2885 C CA . TYR A 1 366 ? 7.394 1.950 -13.903 1.00 95.25 366 TYR A CA 1
ATOM 2886 C C . TYR A 1 366 ? 8.083 3.307 -13.695 1.00 95.25 366 TYR A C 1
ATOM 2888 O O . TYR A 1 366 ? 7.936 4.211 -14.518 1.00 95.25 366 TYR A O 1
ATOM 2896 N N . MET A 1 367 ? 8.914 3.431 -12.656 1.00 96.06 367 MET A N 1
ATOM 2897 C CA . MET A 1 367 ? 9.737 4.615 -12.396 1.00 96.06 367 MET A CA 1
ATOM 2898 C C . MET A 1 367 ? 10.630 4.957 -13.594 1.00 96.06 367 MET A C 1
ATOM 2900 O O . MET A 1 367 ? 10.647 6.106 -14.029 1.00 96.06 367 MET A O 1
ATOM 2904 N N . LEU A 1 368 ? 11.329 3.978 -14.183 1.00 96.19 368 LEU A N 1
ATOM 2905 C CA . LEU A 1 368 ? 12.153 4.204 -15.376 1.00 96.19 368 LEU A CA 1
ATOM 2906 C C . LEU A 1 368 ? 11.305 4.707 -16.540 1.00 96.19 368 LEU A C 1
ATOM 2908 O O . LEU A 1 368 ? 11.696 5.666 -17.198 1.00 96.19 368 LEU A O 1
ATOM 2912 N N . THR A 1 369 ? 10.131 4.111 -16.757 1.00 94.88 369 THR A N 1
ATOM 2913 C CA . THR A 1 369 ? 9.198 4.514 -17.821 1.00 94.88 369 THR A CA 1
ATOM 2914 C C . THR A 1 369 ? 8.808 5.987 -17.689 1.00 94.88 369 THR A C 1
ATOM 2916 O O . THR A 1 369 ? 8.812 6.739 -18.667 1.00 94.88 369 THR A O 1
ATOM 2919 N N . ARG A 1 370 ? 8.512 6.425 -16.460 1.00 93.06 370 ARG A N 1
ATOM 2920 C CA . ARG A 1 370 ? 8.126 7.807 -16.157 1.00 93.06 370 ARG A CA 1
ATOM 2921 C C . ARG A 1 370 ? 9.307 8.775 -16.236 1.00 93.06 370 ARG A C 1
ATOM 2923 O O . ARG A 1 370 ? 9.214 9.785 -16.928 1.00 93.06 370 ARG A O 1
ATOM 2930 N N . MET A 1 371 ? 10.422 8.465 -15.572 1.00 93.25 371 MET A N 1
ATOM 2931 C CA . MET A 1 371 ? 11.626 9.308 -15.556 1.00 93.25 371 MET A CA 1
ATOM 2932 C C . MET A 1 371 ? 12.307 9.393 -16.927 1.00 93.25 371 MET A C 1
ATOM 2934 O O . MET A 1 371 ? 12.960 10.391 -17.240 1.00 93.25 371 MET A O 1
ATOM 2938 N N . GLY A 1 372 ? 12.197 8.330 -17.722 1.00 89.50 372 GLY A N 1
ATOM 2939 C CA . GLY A 1 372 ? 12.775 8.207 -19.052 1.00 89.50 372 GLY A CA 1
ATOM 2940 C C . GLY A 1 372 ? 11.953 8.835 -20.166 1.00 89.50 372 GLY A C 1
ATOM 2941 O O . GLY A 1 372 ? 12.443 8.901 -21.290 1.00 89.50 372 GLY A O 1
ATOM 2942 N N . GLU A 1 373 ? 10.740 9.308 -19.859 1.00 91.75 373 GLU A N 1
ATOM 2943 C CA . GLU A 1 373 ? 9.760 9.756 -20.852 1.00 91.75 373 GLU A CA 1
ATOM 2944 C C . GLU A 1 373 ? 9.553 8.722 -21.973 1.00 91.75 373 GLU A C 1
ATOM 2946 O O . GLU A 1 373 ? 9.466 9.070 -23.156 1.00 91.75 373 GLU A O 1
ATOM 2951 N N . SER A 1 374 ? 9.482 7.440 -21.592 1.00 95.19 374 SER A N 1
ATOM 2952 C CA . SER A 1 374 ? 9.258 6.328 -22.514 1.00 95.19 374 SER A CA 1
ATOM 2953 C C . SER A 1 374 ? 8.048 6.588 -23.400 1.00 95.19 374 SER A C 1
ATOM 2955 O O . SER A 1 374 ? 7.038 7.130 -22.947 1.00 95.19 374 SER A O 1
ATOM 2957 N N . ARG A 1 375 ? 8.148 6.226 -24.678 1.00 96.00 375 ARG A N 1
ATOM 2958 C CA . ARG A 1 375 ? 7.118 6.522 -25.675 1.00 96.00 375 ARG A CA 1
ATOM 2959 C C . ARG A 1 375 ? 6.171 5.345 -25.865 1.00 96.00 375 ARG A C 1
ATOM 2961 O O . ARG A 1 375 ? 6.587 4.185 -25.893 1.00 96.00 375 ARG A O 1
ATOM 2968 N N . ASP A 1 376 ? 4.896 5.669 -26.032 1.00 96.00 376 ASP A N 1
ATOM 2969 C CA . ASP A 1 376 ? 3.868 4.730 -26.455 1.00 96.00 376 ASP A CA 1
ATOM 2970 C C . ASP A 1 376 ? 4.133 4.272 -27.896 1.00 96.00 376 ASP A C 1
ATOM 2972 O O . ASP A 1 376 ? 4.407 5.084 -28.780 1.00 96.00 376 ASP A O 1
ATOM 2976 N N . TRP A 1 377 ? 4.032 2.972 -28.150 1.00 97.06 377 TRP A N 1
ATOM 2977 C CA . TRP A 1 377 ? 4.367 2.390 -29.453 1.00 97.06 377 TRP A CA 1
ATOM 2978 C C . TRP A 1 377 ? 3.317 2.621 -30.547 1.00 97.06 377 TRP A C 1
ATOM 2980 O O . TRP A 1 377 ? 3.629 2.472 -31.727 1.00 97.06 377 TRP A O 1
ATOM 2990 N N . GLY A 1 378 ? 2.084 2.987 -30.191 1.00 94.25 378 GLY A N 1
ATOM 2991 C CA . GLY A 1 378 ? 1.018 3.274 -31.152 1.00 94.25 378 GLY A CA 1
ATOM 2992 C C . GLY A 1 378 ? 0.958 4.753 -31.519 1.00 94.25 378 GLY A C 1
ATOM 2993 O O . GLY A 1 378 ? 0.772 5.097 -32.687 1.00 94.25 378 GLY A O 1
ATOM 2994 N N . THR A 1 379 ? 1.159 5.630 -30.535 1.00 92.31 379 THR A N 1
ATOM 2995 C CA . THR A 1 379 ? 1.014 7.086 -30.689 1.00 92.31 379 THR A CA 1
ATOM 2996 C C . THR A 1 379 ? 2.341 7.835 -30.815 1.00 92.31 379 THR A C 1
ATOM 2998 O O . THR A 1 379 ? 2.342 8.969 -31.290 1.00 92.31 379 THR A O 1
ATOM 3001 N N . GLY A 1 380 ? 3.461 7.243 -30.385 1.00 92.94 380 GLY A N 1
ATOM 3002 C CA . GLY A 1 380 ? 4.781 7.884 -30.336 1.00 92.94 380 GLY A CA 1
ATOM 3003 C C . GLY A 1 380 ? 4.931 8.934 -29.228 1.00 92.94 380 GLY A C 1
ATOM 3004 O O . GLY A 1 380 ? 5.993 9.547 -29.090 1.00 92.94 380 GLY A O 1
ATOM 3005 N N . LEU A 1 381 ? 3.882 9.162 -28.432 1.00 92.56 381 LEU A N 1
ATOM 3006 C CA . LEU A 1 381 ? 3.860 10.175 -27.383 1.00 92.56 381 LEU A CA 1
ATOM 3007 C C . LEU A 1 381 ? 4.487 9.651 -26.082 1.00 92.56 381 LEU A C 1
ATOM 3009 O O . LEU A 1 381 ? 4.356 8.465 -25.778 1.00 92.56 381 LEU A O 1
ATOM 3013 N N . PRO A 1 382 ? 5.125 10.517 -25.274 1.00 92.50 382 PRO A N 1
ATOM 3014 C CA . PRO A 1 382 ? 5.600 10.140 -23.947 1.00 92.50 382 PRO A CA 1
ATOM 3015 C C . PRO A 1 382 ? 4.472 9.655 -23.023 1.00 92.50 382 PRO A C 1
ATOM 3017 O O . PRO A 1 382 ? 3.421 10.294 -22.909 1.00 92.50 382 PRO A O 1
ATOM 3020 N N . LEU A 1 383 ? 4.728 8.568 -22.298 1.00 89.94 383 LEU A N 1
ATOM 3021 C CA . LEU A 1 383 ? 3.834 7.924 -21.334 1.00 89.94 383 LEU A CA 1
ATOM 3022 C C . LEU A 1 383 ? 3.783 8.714 -20.015 1.00 89.94 383 LEU A C 1
ATOM 3024 O O . LEU A 1 383 ? 4.305 8.295 -18.979 1.00 89.94 383 LEU A O 1
ATOM 3028 N N . ARG A 1 384 ? 3.163 9.898 -20.049 1.00 81.06 384 ARG A N 1
ATOM 3029 C CA . ARG A 1 384 ? 3.038 10.819 -18.900 1.00 81.06 384 ARG A CA 1
ATOM 3030 C C . ARG A 1 384 ? 1.839 10.495 -18.004 1.00 81.06 384 ARG A C 1
ATOM 3032 O O . ARG A 1 384 ? 0.917 9.794 -18.412 1.00 81.06 384 ARG A O 1
ATOM 3039 N N . ALA A 1 385 ? 1.851 10.999 -16.767 1.00 66.12 385 ALA A N 1
ATOM 3040 C CA . ALA A 1 385 ? 0.797 10.732 -15.780 1.00 66.12 385 ALA A CA 1
ATOM 3041 C C . ALA A 1 385 ? -0.562 11.346 -16.148 1.00 66.12 385 ALA A C 1
ATOM 3043 O O . ALA A 1 385 ? -1.604 10.745 -15.917 1.00 66.12 385 ALA A O 1
ATOM 3044 N N . ASN A 1 386 ? -0.556 12.504 -16.810 1.00 66.69 386 ASN A N 1
ATOM 3045 C CA . ASN A 1 386 ? -1.764 13.299 -17.046 1.00 66.69 386 ASN A CA 1
ATOM 3046 C C . ASN A 1 386 ? -2.444 13.015 -18.398 1.00 66.69 386 ASN A C 1
ATOM 3048 O O . ASN A 1 386 ? -3.000 13.928 -19.012 1.00 66.69 386 ASN A O 1
ATOM 3052 N N . LEU A 1 387 ? -2.383 11.780 -18.902 1.00 62.81 387 LEU A N 1
ATOM 3053 C CA . LEU A 1 387 ? -3.103 11.427 -20.126 1.00 62.81 387 LEU A CA 1
ATOM 3054 C C . LEU A 1 387 ? -4.607 11.274 -19.826 1.00 62.81 387 LEU A C 1
ATOM 3056 O O . LEU A 1 387 ? -5.010 10.519 -18.944 1.00 62.81 387 LEU A O 1
ATOM 3060 N N . LEU A 1 388 ? -5.454 12.016 -20.548 1.00 51.34 388 LEU A N 1
ATOM 3061 C CA . LEU A 1 388 ? -6.899 12.077 -20.294 1.00 51.34 388 LEU A CA 1
ATOM 3062 C C . LEU A 1 388 ? -7.664 10.962 -21.016 1.00 51.34 388 LEU A C 1
ATOM 3064 O O . LEU A 1 388 ? -7.493 10.768 -22.214 1.00 51.34 388 LEU A O 1
ATOM 3068 N N . GLY A 1 389 ? -8.597 10.309 -20.319 1.00 49.94 389 GLY A N 1
ATOM 3069 C CA . GLY A 1 389 ? -9.531 9.334 -20.896 1.00 49.94 389 GLY A CA 1
ATOM 3070 C C . GLY A 1 389 ? -9.134 7.873 -20.656 1.00 49.94 389 GLY A C 1
ATOM 3071 O O . GLY A 1 389 ? -7.959 7.528 -20.617 1.00 49.94 389 GLY A O 1
ATOM 3072 N N . ARG A 1 390 ? -10.138 6.992 -20.512 1.00 59.16 390 ARG A N 1
ATOM 3073 C CA . ARG A 1 390 ? -9.945 5.581 -20.108 1.00 59.16 390 ARG A CA 1
ATOM 3074 C C . ARG A 1 390 ? -9.002 4.790 -21.023 1.00 59.16 390 ARG A C 1
ATOM 3076 O O . ARG A 1 390 ? -8.317 3.899 -20.539 1.00 59.16 390 ARG A O 1
ATOM 3083 N N . MET A 1 391 ? -8.965 5.116 -22.315 1.00 66.38 391 MET A N 1
ATOM 3084 C CA . MET A 1 391 ? -8.110 4.440 -23.303 1.00 66.38 391 MET A CA 1
ATOM 3085 C C . MET A 1 391 ? -6.633 4.853 -23.215 1.00 66.38 391 MET A C 1
ATOM 3087 O O . MET A 1 391 ? -5.779 4.173 -23.771 1.00 66.38 391 MET A O 1
ATOM 3091 N N . ASN A 1 392 ? -6.327 5.929 -22.484 1.00 68.12 392 ASN A N 1
ATOM 3092 C CA . ASN A 1 392 ? -4.964 6.407 -22.268 1.00 68.12 392 ASN A CA 1
ATOM 3093 C C . ASN A 1 392 ? -4.391 5.997 -20.900 1.00 68.12 392 ASN A C 1
ATOM 3095 O O . ASN A 1 392 ? -3.292 6.426 -20.548 1.00 68.12 392 ASN A O 1
ATOM 3099 N N . ARG A 1 393 ? -5.116 5.171 -20.124 1.00 75.94 393 ARG A N 1
ATOM 3100 C CA . ARG A 1 393 ? -4.562 4.541 -18.916 1.00 75.94 393 ARG A CA 1
ATOM 3101 C C . ARG A 1 393 ? -3.385 3.657 -19.332 1.00 75.94 393 ARG A C 1
ATOM 3103 O O . ARG A 1 393 ? -3.466 2.976 -20.356 1.00 75.94 393 ARG A O 1
ATOM 3110 N N . LEU A 1 394 ? -2.316 3.692 -18.542 1.00 84.94 394 LEU A N 1
ATOM 3111 C CA . LEU A 1 394 ? -1.199 2.775 -18.716 1.00 84.94 394 LEU A CA 1
ATOM 3112 C C . LEU A 1 394 ? -1.628 1.353 -18.373 1.00 84.94 394 LEU A C 1
ATOM 3114 O O . LEU A 1 394 ? -2.238 1.120 -17.332 1.00 84.94 394 LEU A O 1
ATOM 3118 N N . GLU A 1 395 ? -1.272 0.423 -19.245 1.00 85.44 395 GLU A N 1
ATOM 3119 C CA . GLU A 1 395 ? -1.403 -1.009 -19.034 1.00 85.44 395 GLU A CA 1
ATOM 3120 C C . GLU A 1 395 ? -0.036 -1.671 -19.203 1.00 85.44 395 GLU A C 1
ATOM 3122 O O . GLU A 1 395 ? 0.793 -1.245 -20.017 1.00 85.44 395 GLU A O 1
ATOM 3127 N N . VAL A 1 396 ? 0.188 -2.726 -18.423 1.00 90.44 396 VAL A N 1
ATOM 3128 C CA . VAL A 1 396 ? 1.335 -3.612 -18.607 1.00 90.44 396 VAL A CA 1
ATOM 3129 C C . VAL A 1 396 ? 1.127 -4.400 -19.897 1.00 90.44 396 VAL A C 1
ATOM 3131 O O . VAL A 1 396 ? 0.124 -5.095 -20.063 1.00 90.44 396 VAL A O 1
ATOM 3134 N N . HIS A 1 397 ? 2.096 -4.310 -20.797 1.00 94.12 397 HIS A N 1
ATOM 3135 C CA . HIS A 1 397 ? 2.152 -5.078 -22.028 1.00 94.12 397 HIS A CA 1
ATOM 3136 C C . HIS A 1 397 ? 3.245 -6.145 -21.931 1.00 94.12 397 HIS A C 1
ATOM 3138 O O . HIS A 1 397 ? 4.413 -5.841 -21.672 1.00 94.12 397 HIS A O 1
ATOM 3144 N N . HIS A 1 398 ? 2.866 -7.404 -22.159 1.00 95.50 398 HIS A N 1
ATOM 3145 C CA . HIS A 1 398 ? 3.805 -8.508 -22.351 1.00 95.50 398 HIS A CA 1
ATOM 3146 C C . HIS A 1 398 ? 4.382 -8.414 -23.756 1.00 95.50 398 HIS A C 1
ATOM 3148 O O . HIS A 1 398 ? 3.679 -8.707 -24.719 1.00 95.50 398 HIS A O 1
ATOM 3154 N N . ILE A 1 399 ? 5.656 -8.041 -23.854 1.00 97.62 399 ILE A N 1
ATOM 3155 C CA . ILE A 1 399 ? 6.358 -7.865 -25.129 1.00 97.62 399 ILE A CA 1
ATOM 3156 C C . ILE A 1 399 ? 6.253 -9.133 -25.965 1.00 97.62 399 ILE A C 1
ATOM 3158 O O . ILE A 1 399 ? 5.739 -9.123 -27.076 1.00 97.62 399 ILE A O 1
ATOM 3162 N N . PHE A 1 400 ? 6.698 -10.257 -25.410 1.00 97.75 400 PHE A N 1
ATOM 3163 C CA . PHE A 1 400 ? 6.369 -11.557 -25.963 1.00 97.75 400 PHE A CA 1
ATOM 3164 C C . PHE A 1 400 ? 5.021 -11.989 -25.381 1.00 97.75 400 PHE A C 1
ATOM 3166 O O . PHE A 1 400 ? 4.923 -12.185 -24.162 1.00 97.75 400 PHE A O 1
ATOM 3173 N N . PRO A 1 401 ? 3.981 -12.162 -26.218 1.00 95.31 401 PRO A N 1
ATOM 3174 C CA . PRO A 1 401 ? 2.636 -12.412 -25.729 1.00 95.31 401 PRO A CA 1
ATOM 3175 C C . PRO A 1 401 ? 2.539 -13.703 -24.921 1.00 95.31 401 PRO A C 1
ATOM 3177 O O . PRO A 1 401 ? 2.975 -14.772 -25.364 1.00 95.31 401 PRO A O 1
ATOM 3180 N N . LYS A 1 402 ? 1.853 -13.631 -23.777 1.00 91.38 402 LYS A N 1
ATOM 3181 C CA . LYS A 1 402 ? 1.610 -14.771 -22.878 1.00 91.38 402 LYS A CA 1
ATOM 3182 C C . LYS A 1 402 ? 1.115 -16.012 -23.605 1.00 91.38 402 LYS A C 1
ATOM 3184 O O . LYS A 1 402 ? 1.673 -17.093 -23.444 1.00 91.38 402 LYS A O 1
ATOM 3189 N N . ALA A 1 403 ? 0.090 -15.851 -24.443 1.00 88.88 403 ALA A N 1
ATOM 3190 C CA . ALA A 1 403 ? -0.518 -16.956 -25.176 1.00 88.88 403 ALA A CA 1
ATOM 3191 C C . ALA A 1 403 ? 0.487 -17.668 -26.097 1.00 88.88 403 ALA A C 1
ATOM 3193 O O . ALA A 1 403 ? 0.416 -18.884 -26.266 1.00 88.88 403 ALA A O 1
ATOM 3194 N N . GLN A 1 404 ? 1.439 -16.934 -26.680 1.00 93.19 404 GLN A N 1
ATOM 3195 C CA . GLN A 1 404 ? 2.462 -17.492 -27.567 1.00 93.19 404 GLN A CA 1
ATOM 3196 C C . GLN A 1 404 ? 3.563 -18.220 -26.794 1.00 93.19 404 GLN A C 1
ATOM 3198 O O . GLN A 1 404 ? 4.047 -19.258 -27.260 1.00 93.19 404 GLN A O 1
ATOM 3203 N N . LEU A 1 405 ? 3.926 -17.706 -25.617 1.00 94.12 405 LEU A N 1
ATOM 3204 C CA . LEU A 1 405 ? 4.907 -18.326 -24.733 1.00 94.12 405 LEU A CA 1
ATOM 3205 C C . LEU A 1 405 ? 4.349 -19.598 -24.070 1.00 94.12 405 LEU A C 1
ATOM 3207 O O . LEU A 1 405 ? 4.995 -20.644 -24.109 1.00 94.12 405 LEU A O 1
ATOM 3211 N N . TYR A 1 406 ? 3.117 -19.575 -23.553 1.00 89.38 406 TYR A N 1
ATOM 3212 C CA . TYR A 1 406 ? 2.503 -20.773 -22.964 1.00 89.38 406 TYR A CA 1
ATOM 3213 C C . TYR A 1 406 ? 2.322 -21.905 -23.984 1.00 89.38 406 TYR A C 1
ATOM 3215 O O . TYR A 1 406 ? 2.609 -23.056 -23.666 1.00 89.38 406 TYR A O 1
ATOM 3223 N N . LYS A 1 407 ? 1.966 -21.597 -25.243 1.00 90.56 407 LYS A N 1
ATOM 3224 C CA . LYS A 1 407 ? 1.929 -22.590 -26.342 1.00 90.56 407 LYS A CA 1
ATOM 3225 C C . LYS A 1 407 ? 3.272 -23.302 -26.571 1.00 90.56 407 LYS A C 1
ATOM 3227 O O . LYS A 1 407 ? 3.292 -24.379 -27.159 1.00 90.56 407 LYS A O 1
ATOM 3232 N N . ARG A 1 408 ? 4.383 -22.700 -26.138 1.00 93.31 408 ARG A N 1
ATOM 3233 C CA . ARG A 1 408 ? 5.756 -23.215 -26.269 1.00 93.31 408 ARG A CA 1
ATOM 3234 C C . ARG A 1 408 ? 6.333 -23.729 -24.944 1.00 93.31 408 ARG A C 1
ATOM 3236 O O . ARG A 1 408 ? 7.518 -24.034 -24.885 1.00 93.31 408 ARG A O 1
ATOM 3243 N N . ASN A 1 409 ? 5.496 -23.886 -23.916 1.00 89.88 409 ASN A N 1
ATOM 3244 C CA . ASN A 1 409 ? 5.856 -24.439 -22.606 1.00 89.88 409 ASN A CA 1
ATOM 3245 C C . ASN A 1 409 ? 6.915 -23.630 -21.829 1.00 89.88 409 ASN A C 1
ATOM 3247 O O . ASN A 1 409 ? 7.683 -24.208 -21.057 1.00 89.88 409 ASN A O 1
ATOM 3251 N N . TYR A 1 410 ? 6.961 -22.305 -22.003 1.00 89.12 410 TYR A N 1
ATOM 3252 C CA . TYR A 1 410 ? 7.713 -21.443 -21.082 1.00 89.12 410 TYR A CA 1
ATOM 3253 C C . TYR A 1 410 ? 7.057 -21.440 -19.695 1.00 89.12 410 TYR A C 1
ATOM 3255 O O . TYR A 1 410 ? 5.831 -21.521 -19.575 1.00 89.12 410 TYR A O 1
ATOM 3263 N N . ARG A 1 411 ? 7.873 -21.353 -18.638 1.00 85.81 411 ARG A N 1
ATOM 3264 C CA . ARG A 1 411 ? 7.397 -21.373 -17.243 1.00 85.81 411 ARG A CA 1
ATOM 3265 C C . ARG A 1 411 ? 6.638 -20.088 -16.892 1.00 85.81 411 ARG A C 1
ATOM 3267 O O . ARG A 1 411 ? 6.927 -19.039 -17.464 1.00 85.81 411 ARG A O 1
ATOM 3274 N N . LYS A 1 412 ? 5.729 -20.130 -15.902 1.00 82.94 412 LYS A N 1
ATOM 3275 C CA . LYS A 1 412 ? 4.971 -18.945 -15.424 1.00 82.94 412 LYS A CA 1
ATOM 3276 C C . LYS A 1 412 ? 5.907 -17.778 -15.074 1.00 82.94 412 LYS A C 1
ATOM 3278 O O . LYS A 1 412 ? 5.633 -16.651 -15.485 1.00 82.94 412 LYS A O 1
ATOM 3283 N N . SER A 1 413 ? 7.029 -18.056 -14.410 1.00 84.12 413 SER A N 1
ATOM 3284 C CA . SER A 1 413 ? 8.050 -17.059 -14.060 1.00 84.12 413 SER A CA 1
ATOM 3285 C C . SER A 1 413 ? 8.774 -16.464 -15.272 1.00 84.12 413 SER A C 1
ATOM 3287 O O . SER A 1 413 ? 9.087 -15.280 -15.272 1.00 84.12 413 SER A O 1
ATOM 3289 N N . GLU A 1 414 ? 8.989 -17.243 -16.337 1.00 88.69 414 GLU A N 1
ATOM 3290 C CA . GLU A 1 414 ? 9.569 -16.738 -17.587 1.00 88.69 414 GLU A CA 1
ATOM 3291 C C . GLU A 1 414 ? 8.559 -15.874 -18.344 1.00 88.69 414 GLU A C 1
ATOM 3293 O O . GLU A 1 414 ? 8.914 -14.809 -18.832 1.00 88.69 414 GLU A O 1
ATOM 3298 N N . VAL A 1 415 ? 7.297 -16.304 -18.433 1.00 89.56 415 VAL A N 1
ATOM 3299 C CA . VAL A 1 415 ? 6.228 -15.563 -19.125 1.00 89.56 415 VAL A CA 1
ATOM 3300 C C . VAL A 1 415 ? 5.984 -14.197 -18.484 1.00 89.56 415 VAL A C 1
ATOM 3302 O O . VAL A 1 415 ? 5.771 -13.207 -19.188 1.00 89.56 415 VAL A O 1
ATOM 3305 N N . ASN A 1 416 ? 6.038 -14.149 -17.153 1.00 89.31 416 ASN A N 1
ATOM 3306 C CA . ASN A 1 416 ? 5.731 -12.972 -16.346 1.00 89.31 416 ASN A CA 1
ATOM 3307 C C . ASN A 1 416 ? 6.975 -12.264 -15.795 1.00 89.31 416 ASN A C 1
ATOM 3309 O O . ASN A 1 416 ? 6.868 -11.526 -14.816 1.00 89.31 416 ASN A O 1
ATOM 3313 N N . ALA A 1 417 ? 8.141 -12.495 -16.399 1.00 93.38 417 ALA A N 1
ATOM 3314 C CA . ALA A 1 417 ? 9.373 -11.811 -16.032 1.00 93.38 417 ALA A CA 1
ATOM 3315 C C . ALA A 1 417 ? 9.224 -10.293 -16.217 1.00 93.38 417 ALA A C 1
ATOM 3317 O O . ALA A 1 417 ? 8.711 -9.848 -17.245 1.00 93.38 417 ALA A O 1
ATOM 3318 N N . ILE A 1 418 ? 9.752 -9.489 -15.285 1.00 95.00 418 ILE A N 1
ATOM 3319 C CA . ILE A 1 418 ? 9.767 -8.017 -15.409 1.00 95.00 418 ILE A CA 1
ATOM 3320 C C . ILE A 1 418 ? 10.430 -7.594 -16.728 1.00 95.00 418 ILE A C 1
ATOM 3322 O O . ILE A 1 418 ? 9.958 -6.689 -17.415 1.00 95.00 418 ILE A O 1
ATOM 3326 N N . ALA A 1 419 ? 11.489 -8.296 -17.140 1.00 96.56 419 ALA A N 1
ATOM 3327 C CA . ALA A 1 419 ? 12.171 -8.057 -18.410 1.00 96.56 419 ALA A CA 1
ATOM 3328 C C . ALA A 1 419 ? 11.323 -8.386 -19.659 1.00 96.56 419 ALA A C 1
ATOM 3330 O O . ALA A 1 419 ? 11.743 -8.055 -20.766 1.00 96.56 419 ALA A O 1
ATOM 3331 N N . ASN A 1 420 ? 10.127 -8.968 -19.521 1.00 97.50 420 ASN A N 1
ATOM 3332 C CA . ASN A 1 420 ? 9.135 -9.123 -20.593 1.00 97.50 420 ASN A CA 1
ATOM 3333 C C . ASN A 1 420 ? 8.029 -8.050 -20.548 1.00 97.50 420 ASN A C 1
ATOM 3335 O O . ASN A 1 420 ? 7.135 -8.057 -21.391 1.00 97.50 420 ASN A O 1
ATOM 3339 N N . PHE A 1 421 ? 8.045 -7.137 -19.574 1.00 95.81 421 PHE A N 1
ATOM 3340 C CA . PHE A 1 421 ? 7.013 -6.110 -19.424 1.00 95.81 421 PHE A CA 1
ATOM 3341 C C . PHE A 1 421 ? 7.453 -4.781 -20.019 1.00 95.81 421 PHE A C 1
ATOM 3343 O O . PHE A 1 421 ? 8.613 -4.379 -19.919 1.00 95.81 421 PHE A O 1
ATOM 3350 N N . CYS A 1 422 ? 6.515 -4.065 -20.610 1.00 95.56 422 CYS A N 1
ATOM 3351 C CA . CYS A 1 422 ? 6.634 -2.646 -20.894 1.00 95.56 422 CYS A CA 1
ATOM 3352 C C . CYS A 1 422 ? 5.291 -1.970 -20.596 1.00 95.56 422 CYS A C 1
ATOM 3354 O O . CYS A 1 422 ? 4.313 -2.656 -20.291 1.00 95.56 422 CYS A O 1
ATOM 3356 N N . PHE A 1 423 ? 5.234 -0.643 -20.640 1.00 94.44 423 PHE A N 1
ATOM 3357 C CA . PHE A 1 423 ? 3.979 0.075 -20.423 1.00 94.44 423 PHE A CA 1
ATOM 3358 C C . PHE A 1 423 ? 3.517 0.705 -21.724 1.00 94.44 423 PHE A C 1
ATOM 3360 O O . PHE A 1 423 ? 4.310 1.303 -22.449 1.00 94.44 423 PHE A O 1
ATOM 3367 N N . LEU A 1 424 ? 2.227 0.580 -22.008 1.00 94.06 424 LEU A N 1
ATOM 3368 C CA . LEU A 1 424 ? 1.578 1.170 -23.173 1.00 94.06 424 LEU A CA 1
ATOM 3369 C C . LEU A 1 424 ? 0.241 1.767 -22.757 1.00 94.06 424 LEU A C 1
ATOM 3371 O O . LEU A 1 424 ? -0.311 1.427 -21.712 1.00 94.06 424 LEU A O 1
ATOM 3375 N N . THR A 1 425 ? -0.303 2.653 -23.580 1.00 91.94 425 THR A N 1
ATOM 3376 C CA . THR A 1 425 ? -1.713 3.022 -23.451 1.00 91.94 425 THR A CA 1
ATOM 3377 C C . THR A 1 425 ? -2.598 1.808 -23.728 1.00 91.94 425 THR A C 1
ATOM 3379 O O . THR A 1 425 ? -2.268 0.958 -24.560 1.00 91.94 425 THR A O 1
ATOM 3382 N N . LYS A 1 426 ? -3.749 1.737 -23.054 1.00 87.69 426 LYS A N 1
ATOM 3383 C CA . LYS A 1 426 ? -4.747 0.681 -23.265 1.00 87.69 426 LYS A CA 1
ATOM 3384 C C . LYS A 1 426 ? -5.110 0.482 -24.740 1.00 87.69 426 LYS A C 1
ATOM 3386 O O . LYS A 1 426 ? -5.218 -0.653 -25.193 1.00 87.69 426 LYS A O 1
ATOM 3391 N N . ASP A 1 427 ? -5.283 1.566 -25.497 1.00 89.62 427 ASP A N 1
ATOM 3392 C CA . ASP A 1 427 ? -5.579 1.483 -26.935 1.00 89.62 427 ASP A CA 1
ATOM 3393 C C . ASP A 1 427 ? -4.465 0.769 -27.715 1.00 89.62 427 ASP A C 1
ATOM 3395 O O . ASP A 1 427 ? -4.716 -0.205 -28.426 1.00 89.62 427 ASP A O 1
ATOM 3399 N N . THR A 1 428 ? -3.213 1.191 -27.517 1.00 92.50 428 THR A N 1
ATOM 3400 C CA . THR A 1 428 ? -2.050 0.566 -28.154 1.00 92.50 428 THR A CA 1
ATOM 3401 C C . THR A 1 428 ? -1.902 -0.900 -27.745 1.00 92.50 428 THR A C 1
ATOM 3403 O O . THR A 1 428 ? -1.661 -1.747 -28.606 1.00 92.50 428 THR A O 1
ATOM 3406 N N . ASN A 1 429 ? -2.095 -1.222 -26.463 1.00 92.38 429 ASN A N 1
ATOM 3407 C CA . ASN A 1 429 ? -2.020 -2.593 -25.957 1.00 92.38 429 ASN A CA 1
ATOM 3408 C C . ASN A 1 429 ? -3.049 -3.512 -26.647 1.00 92.38 429 ASN A C 1
ATOM 3410 O O . ASN A 1 429 ? -2.702 -4.591 -27.134 1.00 92.38 429 ASN A O 1
ATOM 3414 N N . LEU A 1 430 ? -4.298 -3.050 -26.777 1.00 89.88 430 LEU A N 1
ATOM 3415 C CA . LEU A 1 430 ? -5.364 -3.773 -27.481 1.00 89.88 430 LEU A CA 1
ATOM 3416 C C . LEU A 1 430 ? -5.065 -3.953 -28.974 1.00 89.88 430 LEU A C 1
ATOM 3418 O O . LEU A 1 430 ? -5.312 -5.030 -29.517 1.00 89.88 430 LEU A O 1
ATOM 3422 N N . ASN A 1 431 ? -4.520 -2.923 -29.628 1.00 92.69 431 ASN A N 1
ATOM 3423 C CA . ASN A 1 431 ? -4.182 -2.960 -31.052 1.00 92.69 431 ASN A CA 1
ATOM 3424 C C . ASN A 1 431 ? -3.030 -3.931 -31.363 1.00 92.69 431 ASN A C 1
ATOM 3426 O O . ASN A 1 431 ? -3.037 -4.570 -32.416 1.00 92.69 431 ASN A O 1
ATOM 3430 N N . ILE A 1 432 ? -2.037 -4.052 -30.473 1.00 94.75 432 ILE A N 1
ATOM 3431 C CA . ILE A 1 432 ? -0.934 -5.012 -30.642 1.00 94.75 432 ILE A CA 1
ATOM 3432 C C . ILE A 1 432 ? -1.412 -6.442 -30.378 1.00 94.75 432 ILE A C 1
ATOM 3434 O O . ILE A 1 432 ? -1.043 -7.338 -31.138 1.00 94.75 432 ILE A O 1
ATOM 3438 N N . SER A 1 433 ? -2.267 -6.650 -29.371 1.00 91.69 433 SER A N 1
ATOM 3439 C CA . SER A 1 433 ? -2.862 -7.951 -29.043 1.00 91.69 433 SER A CA 1
ATOM 3440 C C . SER A 1 433 ? -1.805 -9.054 -28.827 1.00 91.69 433 SER A C 1
ATOM 3442 O O . SER A 1 433 ? -0.822 -8.834 -28.123 1.00 91.69 433 SER A O 1
ATOM 3444 N N . ASP A 1 434 ? -1.990 -10.250 -29.397 1.00 91.69 434 ASP A N 1
ATOM 3445 C CA . ASP A 1 434 ? -1.090 -11.403 -29.260 1.00 91.69 434 ASP A CA 1
ATOM 3446 C C . ASP A 1 434 ? -0.049 -11.539 -30.390 1.00 91.69 434 ASP A C 1
ATOM 3448 O O . ASP A 1 434 ? 0.502 -12.628 -30.608 1.00 91.69 434 ASP A O 1
ATOM 3452 N N . ARG A 1 435 ? 0.238 -10.442 -31.107 1.00 96.38 435 ARG A N 1
ATOM 3453 C CA . ARG A 1 435 ? 1.241 -10.414 -32.183 1.00 96.38 435 ARG A CA 1
ATOM 3454 C C . ARG A 1 435 ? 2.658 -10.563 -31.632 1.00 96.38 435 ARG A C 1
ATOM 3456 O O . ARG A 1 435 ? 2.994 -10.015 -30.590 1.00 96.38 435 ARG A O 1
ATOM 3463 N N . LEU A 1 436 ? 3.512 -11.280 -32.363 1.00 97.25 436 LEU A N 1
ATOM 3464 C CA . LEU A 1 436 ? 4.913 -11.486 -31.983 1.00 97.25 436 LEU A CA 1
ATOM 3465 C C . LEU A 1 436 ? 5.773 -10.237 -32.254 1.00 97.25 436 LEU A C 1
ATOM 3467 O O . LEU A 1 436 ? 5.564 -9.591 -33.287 1.00 97.25 436 LEU A O 1
ATOM 3471 N N . PRO A 1 437 ? 6.777 -9.941 -31.401 1.00 97.62 437 PRO A N 1
ATOM 3472 C CA . PRO A 1 437 ? 7.689 -8.808 -31.579 1.00 97.62 437 PRO A CA 1
ATOM 3473 C C . PRO A 1 437 ? 8.345 -8.733 -32.953 1.00 97.62 437 PRO A C 1
ATOM 3475 O O . PRO A 1 437 ? 8.398 -7.657 -33.539 1.00 97.62 437 PRO A O 1
ATOM 3478 N N . GLU A 1 438 ? 8.754 -9.871 -33.523 1.00 96.88 438 GLU A N 1
ATOM 3479 C CA . GLU A 1 438 ? 9.334 -9.945 -34.874 1.00 96.88 438 GLU A CA 1
ATOM 3480 C C . GLU A 1 438 ? 8.444 -9.349 -35.980 1.00 96.88 438 GLU A C 1
ATOM 3482 O O . GLU A 1 438 ? 8.947 -9.000 -37.044 1.00 96.88 438 GLU A O 1
ATOM 3487 N N . ILE A 1 439 ? 7.133 -9.236 -35.735 1.00 95.50 439 ILE A N 1
ATOM 3488 C CA . ILE A 1 439 ? 6.169 -8.633 -36.655 1.00 95.50 439 ILE A CA 1
ATOM 3489 C C . ILE A 1 439 ? 5.999 -7.151 -36.321 1.00 95.50 439 ILE A C 1
ATOM 3491 O O . ILE A 1 439 ? 6.228 -6.286 -37.164 1.00 95.50 439 ILE A O 1
ATOM 3495 N N . TYR A 1 440 ? 5.573 -6.840 -35.094 1.00 97.19 440 TYR A N 1
ATOM 3496 C CA . TYR A 1 440 ? 5.104 -5.491 -34.788 1.00 97.19 440 TYR A CA 1
ATOM 3497 C C . TYR A 1 440 ? 6.222 -4.499 -34.452 1.00 97.19 440 TYR A C 1
ATOM 3499 O O . TYR A 1 440 ? 6.008 -3.301 -34.609 1.00 97.19 440 TYR A O 1
ATOM 3507 N N . PHE A 1 441 ? 7.413 -4.941 -34.037 1.00 98.19 441 PHE A N 1
ATOM 3508 C CA . PHE A 1 441 ? 8.522 -4.026 -33.734 1.00 98.19 441 PHE A CA 1
ATOM 3509 C C . PHE A 1 441 ? 8.980 -3.233 -34.957 1.00 98.19 441 PHE A C 1
ATOM 3511 O O . PHE A 1 441 ? 9.193 -2.026 -34.852 1.00 98.19 441 PHE A O 1
ATOM 3518 N N . SER A 1 442 ? 9.058 -3.870 -36.128 1.00 95.75 442 SER A N 1
ATOM 3519 C CA . SER A 1 442 ? 9.376 -3.170 -37.377 1.00 95.75 442 SER A CA 1
ATOM 3520 C C . SER A 1 442 ? 8.332 -2.103 -37.716 1.00 95.75 442 SER A C 1
ATOM 3522 O O . SER A 1 442 ? 8.704 -1.003 -38.109 1.00 95.75 442 SER A O 1
ATOM 3524 N N . GLU A 1 443 ? 7.042 -2.388 -37.505 1.00 96.62 443 GLU A N 1
ATOM 3525 C CA . GLU A 1 443 ? 5.963 -1.414 -37.727 1.00 96.62 443 GLU A CA 1
ATOM 3526 C C . GLU A 1 443 ? 6.051 -0.226 -36.758 1.00 96.62 443 GLU A C 1
ATOM 3528 O O . GLU A 1 443 ? 5.768 0.911 -37.138 1.00 96.62 443 GLU A O 1
ATOM 3533 N N . VAL A 1 444 ? 6.415 -0.490 -35.498 1.00 97.31 444 VAL A N 1
ATOM 3534 C CA . VAL A 1 444 ? 6.583 0.544 -34.469 1.00 97.31 444 VAL A CA 1
ATOM 3535 C C . VAL A 1 444 ? 7.755 1.451 -34.820 1.00 97.31 444 VAL A C 1
ATOM 3537 O O . VAL A 1 444 ? 7.584 2.665 -34.806 1.00 97.31 444 VAL A O 1
ATOM 3540 N N . GLU A 1 445 ? 8.912 0.896 -35.185 1.00 96.06 445 GLU A N 1
ATOM 3541 C CA . GLU A 1 445 ? 10.082 1.699 -35.568 1.00 96.06 445 GLU A CA 1
ATOM 3542 C C . GLU A 1 445 ? 9.886 2.451 -36.888 1.00 96.06 445 GLU A C 1
ATOM 3544 O O . GLU A 1 445 ? 10.394 3.559 -37.033 1.00 96.06 445 GLU A O 1
ATOM 3549 N N . GLU A 1 446 ? 9.120 1.907 -37.838 1.00 96.75 446 GLU A N 1
ATOM 3550 C CA . GLU A 1 446 ? 8.774 2.623 -39.070 1.00 96.75 446 GLU A CA 1
ATOM 3551 C C . GLU A 1 446 ? 7.878 3.838 -38.786 1.00 96.75 446 GLU A C 1
ATOM 3553 O O . GLU A 1 446 ? 8.115 4.927 -39.312 1.00 96.75 446 GLU A O 1
ATOM 3558 N N . LYS A 1 447 ? 6.852 3.669 -37.942 1.00 97.00 447 LYS A N 1
ATOM 3559 C CA . LYS A 1 447 ? 5.903 4.745 -37.608 1.00 97.00 447 LYS A CA 1
ATOM 3560 C C . LYS A 1 447 ? 6.493 5.765 -36.641 1.00 97.00 447 LYS A C 1
ATOM 3562 O O . LYS A 1 447 ? 6.260 6.961 -36.799 1.00 97.00 447 LYS A O 1
ATOM 3567 N N . HIS A 1 448 ? 7.238 5.288 -35.649 1.00 97.19 448 HIS A N 1
ATOM 3568 C CA . HIS A 1 448 ? 7.752 6.063 -34.523 1.00 97.19 448 HIS A CA 1
ATOM 3569 C C . HIS A 1 448 ? 9.221 5.705 -34.246 1.00 97.19 448 HIS A C 1
ATOM 3571 O O . HIS A 1 448 ? 9.509 5.026 -33.257 1.00 97.19 448 HIS A O 1
ATOM 3577 N N . PRO A 1 449 ? 10.169 6.173 -35.081 1.00 96.94 449 PRO A N 1
ATOM 3578 C CA . PRO A 1 449 ? 11.585 5.845 -34.931 1.00 96.94 449 PRO A CA 1
ATOM 3579 C C . PRO A 1 449 ? 12.128 6.134 -33.525 1.00 96.94 449 PRO A C 1
ATOM 3581 O O . PRO A 1 449 ? 11.961 7.234 -32.984 1.00 96.94 449 PRO A O 1
ATOM 3584 N N . GLY A 1 450 ? 12.797 5.141 -32.941 1.00 95.56 450 GLY A N 1
ATOM 3585 C CA . GLY A 1 450 ? 13.361 5.186 -31.595 1.00 95.56 450 GLY A CA 1
ATOM 3586 C C . GLY A 1 450 ? 12.355 4.957 -30.465 1.00 95.56 450 GLY A C 1
ATOM 3587 O O . GLY A 1 450 ? 12.736 5.051 -29.301 1.00 95.56 450 GLY A O 1
ATOM 3588 N N . ALA A 1 451 ? 11.081 4.660 -30.740 1.00 96.81 451 ALA A N 1
ATOM 3589 C CA . ALA A 1 451 ? 10.122 4.358 -29.678 1.00 96.81 451 ALA A CA 1
ATOM 3590 C C . ALA A 1 451 ? 10.503 3.083 -28.902 1.00 96.81 451 ALA A C 1
ATOM 3592 O O . ALA A 1 451 ? 10.370 3.062 -27.674 1.00 96.81 451 ALA A O 1
ATOM 3593 N N . LEU A 1 452 ? 11.045 2.056 -29.571 1.00 97.81 452 LEU A N 1
ATOM 3594 C CA . LEU A 1 452 ? 11.483 0.825 -28.907 1.00 97.81 452 LEU A CA 1
ATOM 3595 C C . LEU A 1 452 ? 12.688 1.075 -27.987 1.00 97.81 452 LEU A C 1
ATOM 3597 O O . LEU A 1 452 ? 12.730 0.560 -26.868 1.00 97.81 452 LEU A O 1
ATOM 3601 N N . THR A 1 453 ? 13.638 1.921 -28.399 1.00 97.00 453 THR A N 1
ATOM 3602 C CA . THR A 1 453 ? 14.821 2.233 -27.576 1.00 97.00 453 THR A CA 1
ATOM 3603 C C . THR A 1 453 ? 14.449 2.974 -26.295 1.00 97.00 453 THR A C 1
ATOM 3605 O O . THR A 1 453 ? 15.051 2.716 -25.254 1.00 97.00 453 THR A O 1
ATOM 3608 N N . THR A 1 454 ? 13.400 3.809 -26.319 1.00 96.62 454 THR A N 1
ATOM 3609 C CA . THR A 1 454 ? 12.889 4.470 -25.100 1.00 96.62 454 THR A CA 1
ATOM 3610 C C . THR A 1 454 ? 12.283 3.508 -24.073 1.00 96.62 454 THR A C 1
ATOM 3612 O O . THR A 1 454 ? 12.016 3.922 -22.948 1.00 96.62 454 THR A O 1
ATOM 3615 N N . GLN A 1 455 ? 12.054 2.244 -24.442 1.00 97.06 455 GLN A N 1
ATOM 3616 C CA . GLN A 1 455 ? 11.556 1.179 -23.560 1.00 97.06 455 GLN A CA 1
ATOM 3617 C C . GLN A 1 455 ? 12.584 0.043 -23.376 1.00 97.06 455 GLN A C 1
ATOM 3619 O O . GLN A 1 455 ? 12.228 -1.076 -22.977 1.00 97.06 455 GLN A O 1
ATOM 3624 N N . TRP A 1 456 ? 13.860 0.338 -23.667 1.00 97.62 456 TRP A N 1
ATOM 3625 C CA . TRP A 1 456 ? 15.016 -0.551 -23.484 1.00 97.62 456 TRP A CA 1
ATOM 3626 C C . TRP A 1 456 ? 14.863 -1.891 -24.201 1.00 97.62 456 TRP A C 1
ATOM 3628 O O . TRP A 1 456 ? 15.204 -2.948 -23.671 1.00 97.62 456 TRP A O 1
ATOM 3638 N N . ILE A 1 457 ? 14.309 -1.854 -25.410 1.00 98.25 457 ILE A N 1
ATOM 3639 C CA . ILE A 1 457 ? 14.231 -3.020 -26.285 1.00 98.25 457 ILE A CA 1
ATOM 3640 C C . ILE A 1 457 ? 15.604 -3.251 -26.937 1.00 98.25 457 ILE A C 1
ATOM 3642 O O . ILE A 1 457 ? 16.146 -2.324 -27.544 1.00 98.25 457 ILE A O 1
ATOM 3646 N N . PRO A 1 458 ? 16.179 -4.465 -26.847 1.00 98.00 458 PRO A N 1
ATOM 3647 C CA . PRO A 1 458 ? 17.360 -4.832 -27.618 1.00 98.00 458 PRO A CA 1
ATOM 3648 C C . PRO A 1 458 ? 17.118 -4.634 -29.119 1.00 98.00 458 PRO A C 1
ATOM 3650 O O . PRO A 1 458 ? 16.188 -5.207 -29.681 1.00 98.00 458 PRO A O 1
ATOM 3653 N N . MET A 1 459 ? 17.963 -3.838 -29.778 1.00 97.44 459 MET A N 1
ATOM 3654 C CA . MET A 1 459 ? 17.791 -3.493 -31.199 1.00 97.44 459 MET A CA 1
ATOM 3655 C C . MET A 1 459 ? 18.390 -4.525 -32.166 1.00 97.44 459 MET A C 1
ATOM 3657 O O . MET A 1 459 ? 18.287 -4.362 -33.381 1.00 97.44 459 MET A O 1
ATOM 3661 N N . ASP A 1 460 ? 18.999 -5.597 -31.651 1.00 97.69 460 ASP A N 1
ATOM 3662 C CA . ASP A 1 460 ? 19.350 -6.755 -32.470 1.00 97.69 460 ASP A CA 1
ATOM 3663 C C . ASP A 1 460 ? 18.074 -7.508 -32.868 1.00 97.69 460 ASP A C 1
ATOM 3665 O O . ASP A 1 460 ? 17.457 -8.205 -32.061 1.00 97.69 460 ASP A O 1
ATOM 3669 N N . THR A 1 461 ? 17.698 -7.378 -34.141 1.00 96.94 461 THR A N 1
ATOM 3670 C CA . THR A 1 461 ? 16.495 -7.999 -34.716 1.00 96.94 461 THR A CA 1
ATOM 3671 C C . THR A 1 461 ? 16.453 -9.522 -34.579 1.00 96.94 461 THR A C 1
ATOM 3673 O O . THR A 1 461 ? 15.367 -10.101 -34.604 1.00 96.94 461 THR A O 1
ATOM 3676 N N . ALA A 1 462 ? 17.599 -10.195 -34.395 1.00 97.69 462 ALA A N 1
ATOM 3677 C CA . ALA A 1 462 ? 17.611 -11.628 -34.124 1.00 97.69 462 ALA A CA 1
ATOM 3678 C C . ALA A 1 462 ? 16.889 -11.950 -32.804 1.00 97.69 462 ALA A C 1
ATOM 3680 O O . ALA A 1 462 ? 16.177 -12.950 -32.728 1.00 97.69 462 ALA A O 1
ATOM 3681 N N . LEU A 1 463 ? 17.003 -11.083 -31.793 1.00 98.06 463 LEU A N 1
ATOM 3682 C CA . LEU A 1 463 ? 16.392 -11.261 -30.472 1.00 98.06 463 LEU A CA 1
ATOM 3683 C C . LEU A 1 463 ? 14.872 -11.050 -30.468 1.00 98.06 463 LEU A C 1
ATOM 3685 O O . LEU A 1 463 ? 14.218 -11.374 -29.485 1.00 98.06 463 LEU A O 1
ATOM 3689 N N . TRP A 1 464 ? 14.285 -10.522 -31.545 1.00 98.06 464 TRP A N 1
ATOM 3690 C CA . TRP A 1 464 ? 12.835 -10.291 -31.631 1.00 98.06 464 TRP A CA 1
ATOM 3691 C C . TRP A 1 464 ? 12.049 -11.572 -31.926 1.00 98.06 464 TRP A C 1
ATOM 3693 O O . TRP A 1 464 ? 10.827 -11.613 -31.777 1.00 98.06 464 TRP A O 1
ATOM 3703 N N . ARG A 1 465 ? 12.752 -12.629 -32.343 1.00 97.62 465 ARG A N 1
ATOM 3704 C CA . ARG A 1 465 ? 12.173 -13.944 -32.599 1.00 97.62 465 ARG A CA 1
ATOM 3705 C C . ARG A 1 465 ? 11.930 -14.689 -31.297 1.00 97.62 465 ARG A C 1
ATOM 3707 O O . ARG A 1 465 ? 12.772 -14.681 -30.400 1.00 97.62 465 ARG A O 1
ATOM 3714 N N . ILE A 1 466 ? 10.799 -15.382 -31.211 1.00 96.56 466 ILE A N 1
ATOM 3715 C CA . ILE A 1 466 ? 10.394 -16.092 -29.990 1.00 96.56 466 ILE A CA 1
ATOM 3716 C C . ILE A 1 466 ? 11.362 -17.216 -29.607 1.00 96.56 466 ILE A C 1
ATOM 3718 O O . ILE A 1 466 ? 11.508 -17.523 -28.428 1.00 96.56 466 ILE A O 1
ATOM 3722 N N . GLU A 1 467 ? 12.082 -17.790 -30.571 1.00 96.81 467 GLU A N 1
ATOM 3723 C CA . GLU A 1 467 ? 13.118 -18.797 -30.319 1.00 96.81 467 GLU A CA 1
ATOM 3724 C C . GLU A 1 467 ? 14.276 -18.237 -29.476 1.00 96.81 467 GLU A C 1
ATOM 3726 O O . GLU A 1 467 ? 14.877 -18.978 -28.700 1.00 96.81 467 GLU A O 1
ATOM 3731 N N . ASN A 1 468 ? 14.528 -16.927 -29.567 1.00 97.94 468 ASN A N 1
ATOM 3732 C CA . ASN A 1 468 ? 15.584 -16.220 -28.842 1.00 97.94 468 ASN A CA 1
ATOM 3733 C C . ASN A 1 468 ? 15.055 -15.498 -27.591 1.00 97.94 468 ASN A C 1
ATOM 3735 O O . ASN A 1 468 ? 15.733 -14.635 -27.038 1.00 97.94 468 ASN A O 1
ATOM 3739 N N . TYR A 1 469 ? 13.852 -15.849 -27.117 1.00 98.19 469 TYR A N 1
ATOM 3740 C CA . TYR A 1 469 ? 13.190 -15.173 -25.998 1.00 98.19 469 TYR A CA 1
ATOM 3741 C C . TYR A 1 469 ? 14.062 -15.068 -24.738 1.00 98.19 469 TYR A C 1
ATOM 3743 O O . TYR A 1 469 ? 14.128 -14.014 -24.113 1.00 98.19 469 TYR A O 1
ATOM 3751 N N . ARG A 1 470 ? 14.771 -16.140 -24.364 1.00 97.44 470 ARG A N 1
ATOM 3752 C CA . ARG A 1 470 ? 15.643 -16.121 -23.176 1.00 97.44 470 ARG A CA 1
ATOM 3753 C C . ARG A 1 470 ? 16.805 -15.146 -23.340 1.00 97.44 470 ARG A C 1
ATOM 3755 O O . ARG A 1 470 ? 17.062 -14.361 -22.435 1.00 97.44 470 ARG A O 1
ATOM 3762 N N . ASP A 1 471 ? 17.440 -15.143 -24.507 1.00 98.19 471 ASP A N 1
ATOM 3763 C CA . ASP A 1 471 ? 18.534 -14.219 -24.812 1.00 98.19 471 ASP A CA 1
ATOM 3764 C C . ASP A 1 471 ? 18.037 -12.767 -24.867 1.00 98.19 471 ASP A C 1
ATOM 3766 O O . ASP A 1 471 ? 18.722 -11.859 -24.397 1.00 98.19 471 ASP A O 1
ATOM 3770 N N . PHE A 1 472 ? 16.812 -12.543 -25.362 1.00 98.50 472 PHE A N 1
ATOM 3771 C CA . PHE A 1 472 ? 16.145 -11.244 -25.295 1.00 98.50 472 PHE A CA 1
ATOM 3772 C C . PHE A 1 472 ? 15.993 -10.764 -23.849 1.00 98.50 472 PHE A C 1
ATOM 3774 O O . PHE A 1 472 ? 16.334 -9.617 -23.558 1.00 98.50 472 PHE A O 1
ATOM 3781 N N . LEU A 1 473 ? 15.519 -11.624 -22.936 1.00 97.75 473 LEU A N 1
ATOM 3782 C CA . LEU A 1 473 ? 15.395 -11.269 -21.520 1.00 97.75 473 LEU A CA 1
ATOM 3783 C C . LEU A 1 473 ? 16.757 -10.906 -20.920 1.00 97.75 473 LEU A C 1
ATOM 3785 O O . LEU A 1 473 ? 16.861 -9.880 -20.254 1.00 97.75 473 LEU A O 1
ATOM 3789 N N . GLU A 1 474 ? 17.805 -11.695 -21.176 1.00 97.75 474 GLU A N 1
ATOM 3790 C CA . GLU A 1 474 ? 19.156 -11.400 -20.675 1.00 97.75 474 GLU A CA 1
ATOM 3791 C C . GLU A 1 474 ? 19.677 -10.047 -21.168 1.00 97.75 474 GLU A C 1
ATOM 3793 O O . GLU A 1 474 ? 20.127 -9.226 -20.366 1.00 97.75 474 GLU A O 1
ATOM 3798 N N . GLN A 1 475 ? 19.551 -9.765 -22.467 1.00 98.44 475 GLN A N 1
ATOM 3799 C CA . GLN A 1 475 ? 19.982 -8.483 -23.028 1.00 98.44 475 GLN A CA 1
ATOM 3800 C C . GLN A 1 475 ? 19.152 -7.312 -22.506 1.00 98.44 475 GLN A C 1
ATOM 3802 O O . GLN A 1 475 ? 19.691 -6.256 -22.177 1.00 98.44 475 GLN A O 1
ATOM 3807 N N . ARG A 1 476 ? 17.839 -7.494 -22.358 1.00 98.06 476 ARG A N 1
ATOM 3808 C CA . ARG A 1 476 ? 16.966 -6.450 -21.823 1.00 98.06 476 ARG A CA 1
ATOM 3809 C C . ARG A 1 476 ? 17.264 -6.144 -20.356 1.00 98.06 476 ARG A C 1
ATOM 3811 O O . ARG A 1 476 ? 17.258 -4.976 -19.982 1.00 98.06 476 ARG A O 1
ATOM 3818 N N . LYS A 1 477 ? 17.600 -7.147 -19.536 1.00 97.94 477 LYS A N 1
ATOM 3819 C CA . LYS A 1 477 ? 18.043 -6.931 -18.145 1.00 97.94 477 LYS A CA 1
ATOM 3820 C C . LYS A 1 477 ? 19.303 -6.063 -18.066 1.00 97.94 477 LYS A C 1
ATOM 3822 O O . LYS A 1 477 ? 19.391 -5.229 -17.168 1.00 97.94 477 LYS A O 1
ATOM 3827 N N . LEU A 1 478 ? 20.247 -6.214 -19.003 1.00 97.94 478 LEU A N 1
ATOM 3828 C CA . LEU A 1 478 ? 21.434 -5.349 -19.082 1.00 97.94 478 LEU A CA 1
ATOM 3829 C C . LEU A 1 478 ? 21.042 -3.889 -19.338 1.00 97.94 478 LEU A C 1
ATOM 3831 O O . LEU A 1 478 ? 21.458 -3.009 -18.586 1.00 97.94 478 LEU A O 1
ATOM 3835 N N . LEU A 1 479 ? 20.193 -3.648 -20.343 1.00 98.38 479 LEU A N 1
ATOM 3836 C CA . LEU A 1 479 ? 19.735 -2.302 -20.707 1.00 98.38 479 LEU A CA 1
ATOM 3837 C C . LEU A 1 479 ? 18.925 -1.636 -19.582 1.00 98.38 479 LEU A C 1
ATOM 3839 O O . LEU A 1 479 ? 19.109 -0.454 -19.298 1.00 98.38 479 LEU A O 1
ATOM 3843 N N . LEU A 1 480 ? 18.056 -2.398 -18.910 1.00 98.19 480 LEU A N 1
ATOM 3844 C CA . LEU A 1 480 ? 17.274 -1.915 -17.770 1.00 98.19 480 LEU A CA 1
ATOM 3845 C C . LEU A 1 480 ? 18.166 -1.551 -16.578 1.00 98.19 480 LEU A C 1
ATOM 3847 O O . LEU A 1 480 ? 17.960 -0.510 -15.958 1.00 98.19 480 LEU A O 1
ATOM 3851 N N . ALA A 1 481 ? 19.174 -2.371 -16.268 1.00 97.12 481 ALA A N 1
ATOM 3852 C CA . ALA A 1 481 ? 20.124 -2.070 -15.201 1.00 97.12 481 ALA A CA 1
ATOM 3853 C C . ALA A 1 481 ? 20.978 -0.837 -15.519 1.00 97.12 481 ALA A C 1
ATOM 3855 O O . ALA A 1 481 ? 21.191 0.001 -14.642 1.00 97.12 481 ALA A O 1
ATOM 3856 N N . GLU A 1 482 ? 21.443 -0.691 -16.760 1.00 96.75 482 GLU A N 1
ATOM 3857 C CA . GLU A 1 482 ? 22.183 0.494 -17.198 1.00 96.75 482 GLU A CA 1
ATOM 3858 C C . GLU A 1 482 ? 21.346 1.766 -17.034 1.00 96.75 482 GLU A C 1
ATOM 3860 O O . GLU A 1 482 ? 21.789 2.723 -16.392 1.00 96.75 482 GLU A O 1
ATOM 3865 N N . GLU A 1 483 ? 20.105 1.758 -17.524 1.00 97.25 483 GLU A N 1
ATOM 3866 C CA . GLU A 1 483 ? 19.213 2.901 -17.364 1.00 97.25 483 GLU A CA 1
ATOM 3867 C C . GLU A 1 483 ? 18.895 3.182 -15.895 1.00 97.25 483 GLU A C 1
ATOM 3869 O O . GLU A 1 483 ? 18.903 4.342 -15.477 1.00 97.25 483 GLU A O 1
ATOM 3874 N N . ALA A 1 484 ? 18.630 2.150 -15.092 1.00 97.25 484 ALA A N 1
ATOM 3875 C CA . ALA A 1 484 ? 18.328 2.337 -13.681 1.00 97.25 484 ALA A CA 1
ATOM 3876 C C . ALA A 1 484 ? 19.473 3.044 -12.956 1.00 97.25 484 ALA A C 1
ATOM 3878 O O . ALA A 1 484 ? 19.242 4.037 -12.266 1.00 97.25 484 ALA A O 1
ATOM 3879 N N . ASN A 1 485 ? 20.716 2.617 -13.192 1.00 96.06 485 ASN A N 1
ATOM 3880 C CA . ASN A 1 485 ? 21.885 3.300 -12.642 1.00 96.06 485 ASN A CA 1
ATOM 3881 C C . ASN A 1 485 ? 22.050 4.721 -13.190 1.00 96.06 485 ASN A C 1
ATOM 3883 O O . ASN A 1 485 ? 22.403 5.612 -12.426 1.00 96.06 485 ASN A O 1
ATOM 3887 N N . LYS A 1 486 ? 21.754 4.972 -14.471 1.00 95.75 486 LYS A N 1
ATOM 3888 C CA . LYS A 1 486 ? 21.773 6.327 -15.043 1.00 95.75 486 LYS A CA 1
ATOM 3889 C C . LYS A 1 486 ? 20.758 7.252 -14.364 1.00 95.75 486 LYS A C 1
ATOM 3891 O O . LYS A 1 486 ? 21.077 8.398 -14.052 1.00 95.75 486 LYS A O 1
ATOM 3896 N N . ARG A 1 487 ? 19.536 6.774 -14.100 1.00 96.25 487 ARG A N 1
ATOM 3897 C CA . ARG A 1 487 ? 18.512 7.554 -13.381 1.00 96.25 487 ARG A CA 1
ATOM 3898 C C . ARG A 1 487 ? 18.894 7.782 -11.927 1.00 96.25 487 ARG A C 1
ATOM 3900 O O . ARG A 1 487 ? 18.760 8.907 -11.450 1.00 96.25 487 ARG A O 1
ATOM 3907 N N . MET A 1 488 ? 19.440 6.766 -11.267 1.00 96.25 488 MET A N 1
ATOM 3908 C CA . MET A 1 488 ? 19.996 6.888 -9.921 1.00 96.25 488 MET A CA 1
ATOM 3909 C C . MET A 1 488 ? 21.149 7.901 -9.851 1.00 96.25 488 MET A C 1
ATOM 3911 O O . MET A 1 488 ? 21.140 8.756 -8.973 1.00 96.25 488 MET A O 1
ATOM 3915 N N . ALA A 1 489 ? 22.083 7.880 -10.805 1.00 95.25 489 ALA A N 1
ATOM 3916 C CA . ALA A 1 489 ? 23.169 8.859 -10.891 1.00 95.25 489 ALA A CA 1
ATOM 3917 C C . ALA A 1 489 ? 22.637 10.286 -11.083 1.00 95.25 489 ALA A C 1
ATOM 3919 O O . ALA A 1 489 ? 23.126 11.216 -10.447 1.00 95.25 489 ALA A O 1
ATOM 3920 N N . SER A 1 490 ? 21.570 10.459 -11.875 1.00 95.12 490 SER A N 1
ATOM 3921 C CA . SER A 1 490 ? 20.935 11.773 -12.042 1.00 95.12 490 SER A CA 1
ATOM 3922 C C . SER A 1 490 ? 20.342 12.323 -10.740 1.00 95.12 490 SER A C 1
ATOM 3924 O O . SER A 1 490 ? 20.374 13.531 -10.530 1.00 95.12 490 SER A O 1
ATOM 3926 N N . LEU A 1 491 ? 19.842 11.455 -9.849 1.00 96.25 491 LEU A N 1
ATOM 3927 C CA . LEU A 1 491 ? 19.355 11.857 -8.522 1.00 96.25 491 LEU A CA 1
ATOM 3928 C C . LEU A 1 491 ? 20.501 12.206 -7.559 1.00 96.25 491 LEU A C 1
ATOM 3930 O O . LEU A 1 491 ? 20.313 12.935 -6.590 1.00 96.25 491 LEU A O 1
ATOM 3934 N N . LEU A 1 492 ? 21.699 11.699 -7.831 1.00 94.69 492 LEU A N 1
ATOM 3935 C CA . LEU A 1 492 ? 22.918 12.037 -7.104 1.00 94.69 492 LEU A CA 1
ATOM 3936 C C . LEU A 1 492 ? 23.672 13.212 -7.738 1.00 94.69 492 LEU A C 1
ATOM 3938 O O . LEU A 1 492 ? 24.767 13.531 -7.290 1.00 94.69 492 LEU A O 1
ATOM 3942 N N . HIS A 1 493 ? 23.108 13.860 -8.765 1.00 92.44 493 HIS A N 1
ATOM 3943 C CA . HIS A 1 493 ? 23.779 14.917 -9.527 1.00 92.44 493 HIS A CA 1
ATOM 3944 C C . HIS A 1 493 ? 25.164 14.484 -10.044 1.00 92.44 493 HIS A C 1
ATOM 3946 O O . HIS A 1 493 ? 26.128 15.244 -9.964 1.00 92.44 493 HIS A O 1
ATOM 3952 N N . ASP A 1 494 ? 25.250 13.252 -10.559 1.00 85.94 494 ASP A N 1
ATOM 3953 C CA . ASP A 1 494 ? 26.480 12.635 -11.073 1.00 85.94 494 ASP A CA 1
ATOM 3954 C C . ASP A 1 494 ? 27.581 12.418 -10.011 1.00 85.94 494 ASP A C 1
ATOM 3956 O O . ASP A 1 494 ? 28.753 12.238 -10.344 1.00 85.94 494 ASP A O 1
ATOM 3960 N N . ASP A 1 495 ? 27.215 12.375 -8.724 1.00 85.94 495 ASP A N 1
ATOM 3961 C CA . ASP A 1 495 ? 28.078 11.857 -7.660 1.00 85.94 495 ASP A CA 1
ATOM 3962 C C . ASP A 1 495 ? 28.051 10.319 -7.642 1.00 85.94 495 ASP A C 1
ATOM 3964 O O . ASP A 1 495 ? 27.177 9.675 -7.054 1.00 85.94 495 ASP A O 1
ATOM 3968 N N . TYR A 1 496 ? 29.026 9.719 -8.323 1.00 85.69 496 TYR A N 1
ATOM 3969 C CA . TYR A 1 496 ? 29.112 8.272 -8.511 1.00 85.69 496 TYR A CA 1
ATOM 3970 C C . TYR A 1 496 ? 29.622 7.503 -7.286 1.00 85.69 496 TYR A C 1
ATOM 3972 O O . TYR A 1 496 ? 29.557 6.275 -7.306 1.00 85.69 496 TYR A O 1
ATOM 3980 N N . GLN A 1 497 ? 30.056 8.163 -6.202 1.00 87.00 497 GLN A N 1
ATOM 3981 C CA . GLN A 1 497 ? 30.673 7.475 -5.053 1.00 87.00 497 GLN A CA 1
ATOM 3982 C C . GLN A 1 497 ? 29.776 6.379 -4.446 1.00 87.00 497 GLN A C 1
ATOM 3984 O O . GLN A 1 497 ? 30.264 5.369 -3.948 1.00 87.00 497 GLN A O 1
ATOM 3989 N N . TRP A 1 498 ? 28.453 6.557 -4.525 1.00 86.38 498 TRP A N 1
ATOM 3990 C CA . TRP A 1 498 ? 27.459 5.613 -4.005 1.00 86.38 498 TRP A CA 1
ATOM 3991 C C . TRP A 1 498 ? 27.162 4.448 -4.958 1.00 8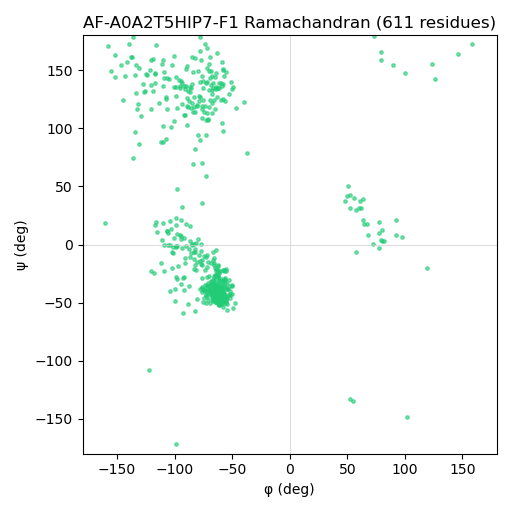6.38 498 TRP A C 1
ATOM 3993 O O . TRP A 1 498 ? 26.616 3.426 -4.541 1.00 86.38 498 TRP A O 1
ATOM 4003 N N . LEU A 1 499 ? 27.514 4.593 -6.237 1.00 85.81 499 LEU A N 1
ATOM 4004 C CA . LEU A 1 499 ? 27.321 3.598 -7.297 1.00 85.81 499 LEU A CA 1
ATOM 4005 C C . LEU A 1 499 ? 28.623 2.850 -7.649 1.00 85.81 499 LEU A C 1
ATOM 4007 O O . LEU A 1 499 ? 28.600 1.894 -8.433 1.00 85.81 499 LEU A O 1
ATOM 4011 N N . GLU A 1 500 ? 29.745 3.274 -7.064 1.00 76.69 500 GLU A N 1
ATOM 4012 C CA . GLU A 1 500 ? 31.069 2.662 -7.154 1.00 76.69 500 GLU A CA 1
ATOM 4013 C C . GLU A 1 500 ? 31.323 1.722 -5.955 1.00 76.69 500 GLU A C 1
ATOM 4015 O O . GLU A 1 500 ? 31.022 2.054 -4.811 1.00 76.69 500 GLU A O 1
ATOM 4020 N N . GLY A 1 501 ? 31.881 0.526 -6.189 1.00 64.19 501 GLY A N 1
ATOM 4021 C CA . GLY A 1 501 ? 32.284 -0.393 -5.113 1.00 64.19 501 GLY A CA 1
ATOM 4022 C C . GLY A 1 501 ? 32.122 -1.883 -5.427 1.00 64.19 501 GLY A C 1
ATOM 4023 O O . GLY A 1 501 ? 31.440 -2.266 -6.377 1.00 64.19 501 GLY A O 1
ATOM 4024 N N . GLU A 1 502 ? 32.770 -2.732 -4.618 1.00 54.38 502 GLU A N 1
ATOM 4025 C CA . GLU A 1 502 ? 32.660 -4.191 -4.730 1.00 54.38 502 GLU A CA 1
ATOM 4026 C C . GLU A 1 502 ? 31.278 -4.695 -4.301 1.00 54.38 502 GLU A C 1
ATOM 4028 O O . GLU A 1 502 ? 30.733 -4.352 -3.249 1.00 54.38 502 GLU A O 1
ATOM 4033 N N . ILE A 1 503 ? 30.732 -5.556 -5.151 1.00 54.19 503 ILE A N 1
ATOM 4034 C CA . ILE A 1 503 ? 29.397 -6.126 -5.049 1.00 54.19 503 ILE A CA 1
ATOM 4035 C C . ILE A 1 503 ? 29.414 -7.261 -4.024 1.00 54.19 503 ILE A C 1
ATOM 4037 O O . ILE A 1 503 ? 30.183 -8.220 -4.150 1.00 54.19 503 ILE A O 1
ATOM 4041 N N . ARG A 1 504 ? 28.511 -7.223 -3.039 1.00 54.50 504 ARG A N 1
ATOM 4042 C CA . ARG A 1 504 ? 28.147 -8.453 -2.329 1.00 54.50 504 ARG A CA 1
ATOM 4043 C C . ARG A 1 504 ? 27.316 -9.292 -3.288 1.00 54.50 504 ARG A C 1
ATOM 4045 O O . ARG A 1 504 ? 26.212 -8.895 -3.639 1.00 54.50 504 ARG A O 1
ATOM 4052 N N . ARG A 1 505 ? 27.849 -10.439 -3.722 1.00 48.88 505 ARG A N 1
ATOM 4053 C CA . ARG A 1 505 ? 27.076 -11.424 -4.491 1.00 48.88 505 ARG A CA 1
ATOM 4054 C C . ARG A 1 505 ? 25.882 -11.862 -3.650 1.00 48.88 505 ARG A C 1
ATOM 4056 O O . ARG A 1 505 ? 26.046 -12.626 -2.700 1.00 48.88 505 ARG A O 1
ATOM 4063 N N . TYR A 1 506 ? 24.706 -11.367 -3.998 1.00 51.81 506 TYR A N 1
ATOM 4064 C CA . TYR A 1 506 ? 23.460 -11.911 -3.494 1.00 51.81 506 TYR A CA 1
ATOM 4065 C C . TYR A 1 506 ? 23.222 -13.275 -4.142 1.00 51.81 506 TYR A C 1
ATOM 4067 O O . TYR A 1 506 ? 23.516 -13.475 -5.322 1.00 51.81 506 TYR A O 1
ATOM 4075 N N . SER A 1 507 ? 22.730 -14.237 -3.363 1.00 48.72 507 SER A N 1
ATOM 4076 C CA . SER A 1 507 ? 22.157 -15.447 -3.942 1.00 48.72 507 SER A CA 1
ATOM 4077 C C . SER A 1 507 ? 20.924 -15.049 -4.746 1.00 48.72 507 SER A C 1
ATOM 4079 O O . SER A 1 507 ? 20.107 -14.264 -4.263 1.00 48.72 507 SER A O 1
ATOM 4081 N N . GLU A 1 508 ? 20.784 -15.582 -5.960 1.00 53.00 508 GLU A N 1
ATOM 4082 C CA . GLU A 1 508 ? 19.516 -15.547 -6.688 1.00 53.00 508 GLU A CA 1
ATOM 4083 C C . GLU A 1 508 ? 18.458 -16.234 -5.816 1.00 53.00 508 GLU A C 1
ATOM 4085 O O . GLU A 1 508 ? 18.393 -17.461 -5.731 1.00 53.00 508 GLU A O 1
ATOM 4090 N N . ASN A 1 509 ? 17.672 -15.442 -5.092 1.00 61.38 509 ASN A N 1
ATOM 4091 C CA . ASN A 1 509 ? 16.582 -15.963 -4.288 1.00 61.38 509 ASN A CA 1
ATOM 4092 C C . ASN A 1 509 ? 15.381 -16.149 -5.209 1.00 61.38 509 ASN A C 1
ATOM 4094 O O . ASN A 1 509 ? 14.890 -15.195 -5.810 1.00 61.38 509 ASN A O 1
ATOM 4098 N N . ILE A 1 510 ? 14.922 -17.393 -5.334 1.00 65.50 510 ILE A N 1
ATOM 4099 C CA . ILE A 1 510 ? 13.699 -17.711 -6.068 1.00 65.50 510 ILE A CA 1
ATOM 4100 C C . ILE A 1 510 ? 12.526 -17.187 -5.237 1.00 65.50 510 ILE A C 1
ATOM 4102 O O . ILE A 1 510 ? 12.219 -17.735 -4.180 1.00 65.50 510 ILE A O 1
ATOM 4106 N N . VAL A 1 511 ? 11.899 -16.112 -5.713 1.00 76.44 511 VAL A N 1
ATOM 4107 C CA . VAL A 1 511 ? 10.657 -15.578 -5.145 1.00 76.44 511 VAL A CA 1
ATOM 4108 C C . VAL A 1 511 ? 9.480 -16.362 -5.721 1.00 76.44 511 VAL A C 1
ATOM 4110 O O . VAL A 1 511 ? 9.370 -16.510 -6.943 1.00 76.44 511 VAL A O 1
ATOM 4113 N N . LEU A 1 512 ? 8.630 -16.885 -4.835 1.00 80.25 512 LEU A N 1
ATOM 4114 C CA . LEU A 1 512 ? 7.435 -17.654 -5.187 1.00 80.25 512 LEU A CA 1
ATOM 4115 C C . LEU A 1 512 ? 6.190 -16.757 -5.247 1.00 80.25 512 LEU A C 1
ATOM 4117 O O . LEU A 1 512 ? 6.007 -15.909 -4.380 1.00 80.25 512 LEU A O 1
ATOM 4121 N N . GLY A 1 513 ? 5.317 -16.999 -6.219 1.00 82.00 513 GLY A N 1
ATOM 4122 C CA . GLY A 1 513 ? 4.016 -16.343 -6.359 1.00 82.00 513 GLY A CA 1
ATOM 4123 C C . GLY A 1 513 ? 3.996 -14.888 -6.815 1.00 82.00 513 GLY A C 1
ATOM 4124 O O . GLY A 1 513 ? 5.036 -14.277 -7.077 1.00 82.00 513 GLY A O 1
ATOM 4125 N N . GLY A 1 514 ? 2.775 -14.364 -6.922 1.00 82.81 514 GLY A N 1
ATOM 4126 C CA . GLY A 1 514 ? 2.458 -12.969 -7.185 1.00 82.81 514 GLY A CA 1
ATOM 4127 C C . GLY A 1 514 ? 1.587 -12.774 -8.424 1.00 82.81 514 GLY A C 1
ATOM 4128 O O . GLY A 1 514 ? 1.668 -13.533 -9.390 1.00 82.81 514 GLY A O 1
ATOM 4129 N N . ILE A 1 515 ? 0.855 -11.655 -8.440 1.00 80.06 515 ILE A N 1
ATOM 4130 C CA . ILE A 1 515 ? -0.106 -11.325 -9.497 1.00 80.06 515 ILE A CA 1
ATOM 4131 C C . ILE A 1 515 ? 0.577 -11.252 -10.855 1.00 80.06 515 ILE A C 1
ATOM 4133 O O . ILE A 1 515 ? 1.507 -10.470 -11.069 1.00 80.06 515 ILE A O 1
ATOM 4137 N N . THR A 1 516 ? 0.083 -12.020 -11.816 1.00 80.56 516 THR A N 1
ATOM 4138 C CA . THR A 1 516 ? 0.702 -12.104 -13.136 1.00 80.56 516 THR A CA 1
ATOM 4139 C C . THR A 1 516 ? -0.090 -11.452 -14.246 1.00 80.56 516 THR A C 1
ATOM 4141 O O . THR A 1 516 ? 0.501 -11.123 -15.277 1.00 80.56 516 THR A O 1
ATOM 4144 N N . SER A 1 517 ? -1.402 -11.266 -14.106 1.00 74.00 517 SER A N 1
ATOM 4145 C CA . SER A 1 517 ? -2.258 -10.730 -15.171 1.00 74.00 517 SER A CA 1
ATOM 4146 C C . SER A 1 517 ? -3.206 -9.629 -14.705 1.00 74.00 517 SER A C 1
ATOM 4148 O O . SER A 1 517 ? -3.617 -9.612 -13.556 1.00 74.00 517 SER A O 1
ATOM 4150 N N . ALA A 1 518 ? -3.615 -8.756 -15.632 1.00 66.69 518 ALA A N 1
ATOM 4151 C CA . ALA A 1 518 ? -4.625 -7.731 -15.359 1.00 66.69 518 ALA A CA 1
ATOM 4152 C C . ALA A 1 518 ? -6.008 -8.329 -15.030 1.00 66.69 518 ALA A C 1
ATOM 4154 O O . ALA A 1 518 ? -6.809 -7.697 -14.355 1.00 66.69 518 ALA A O 1
ATOM 4155 N N . THR A 1 519 ? -6.313 -9.538 -15.517 1.00 76.12 519 THR A N 1
ATOM 4156 C CA . THR A 1 519 ? -7.564 -10.241 -15.185 1.00 76.12 519 THR A CA 1
ATOM 4157 C C . THR A 1 519 ? -7.550 -10.732 -13.743 1.00 76.12 519 THR A C 1
ATOM 4159 O O . THR A 1 519 ? -8.500 -10.487 -13.014 1.00 76.12 519 THR A O 1
ATOM 4162 N N . GLU A 1 520 ? -6.458 -11.376 -13.343 1.00 83.62 520 GLU A N 1
ATOM 4163 C CA . GLU A 1 520 ? -6.202 -11.818 -11.970 1.00 83.62 520 GLU A CA 1
ATOM 4164 C C . GLU A 1 520 ? -6.202 -10.628 -11.004 1.00 83.62 520 GLU A C 1
ATOM 4166 O O . GLU A 1 520 ? -6.891 -10.642 -9.991 1.00 83.62 520 GLU A O 1
ATOM 4171 N N . GLU A 1 521 ? -5.506 -9.550 -11.369 1.00 80.38 521 GLU A N 1
ATOM 4172 C CA . GLU A 1 521 ? -5.513 -8.284 -10.640 1.00 80.38 521 GLU A CA 1
ATOM 4173 C C . GLU A 1 521 ? -6.929 -7.730 -10.468 1.00 80.38 521 GLU A C 1
ATOM 4175 O O . GLU A 1 521 ? -7.334 -7.427 -9.350 1.00 80.38 521 GLU A O 1
ATOM 4180 N N . PHE A 1 522 ? -7.702 -7.644 -11.554 1.00 78.88 522 PHE A N 1
ATOM 4181 C CA . PHE A 1 522 ? -9.074 -7.146 -11.516 1.00 78.88 522 PHE A CA 1
ATOM 4182 C C . PHE A 1 522 ? -9.977 -8.016 -10.633 1.00 78.88 522 PHE A C 1
ATOM 4184 O O . PHE A 1 522 ? -10.788 -7.486 -9.879 1.00 78.88 522 PHE A O 1
ATOM 4191 N N . GLU A 1 523 ? -9.829 -9.341 -10.681 1.00 90.06 523 GLU A N 1
ATOM 4192 C CA . GLU A 1 523 ? -10.600 -10.257 -9.835 1.00 90.06 523 GLU A CA 1
ATOM 4193 C C . GLU A 1 523 ? -10.300 -10.037 -8.343 1.00 90.06 523 GLU A C 1
ATOM 4195 O O . GLU A 1 523 ? -11.206 -10.007 -7.502 1.00 90.06 523 GLU A O 1
ATOM 4200 N N . LEU A 1 524 ? -9.027 -9.820 -8.012 1.00 91.12 524 LEU A N 1
ATOM 4201 C CA . LEU A 1 524 ? -8.577 -9.512 -6.657 1.00 91.12 524 LEU A CA 1
ATOM 4202 C C . LEU A 1 524 ? -9.015 -8.114 -6.208 1.00 91.12 524 LEU A C 1
ATOM 4204 O O . LEU A 1 524 ? -9.452 -7.964 -5.068 1.00 91.12 524 LEU A O 1
ATOM 4208 N N . GLU A 1 525 ? -8.981 -7.110 -7.090 1.00 86.88 525 GLU A N 1
ATOM 4209 C CA . GLU A 1 525 ? -9.542 -5.777 -6.841 1.00 86.88 525 GLU A CA 1
ATOM 4210 C C . GLU A 1 525 ? -11.052 -5.853 -6.577 1.00 86.88 525 GLU A C 1
ATOM 4212 O O . GLU A 1 525 ? -11.548 -5.243 -5.629 1.00 86.88 525 GLU A O 1
ATOM 4217 N N . GLU A 1 526 ? -11.807 -6.621 -7.369 1.00 91.62 526 GLU A N 1
ATOM 4218 C CA . GLU A 1 526 ? -13.240 -6.840 -7.151 1.00 91.62 526 GLU A CA 1
ATOM 4219 C C . GLU A 1 526 ? -13.514 -7.556 -5.829 1.00 91.62 526 GLU A C 1
ATOM 4221 O O . GLU A 1 526 ? -14.454 -7.191 -5.116 1.00 91.62 526 GLU A O 1
ATOM 4226 N N . LEU A 1 527 ? -12.695 -8.549 -5.470 1.00 93.56 527 LEU A N 1
ATOM 4227 C CA . LEU A 1 527 ? -12.763 -9.175 -4.156 1.00 93.56 527 LEU A CA 1
ATOM 4228 C C . LEU A 1 527 ? -12.519 -8.140 -3.053 1.00 93.56 527 LEU A C 1
ATOM 4230 O O . LEU A 1 527 ? -13.335 -8.043 -2.139 1.00 93.56 527 LEU A O 1
ATOM 4234 N N . ASN A 1 528 ? -11.456 -7.345 -3.149 1.00 90.12 528 ASN A N 1
ATOM 4235 C CA . ASN A 1 528 ? -11.117 -6.325 -2.160 1.00 90.12 528 ASN A CA 1
ATOM 4236 C C . ASN A 1 528 ? -12.236 -5.285 -2.001 1.00 90.12 528 ASN A C 1
ATOM 4238 O O . ASN A 1 528 ? -12.696 -5.024 -0.888 1.00 90.12 528 ASN A O 1
ATOM 4242 N N . ASN A 1 529 ? -12.750 -4.763 -3.114 1.00 86.00 529 ASN A N 1
ATOM 4243 C CA . ASN A 1 529 ? -13.884 -3.840 -3.137 1.00 86.00 529 ASN A CA 1
ATOM 4244 C C . ASN A 1 529 ? -15.139 -4.470 -2.522 1.00 86.00 529 ASN A C 1
ATOM 4246 O O . ASN A 1 529 ? -15.870 -3.816 -1.776 1.00 86.00 529 ASN A O 1
ATOM 4250 N N . TRP A 1 530 ? -15.390 -5.753 -2.797 1.00 93.25 530 TRP A N 1
ATOM 4251 C CA . TRP A 1 530 ? -16.492 -6.484 -2.185 1.00 93.25 530 TRP A CA 1
ATOM 4252 C C . TRP A 1 530 ? -16.312 -6.619 -0.667 1.0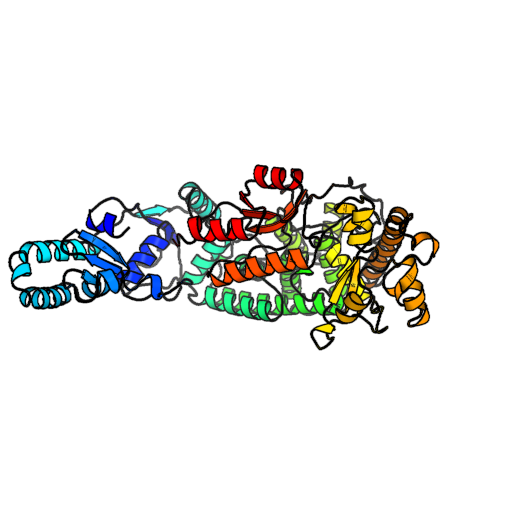0 93.25 530 TRP A C 1
ATOM 4254 O O . TRP A 1 530 ? -17.270 -6.363 0.062 1.00 93.25 530 TRP A O 1
ATOM 4264 N N . VAL A 1 531 ? -15.108 -6.955 -0.183 1.00 87.56 531 VAL A N 1
ATOM 4265 C CA . VAL A 1 531 ? -14.784 -7.026 1.255 1.00 87.56 531 VAL A CA 1
ATOM 4266 C C . VAL A 1 531 ? -15.011 -5.668 1.921 1.00 87.56 531 VAL A C 1
ATOM 4268 O O . VAL A 1 531 ? -15.699 -5.589 2.941 1.00 87.56 531 VAL A O 1
ATOM 4271 N N . GLN A 1 532 ? -14.542 -4.587 1.297 1.00 83.38 532 GLN A N 1
ATOM 4272 C CA . GLN A 1 532 ? -14.773 -3.225 1.776 1.00 83.38 532 GLN A CA 1
ATOM 4273 C C . GLN A 1 532 ? -16.262 -2.867 1.825 1.00 83.38 532 GLN A C 1
ATOM 4275 O O . GLN A 1 532 ? -16.724 -2.271 2.799 1.00 83.38 532 GLN A O 1
ATOM 4280 N N . ALA A 1 533 ? -17.044 -3.279 0.824 1.00 82.06 533 ALA A N 1
ATOM 4281 C CA . ALA A 1 533 ? -18.491 -3.078 0.809 1.00 82.06 533 ALA A CA 1
ATOM 4282 C C . ALA A 1 533 ? -19.220 -3.835 1.937 1.00 82.06 533 ALA A C 1
ATOM 4284 O O . ALA A 1 533 ? -20.325 -3.441 2.311 1.00 82.06 533 ALA A O 1
ATOM 4285 N N . GLN A 1 534 ? -18.608 -4.878 2.515 1.00 82.06 534 GLN A N 1
ATOM 4286 C CA . GLN A 1 534 ? -19.097 -5.539 3.734 1.00 82.06 534 GLN A CA 1
ATOM 4287 C C . GLN A 1 534 ? -18.706 -4.800 5.031 1.00 82.06 534 GLN A C 1
ATOM 4289 O O . GLN A 1 534 ? -19.033 -5.263 6.122 1.00 82.06 534 GLN A O 1
ATOM 4294 N N . GLY A 1 535 ? -18.016 -3.659 4.940 1.00 74.69 535 GLY A N 1
ATOM 4295 C CA . GLY A 1 535 ? -17.514 -2.906 6.093 1.00 74.69 535 GLY A CA 1
ATOM 4296 C C . GLY A 1 535 ? -16.248 -3.498 6.720 1.00 74.69 535 GLY A C 1
ATOM 4297 O O . GLY A 1 535 ? -15.951 -3.207 7.877 1.00 74.69 535 GLY A O 1
ATOM 4298 N N . LEU A 1 536 ? -15.518 -4.340 5.984 1.00 80.31 536 LEU A N 1
ATOM 4299 C CA . LEU A 1 536 ? -14.263 -4.963 6.410 1.00 80.31 536 LEU A CA 1
ATOM 4300 C C . LEU A 1 536 ? -13.059 -4.240 5.765 1.00 80.31 536 LEU A C 1
ATOM 4302 O O . LEU A 1 536 ? -13.220 -3.609 4.720 1.00 80.31 536 LEU A O 1
ATOM 4306 N N . PRO A 1 537 ? -11.856 -4.272 6.364 1.00 78.00 537 PRO A N 1
ATOM 4307 C CA . PRO A 1 537 ? -10.686 -3.609 5.792 1.00 78.00 537 PRO A CA 1
ATOM 4308 C C . PRO A 1 537 ? -10.214 -4.295 4.502 1.00 78.00 537 PRO A C 1
ATOM 4310 O O . PRO A 1 537 ? -10.342 -5.510 4.337 1.00 78.00 537 PRO A O 1
ATOM 4313 N N . LEU A 1 538 ? -9.637 -3.499 3.601 1.00 84.62 538 LEU A N 1
ATOM 4314 C CA . LEU A 1 538 ? -9.005 -3.980 2.372 1.00 84.62 538 LEU A CA 1
ATOM 4315 C C . LEU A 1 538 ? -7.782 -4.847 2.693 1.00 84.62 538 LEU A C 1
ATOM 4317 O O . LEU A 1 538 ? -7.053 -4.573 3.647 1.00 84.62 538 LEU A O 1
ATOM 4321 N N . GLY A 1 539 ? -7.561 -5.877 1.883 1.00 86.81 539 GLY A N 1
ATOM 4322 C CA . GLY A 1 539 ? -6.343 -6.673 1.914 1.00 86.81 539 GLY A CA 1
ATOM 4323 C C . GLY A 1 539 ? -5.221 -6.000 1.132 1.00 86.81 539 GLY A C 1
ATOM 4324 O O . GLY A 1 539 ? -5.453 -5.139 0.280 1.00 86.81 539 GLY A O 1
ATOM 4325 N N . ILE A 1 540 ? -3.994 -6.416 1.417 1.00 86.81 540 ILE A N 1
ATOM 4326 C CA . ILE A 1 540 ? -2.786 -5.917 0.769 1.00 86.81 540 ILE A CA 1
ATOM 4327 C C . ILE A 1 540 ? -2.588 -6.686 -0.535 1.00 86.81 540 ILE A C 1
ATOM 4329 O O . ILE A 1 540 ? -2.335 -7.892 -0.514 1.00 86.81 540 ILE A O 1
ATOM 4333 N N . MET A 1 541 ? -2.708 -5.978 -1.656 1.00 88.06 541 MET A N 1
ATOM 4334 C CA . MET A 1 541 ? -2.392 -6.504 -2.983 1.00 88.06 541 MET A CA 1
ATOM 4335 C C . MET A 1 541 ? -0.892 -6.781 -3.093 1.00 88.06 541 MET A C 1
ATOM 4337 O O . MET A 1 541 ? -0.085 -5.964 -2.648 1.00 88.06 541 MET A O 1
ATOM 4341 N N . SER A 1 542 ? -0.520 -7.898 -3.722 1.00 87.25 542 SER A N 1
ATOM 4342 C CA . SER A 1 542 ? 0.880 -8.274 -3.965 1.00 87.25 542 SER A CA 1
ATOM 4343 C C . SER A 1 542 ? 1.744 -8.214 -2.695 1.00 87.25 542 SER A C 1
ATOM 4345 O O . SER A 1 542 ? 2.799 -7.580 -2.655 1.00 87.25 542 SER A O 1
ATOM 4347 N N . TYR A 1 543 ? 1.269 -8.851 -1.627 1.00 88.56 543 TYR A N 1
ATOM 4348 C CA . TYR A 1 543 ? 1.886 -8.808 -0.309 1.00 88.56 543 TYR A CA 1
ATOM 4349 C C . TYR A 1 543 ? 3.281 -9.455 -0.300 1.00 88.56 543 TYR A C 1
ATOM 4351 O O . TYR A 1 543 ? 3.420 -10.660 -0.516 1.00 88.56 543 TYR A O 1
ATOM 4359 N N . ASP A 1 544 ? 4.305 -8.643 -0.009 1.00 85.31 544 ASP A N 1
ATOM 4360 C CA . ASP A 1 544 ? 5.714 -9.043 0.115 1.00 85.31 544 ASP A CA 1
ATOM 4361 C C . ASP A 1 544 ? 5.947 -9.848 1.408 1.00 85.31 544 ASP A C 1
ATOM 4363 O O . ASP A 1 544 ? 6.170 -9.282 2.482 1.00 85.31 544 ASP A O 1
ATOM 4367 N N . TYR A 1 545 ? 5.899 -11.181 1.314 1.00 87.56 545 TYR A N 1
ATOM 4368 C CA . TYR A 1 545 ? 6.192 -12.069 2.434 1.00 87.56 545 TYR A CA 1
ATOM 4369 C C . TYR A 1 545 ? 7.706 -12.271 2.587 1.00 87.56 545 TYR A C 1
ATOM 4371 O O . TYR A 1 545 ? 8.370 -12.890 1.745 1.00 87.56 545 TYR A O 1
ATOM 4379 N N . THR A 1 546 ? 8.257 -11.781 3.703 1.00 84.62 546 THR A N 1
ATOM 4380 C CA . THR A 1 546 ? 9.703 -11.766 3.962 1.00 84.62 546 THR A CA 1
ATOM 4381 C C . THR A 1 546 ? 10.123 -12.561 5.195 1.00 84.62 546 THR A C 1
ATOM 4383 O O . THR A 1 546 ? 9.351 -12.794 6.129 1.00 84.62 546 THR A O 1
ATOM 4386 N N . LYS A 1 547 ? 11.405 -12.943 5.245 1.00 78.00 547 LYS A N 1
ATOM 4387 C CA . LYS A 1 547 ? 12.035 -13.420 6.479 1.00 78.00 547 LYS A CA 1
ATOM 4388 C C . LYS A 1 547 ? 12.302 -12.226 7.407 1.00 78.00 547 LYS A C 1
ATOM 4390 O O . LYS A 1 547 ? 13.165 -11.403 7.113 1.00 78.00 547 LYS A O 1
ATOM 4395 N N . GLN A 1 548 ? 11.621 -12.165 8.554 1.00 69.81 548 GLN A N 1
ATOM 4396 C CA . GLN A 1 548 ? 11.644 -11.014 9.481 1.00 69.81 548 GLN A CA 1
ATOM 4397 C C . GLN A 1 548 ? 13.047 -10.524 9.894 1.00 69.81 548 GLN A C 1
ATOM 4399 O O . GLN A 1 548 ? 13.249 -9.320 10.062 1.00 69.81 548 GLN A O 1
ATOM 4404 N N . GLU A 1 549 ? 14.006 -11.445 10.048 1.00 65.75 549 GLU A N 1
ATOM 4405 C CA . GLU A 1 549 ? 15.388 -11.159 10.468 1.00 65.75 549 GLU A CA 1
ATOM 4406 C C . GLU A 1 549 ? 16.216 -10.461 9.383 1.00 65.75 549 GLU A C 1
ATOM 4408 O O . GLU A 1 549 ? 17.067 -9.630 9.690 1.00 65.75 549 GLU A O 1
ATOM 4413 N N . THR A 1 550 ? 16.006 -10.835 8.119 1.00 66.12 550 THR A N 1
ATOM 4414 C CA . THR A 1 550 ? 16.867 -10.429 6.999 1.00 66.12 550 THR A CA 1
ATOM 4415 C C . THR A 1 550 ? 16.173 -9.482 6.024 1.00 66.12 550 THR A C 1
ATOM 4417 O O . THR A 1 550 ? 16.853 -8.857 5.217 1.00 66.12 550 THR A O 1
ATOM 4420 N N . GLY A 1 551 ? 14.839 -9.372 6.069 1.00 68.12 551 GLY A N 1
ATOM 4421 C CA . GLY A 1 551 ? 14.038 -8.644 5.074 1.00 68.12 551 GLY A CA 1
ATOM 4422 C C . GLY A 1 551 ? 14.028 -9.311 3.692 1.00 68.12 551 GLY A C 1
ATOM 4423 O O . GLY A 1 551 ? 13.535 -8.738 2.718 1.00 68.12 551 GLY A O 1
ATOM 4424 N N . GLU A 1 552 ? 14.577 -10.524 3.595 1.00 76.00 552 GLU A N 1
ATOM 4425 C CA . GLU A 1 552 ? 14.665 -11.294 2.360 1.00 76.00 552 GLU A CA 1
ATOM 4426 C C . GLU A 1 552 ? 13.263 -11.723 1.912 1.00 76.00 552 GLU A C 1
ATOM 4428 O O . GLU A 1 552 ? 12.565 -12.415 2.659 1.00 76.00 552 GLU A O 1
ATOM 4433 N N . GLN A 1 553 ? 12.864 -11.323 0.702 1.00 81.88 553 GLN A N 1
ATOM 4434 C CA . GLN A 1 553 ? 11.599 -11.728 0.088 1.00 81.88 553 GLN A CA 1
ATOM 4435 C C . GLN A 1 553 ? 11.611 -13.233 -0.197 1.00 81.88 553 GLN A C 1
ATOM 4437 O O . GLN A 1 553 ? 12.510 -13.737 -0.868 1.00 81.88 553 GLN A O 1
ATOM 4442 N N . LYS A 1 554 ? 10.618 -13.949 0.338 1.00 85.62 554 LYS A N 1
ATOM 4443 C CA . LYS A 1 554 ? 10.428 -15.393 0.132 1.00 85.62 554 LYS A CA 1
ATOM 4444 C C . LYS A 1 554 ? 9.297 -15.674 -0.845 1.00 85.62 554 LYS A C 1
ATOM 4446 O O . LYS A 1 554 ? 9.425 -16.566 -1.680 1.00 85.62 554 LYS A O 1
ATOM 4451 N N . ALA A 1 555 ? 8.215 -14.912 -0.747 1.00 87.88 555 ALA A N 1
ATOM 4452 C CA . ALA A 1 555 ? 7.085 -15.027 -1.650 1.00 87.88 555 ALA A CA 1
ATOM 4453 C C . ALA A 1 555 ? 6.337 -13.704 -1.791 1.00 87.88 555 ALA A C 1
ATOM 4455 O O . ALA A 1 555 ? 6.468 -12.811 -0.955 1.00 87.88 555 ALA A O 1
ATOM 4456 N N . VAL A 1 556 ? 5.531 -13.615 -2.839 1.00 88.50 556 VAL A N 1
ATOM 4457 C CA . VAL A 1 556 ? 4.508 -12.596 -3.023 1.00 88.50 556 VAL A CA 1
ATOM 4458 C C . VAL A 1 556 ? 3.163 -13.308 -2.983 1.00 88.50 556 VAL A C 1
ATOM 4460 O O . VAL A 1 556 ? 2.927 -14.229 -3.761 1.00 88.50 556 VAL A O 1
ATOM 4463 N N . PHE A 1 557 ? 2.287 -12.908 -2.065 1.00 91.62 557 PHE A N 1
ATOM 4464 C CA . PHE A 1 557 ? 0.907 -13.397 -2.038 1.00 91.62 557 PHE A CA 1
ATOM 4465 C C . PHE A 1 557 ? 0.009 -12.410 -2.777 1.00 91.62 557 PHE A C 1
ATOM 4467 O O . PHE A 1 557 ? 0.121 -11.204 -2.561 1.00 91.62 557 PHE A O 1
ATOM 4474 N N . ASP A 1 558 ? -0.884 -12.903 -3.630 1.00 90.75 558 ASP A N 1
ATOM 4475 C CA . ASP A 1 558 ? -1.624 -12.038 -4.555 1.00 90.75 558 ASP A CA 1
ATOM 4476 C C . ASP A 1 558 ? -2.508 -11.028 -3.828 1.00 90.75 558 ASP A C 1
ATOM 4478 O O . ASP A 1 558 ? -2.501 -9.839 -4.143 1.00 90.75 558 ASP A O 1
ATOM 4482 N N . LEU A 1 559 ? -3.208 -11.487 -2.794 1.00 93.00 559 LEU A N 1
ATOM 4483 C CA . LEU A 1 559 ? -3.937 -10.633 -1.871 1.00 93.00 559 LEU A CA 1
ATOM 4484 C C . LEU A 1 559 ? -3.874 -11.230 -0.471 1.00 93.00 559 LEU A C 1
ATOM 4486 O O . LEU A 1 559 ? -4.276 -12.374 -0.264 1.00 93.00 559 LEU A O 1
ATOM 4490 N N . ALA A 1 560 ? -3.400 -10.464 0.508 1.00 92.62 560 ALA A N 1
ATOM 4491 C CA . ALA A 1 560 ? -3.258 -10.968 1.868 1.00 92.62 560 ALA A CA 1
ATOM 4492 C C . ALA A 1 560 ? -3.779 -10.005 2.931 1.00 92.62 560 ALA A C 1
ATOM 4494 O O . ALA A 1 560 ? -3.616 -8.790 2.853 1.00 92.62 560 ALA A O 1
ATOM 4495 N N . TRP A 1 561 ? -4.334 -10.589 3.986 1.00 90.38 561 TRP A N 1
ATOM 4496 C CA . TRP A 1 561 ? -4.559 -9.928 5.262 1.00 90.38 561 TRP A CA 1
ATOM 4497 C C . TRP A 1 561 ? -3.618 -10.581 6.277 1.00 90.38 561 TRP A C 1
ATOM 4499 O O . TRP A 1 561 ? -4.004 -11.574 6.904 1.00 90.38 561 TRP A O 1
ATOM 4509 N N . PRO A 1 562 ? -2.371 -10.090 6.410 1.00 86.25 562 PRO A N 1
ATOM 4510 C CA . PRO A 1 562 ? -1.346 -10.724 7.245 1.00 86.25 562 PRO A CA 1
ATOM 4511 C C . PRO A 1 562 ? -1.707 -10.768 8.728 1.00 86.25 562 PRO A C 1
ATOM 4513 O O . PRO A 1 562 ? -1.262 -11.665 9.435 1.00 86.25 562 PRO A O 1
ATOM 4516 N N . ASP A 1 563 ? -2.576 -9.863 9.170 1.00 78.62 563 ASP A N 1
ATOM 4517 C CA . ASP A 1 563 ? -3.083 -9.815 10.539 1.00 78.62 563 ASP A CA 1
ATOM 4518 C C . ASP A 1 563 ? -4.541 -10.306 10.649 1.00 78.62 563 ASP A C 1
ATOM 4520 O O . ASP A 1 563 ? -5.163 -10.195 11.706 1.00 78.62 563 ASP A O 1
ATOM 4524 N N . GLY A 1 564 ? -5.080 -10.891 9.571 1.00 82.75 564 GLY A N 1
ATOM 4525 C CA . GLY A 1 564 ? -6.476 -11.314 9.434 1.00 82.75 564 GLY A CA 1
ATOM 4526 C C . GLY A 1 564 ? -7.390 -10.221 8.863 1.00 82.75 564 GLY A C 1
ATOM 4527 O O . GLY A 1 564 ? -7.109 -9.032 8.984 1.00 82.75 564 GLY A O 1
ATOM 4528 N N . ILE A 1 565 ? -8.495 -10.620 8.218 1.00 80.62 565 ILE A N 1
ATOM 4529 C CA . ILE A 1 565 ? -9.502 -9.690 7.657 1.00 80.62 565 ILE A CA 1
ATOM 4530 C C . ILE A 1 565 ? -10.077 -8.797 8.741 1.00 80.62 565 ILE A C 1
ATOM 4532 O O . ILE A 1 565 ? -10.234 -7.598 8.579 1.00 80.62 565 ILE A O 1
ATOM 4536 N N . GLN A 1 566 ? -10.434 -9.397 9.860 1.00 69.38 566 GLN A N 1
ATOM 4537 C CA . GLN A 1 566 ? -10.692 -8.666 11.077 1.00 69.38 566 GLN A CA 1
ATOM 4538 C C . GLN A 1 566 ? -9.438 -8.821 11.915 1.00 69.38 566 GLN A C 1
ATOM 4540 O O . GLN A 1 566 ? -9.181 -9.927 12.403 1.00 69.38 566 GLN A O 1
ATOM 4545 N N . GLU A 1 567 ? -8.659 -7.744 12.011 1.00 58.94 567 GLU A N 1
ATOM 4546 C CA . GLU A 1 567 ? -7.340 -7.752 12.638 1.00 58.94 567 GLU A CA 1
ATOM 4547 C C . GLU A 1 567 ? -7.398 -8.486 13.984 1.00 58.94 567 GLU A C 1
ATOM 4549 O O . GLU A 1 567 ? -8.206 -8.179 14.861 1.00 58.94 567 GLU A O 1
ATOM 4554 N N . GLY A 1 568 ? -6.652 -9.585 14.055 1.00 54.47 568 GLY A N 1
ATOM 4555 C CA . GLY A 1 568 ? -6.608 -10.581 15.119 1.00 54.47 568 GLY A CA 1
ATOM 4556 C C . GLY A 1 568 ? -7.895 -11.316 15.534 1.00 54.47 568 GLY A C 1
ATOM 4557 O O . GLY A 1 568 ? -7.778 -12.261 16.296 1.00 54.47 568 GLY A O 1
ATOM 4558 N N . LEU A 1 569 ? -9.096 -10.996 15.036 1.00 52.62 569 LEU A N 1
ATOM 4559 C CA . LEU A 1 569 ? -10.289 -11.866 15.203 1.00 52.62 569 LEU A CA 1
ATOM 4560 C C . LEU A 1 569 ? -10.243 -13.069 14.273 1.00 52.62 569 LEU A C 1
ATOM 4562 O O . LEU A 1 569 ? -10.829 -14.112 14.546 1.00 52.62 569 LEU A O 1
ATOM 4566 N N . SER A 1 570 ? -9.581 -12.889 13.140 1.00 72.69 570 SER A N 1
ATOM 4567 C CA . SER A 1 570 ? -9.463 -13.893 12.100 1.00 72.69 570 SER A CA 1
ATOM 4568 C C . SER A 1 570 ? -8.005 -14.282 11.930 1.00 72.69 570 SER A C 1
ATOM 4570 O O . SER A 1 570 ? -7.105 -13.466 12.123 1.00 72.69 570 SER A O 1
ATOM 4572 N N . ALA A 1 571 ? -7.769 -15.546 11.580 1.00 80.38 571 ALA A N 1
ATOM 4573 C CA . ALA A 1 571 ? -6.437 -15.983 11.189 1.00 80.38 571 ALA A CA 1
ATOM 4574 C C . ALA A 1 571 ? -5.951 -15.156 9.983 1.00 80.38 571 ALA A C 1
ATOM 4576 O O . ALA A 1 571 ? -6.792 -14.742 9.176 1.00 80.38 571 ALA A O 1
ATOM 4577 N N . PRO A 1 572 ? -4.630 -14.955 9.826 1.00 90.62 572 PRO A N 1
ATOM 4578 C CA . PRO A 1 572 ? -4.069 -14.408 8.601 1.00 90.62 572 PRO A CA 1
ATOM 4579 C C . PRO A 1 572 ? -4.622 -15.159 7.397 1.00 90.62 572 PRO A C 1
ATOM 4581 O O . PRO A 1 572 ? -4.711 -16.391 7.426 1.00 90.62 572 PRO A O 1
ATOM 4584 N N . ILE A 1 573 ? -5.010 -14.436 6.353 1.00 94.31 573 ILE A N 1
ATOM 4585 C CA . ILE A 1 573 ? -5.501 -15.062 5.128 1.00 94.31 573 ILE A CA 1
ATOM 4586 C C . ILE A 1 573 ? -4.710 -14.596 3.916 1.00 94.31 573 ILE A C 1
ATOM 4588 O O . ILE A 1 573 ? -4.255 -13.453 3.864 1.00 94.31 573 ILE A O 1
ATOM 4592 N N . ALA A 1 574 ? -4.555 -15.488 2.947 1.00 95.44 574 ALA A N 1
ATOM 4593 C CA . ALA A 1 574 ? -3.964 -15.194 1.652 1.00 95.44 574 ALA A CA 1
ATOM 4594 C C . ALA A 1 574 ? -4.851 -15.791 0.558 1.00 95.44 574 ALA A C 1
ATOM 4596 O O . ALA A 1 574 ? -5.234 -16.959 0.628 1.00 95.44 574 ALA A O 1
ATOM 4597 N N . VAL A 1 575 ? -5.183 -14.987 -0.441 1.00 95.19 575 VAL A N 1
ATOM 4598 C CA . VAL A 1 575 ? -5.801 -15.425 -1.690 1.00 95.19 575 VAL A CA 1
ATOM 4599 C C . VAL A 1 575 ? -4.682 -15.523 -2.715 1.00 95.19 575 VAL A C 1
ATOM 4601 O O . VAL A 1 575 ? -3.887 -14.594 -2.847 1.00 95.19 575 VAL A O 1
ATOM 4604 N N . MET A 1 576 ? -4.592 -16.678 -3.363 1.00 92.25 576 MET A N 1
ATOM 4605 C CA . MET A 1 576 ? -3.527 -17.040 -4.291 1.00 92.25 576 MET A CA 1
ATOM 4606 C C . MET A 1 576 ? -4.161 -17.665 -5.536 1.00 92.25 576 MET A C 1
ATOM 4608 O O . MET A 1 576 ? -4.536 -18.842 -5.516 1.00 92.25 576 MET A O 1
ATOM 4612 N N . LEU A 1 577 ? -4.355 -16.862 -6.579 1.00 90.06 577 LEU A N 1
ATOM 4613 C CA . LEU A 1 577 ? -5.022 -17.263 -7.814 1.00 90.06 577 LEU A CA 1
ATOM 4614 C C . LEU A 1 577 ? -3.994 -17.852 -8.784 1.00 90.06 577 LEU A C 1
ATOM 4616 O O . LEU A 1 577 ? -2.927 -17.294 -9.013 1.00 90.06 577 LEU A O 1
ATOM 4620 N N . ASP A 1 578 ? -4.305 -19.010 -9.367 1.00 84.75 578 ASP A N 1
ATOM 4621 C CA . ASP A 1 578 ? -3.427 -19.691 -10.331 1.00 84.75 578 ASP A CA 1
ATOM 4622 C C . ASP A 1 578 ? -1.979 -19.914 -9.830 1.00 84.75 578 ASP A C 1
ATOM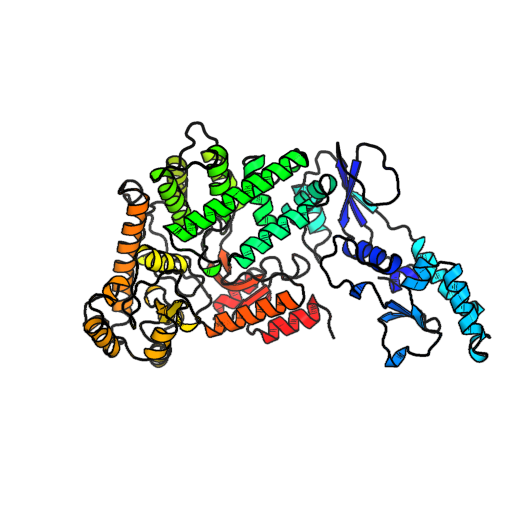 4624 O O . ASP A 1 578 ? -1.018 -19.918 -10.610 1.00 84.75 578 ASP A O 1
ATOM 4628 N N . GLU A 1 579 ? -1.808 -20.094 -8.518 1.00 86.44 579 GLU A N 1
ATOM 4629 C CA . GLU A 1 579 ? -0.508 -20.254 -7.862 1.00 86.44 579 GLU A CA 1
ATOM 4630 C C . GLU A 1 579 ? -0.028 -21.706 -7.756 1.00 86.44 579 GLU A C 1
ATOM 4632 O O . GLU A 1 579 ? -0.806 -22.662 -7.675 1.00 86.44 579 GLU A O 1
ATOM 4637 N N . GLU A 1 580 ? 1.295 -21.886 -7.743 1.00 84.94 580 GLU A N 1
ATOM 4638 C CA . GLU A 1 580 ? 1.898 -23.213 -7.623 1.00 84.94 580 GLU A CA 1
ATOM 4639 C C . GLU A 1 580 ? 1.738 -23.782 -6.201 1.00 84.94 580 GLU A C 1
ATOM 4641 O O . GLU A 1 580 ? 1.689 -23.063 -5.200 1.00 84.94 580 GLU A O 1
ATOM 4646 N N . LYS A 1 581 ? 1.705 -25.119 -6.085 1.00 86.12 581 LYS A N 1
ATOM 4647 C CA . LYS A 1 581 ? 1.544 -25.809 -4.788 1.00 86.12 581 LYS A CA 1
ATOM 4648 C C . LYS A 1 581 ? 2.620 -25.426 -3.771 1.00 86.12 581 LYS A C 1
ATOM 4650 O O . LYS A 1 581 ? 2.359 -25.473 -2.572 1.00 86.12 581 LYS A O 1
ATOM 4655 N N . GLU A 1 582 ? 3.812 -25.081 -4.243 1.00 86.31 582 GLU A N 1
ATOM 4656 C CA . GLU A 1 582 ? 4.941 -24.658 -3.414 1.00 86.31 582 GLU A CA 1
ATOM 4657 C C . GLU A 1 582 ? 4.670 -23.300 -2.749 1.00 86.31 582 GLU A C 1
ATOM 4659 O O . GLU A 1 582 ? 4.854 -23.184 -1.536 1.00 86.31 582 GLU A O 1
ATOM 4664 N N . THR A 1 583 ? 4.135 -22.321 -3.495 1.00 85.12 583 THR A N 1
ATOM 4665 C CA . THR A 1 583 ? 3.697 -21.018 -2.961 1.00 85.12 583 THR A CA 1
ATOM 4666 C C . THR A 1 583 ? 2.637 -21.208 -1.874 1.00 85.12 583 THR A C 1
ATOM 4668 O O . THR A 1 583 ? 2.766 -20.683 -0.766 1.00 85.12 583 THR A O 1
ATOM 4671 N N . ILE A 1 584 ? 1.621 -22.033 -2.155 1.00 89.00 584 ILE A N 1
ATOM 4672 C CA . ILE A 1 584 ? 0.512 -22.294 -1.225 1.00 89.00 584 ILE A CA 1
ATOM 4673 C C . ILE A 1 584 ? 1.009 -22.999 0.045 1.00 89.00 584 ILE A C 1
ATOM 4675 O O . ILE A 1 584 ? 0.601 -22.659 1.159 1.00 89.00 584 ILE A O 1
ATOM 4679 N N . ALA A 1 585 ? 1.910 -23.975 -0.103 1.00 88.75 585 ALA A N 1
ATOM 4680 C CA . ALA A 1 585 ? 2.495 -24.692 1.025 1.00 88.75 585 ALA A CA 1
ATOM 4681 C C . ALA A 1 585 ? 3.323 -23.766 1.925 1.00 88.75 585 ALA A C 1
ATOM 4683 O O . ALA A 1 585 ? 3.220 -23.872 3.148 1.00 88.75 585 ALA A O 1
ATOM 4684 N N . LEU A 1 586 ? 4.101 -22.850 1.338 1.00 89.75 586 LEU A N 1
ATOM 4685 C CA . LEU A 1 586 ? 4.858 -21.848 2.085 1.00 89.75 586 LEU A CA 1
ATOM 4686 C C . LEU A 1 586 ? 3.919 -20.936 2.883 1.00 89.75 586 LEU A C 1
ATOM 4688 O O . LEU A 1 586 ? 4.081 -20.825 4.094 1.00 89.75 586 LEU A O 1
ATOM 4692 N N . ALA A 1 587 ? 2.903 -20.352 2.241 1.00 89.69 587 ALA A N 1
ATOM 4693 C CA . ALA A 1 587 ? 1.928 -19.489 2.911 1.00 89.69 587 ALA A CA 1
ATOM 4694 C C . ALA A 1 587 ? 1.238 -20.201 4.089 1.00 89.69 587 ALA A C 1
ATOM 4696 O O . ALA A 1 587 ? 1.152 -19.661 5.195 1.00 89.69 587 ALA A O 1
ATOM 4697 N N . SER A 1 588 ? 0.818 -21.453 3.885 1.00 90.31 588 SER A N 1
ATOM 4698 C CA . SER A 1 588 ? 0.182 -22.255 4.930 1.00 90.31 588 SER A CA 1
ATOM 4699 C C . SER A 1 588 ? 1.121 -22.562 6.103 1.00 90.31 588 SER A C 1
ATOM 4701 O O . SER A 1 588 ? 0.714 -22.420 7.257 1.00 90.31 588 SER A O 1
ATOM 4703 N N . GLN A 1 589 ? 2.380 -22.929 5.837 1.00 90.06 589 GLN A N 1
ATOM 4704 C CA . GLN A 1 589 ? 3.395 -23.149 6.881 1.00 90.06 589 GLN A CA 1
ATOM 4705 C C . GLN A 1 589 ? 3.720 -21.867 7.654 1.00 90.06 589 GLN A C 1
ATOM 4707 O O . GLN A 1 589 ? 4.031 -21.920 8.843 1.00 90.06 589 GLN A O 1
ATOM 4712 N N . SER A 1 590 ? 3.591 -20.721 6.992 1.00 86.94 590 SER A N 1
ATOM 4713 C CA . SER A 1 590 ? 3.751 -19.388 7.567 1.00 86.94 590 SER A CA 1
ATOM 4714 C C . SER A 1 590 ? 2.529 -18.889 8.348 1.00 86.94 590 SER A C 1
ATOM 4716 O O . SER A 1 590 ? 2.540 -17.757 8.827 1.00 86.94 590 SER A O 1
ATOM 4718 N N . GLY A 1 591 ? 1.492 -19.718 8.513 1.00 87.81 591 GLY A N 1
ATOM 4719 C CA . GLY A 1 591 ? 0.325 -19.420 9.347 1.00 87.81 591 GLY A CA 1
ATOM 4720 C C . GLY A 1 591 ? -0.849 -18.765 8.617 1.00 87.81 591 GLY A C 1
ATOM 4721 O O . GLY A 1 591 ? -1.810 -18.367 9.276 1.00 87.81 591 GLY A O 1
ATOM 4722 N N . PHE A 1 592 ? -0.810 -18.673 7.283 1.00 92.69 592 PHE A N 1
ATOM 4723 C CA . PHE A 1 592 ? -1.921 -18.149 6.491 1.00 92.69 592 PHE A CA 1
ATOM 4724 C C . PHE A 1 592 ? -2.946 -19.239 6.169 1.00 92.69 592 PHE A C 1
ATOM 4726 O O . PHE A 1 592 ? -2.614 -20.332 5.701 1.00 92.69 592 PHE A O 1
ATOM 4733 N N . ARG A 1 593 ? -4.230 -18.920 6.332 1.00 93.88 593 ARG A N 1
ATOM 4734 C CA . ARG A 1 593 ? -5.313 -19.660 5.683 1.00 93.88 593 ARG A CA 1
ATOM 4735 C C . ARG A 1 593 ? -5.363 -19.243 4.214 1.00 93.88 593 ARG A C 1
ATOM 4737 O O . ARG A 1 593 ? -5.560 -18.076 3.893 1.00 93.88 593 ARG A O 1
ATOM 4744 N N . CYS A 1 594 ? -5.162 -20.217 3.340 1.00 95.19 594 CYS A N 1
ATOM 4745 C CA . CYS A 1 594 ? -4.975 -19.996 1.913 1.00 95.19 594 CYS A CA 1
ATOM 4746 C C . CYS A 1 594 ? -6.270 -20.276 1.140 1.00 95.19 594 CYS A C 1
ATOM 4748 O O . CYS A 1 594 ? -6.908 -21.301 1.383 1.00 95.19 594 CYS A O 1
ATOM 4750 N N . PHE A 1 595 ? -6.625 -19.399 0.203 1.00 95.44 595 PHE A N 1
ATOM 4751 C CA . PHE A 1 595 ? -7.752 -19.556 -0.720 1.00 95.44 595 PHE A CA 1
ATOM 4752 C C . PHE A 1 595 ? -7.253 -19.536 -2.160 1.00 95.44 595 PHE A C 1
ATOM 4754 O O . PHE A 1 595 ? -6.417 -18.703 -2.501 1.00 95.44 595 PHE A O 1
ATOM 4761 N N . THR A 1 596 ? -7.783 -20.426 -2.999 1.00 93.25 596 THR A N 1
ATOM 4762 C CA . THR A 1 596 ? -7.370 -20.559 -4.408 1.00 93.25 596 THR A CA 1
ATOM 4763 C C . THR A 1 596 ? -8.371 -19.970 -5.401 1.00 93.25 596 THR A C 1
ATOM 4765 O O . THR A 1 596 ? -8.147 -20.013 -6.605 1.00 93.25 596 THR A O 1
ATOM 4768 N N . SER A 1 597 ? -9.480 -19.419 -4.905 1.00 94.31 597 SER A N 1
ATOM 4769 C CA . SER A 1 597 ? -10.478 -18.688 -5.691 1.00 94.31 597 SER A CA 1
ATOM 4770 C C . SER A 1 597 ? -11.095 -17.559 -4.868 1.00 94.31 597 SER A C 1
ATOM 4772 O O . SER A 1 597 ? -11.145 -17.623 -3.629 1.00 94.31 597 SER A O 1
ATOM 4774 N N . THR A 1 598 ? -11.599 -16.524 -5.543 1.00 94.12 598 THR A N 1
ATOM 4775 C CA . THR A 1 598 ? -12.267 -15.419 -4.847 1.00 94.12 598 THR A CA 1
ATOM 4776 C C . THR A 1 598 ? -13.612 -15.841 -4.255 1.00 94.12 598 THR A C 1
ATOM 4778 O O . THR A 1 598 ? -14.016 -15.316 -3.217 1.00 94.12 598 THR A O 1
ATOM 4781 N N . GLU A 1 599 ? -14.283 -16.836 -4.832 1.00 94.56 599 GLU A N 1
ATOM 4782 C CA . GLU A 1 599 ? -15.526 -17.432 -4.341 1.00 94.56 599 GLU A CA 1
ATOM 4783 C C . GLU A 1 599 ? -15.337 -18.168 -3.015 1.00 94.56 599 GLU A C 1
ATOM 4785 O O . GLU A 1 599 ? -16.140 -17.976 -2.100 1.00 94.56 599 GLU A O 1
ATOM 4790 N N . GLU A 1 600 ? -14.278 -18.972 -2.875 1.00 94.69 600 GLU A N 1
ATOM 4791 C CA . GLU A 1 600 ? -13.953 -19.651 -1.613 1.00 94.69 600 GLU A CA 1
ATOM 4792 C C . GLU A 1 600 ? -13.676 -18.636 -0.501 1.00 94.69 600 GLU A C 1
ATOM 4794 O O . GLU A 1 600 ? -14.203 -18.768 0.607 1.00 94.69 600 GLU A O 1
ATOM 4799 N N . CYS A 1 601 ? -12.916 -17.582 -0.814 1.00 94.94 601 CYS A N 1
ATOM 4800 C CA . CYS A 1 601 ? -12.647 -16.496 0.123 1.00 94.94 601 CYS A CA 1
ATOM 4801 C C . CYS A 1 601 ? -13.942 -15.759 0.509 1.00 94.94 601 CYS A C 1
ATOM 4803 O O . CYS A 1 601 ? -14.239 -15.604 1.694 1.00 94.94 601 CYS A O 1
ATOM 4805 N N . LYS A 1 602 ? -14.786 -15.382 -0.465 1.00 94.62 602 LYS A N 1
ATOM 4806 C CA . LYS A 1 602 ? -16.104 -14.762 -0.218 1.00 94.62 602 LYS A CA 1
ATOM 4807 C C . LYS A 1 602 ? -16.999 -15.653 0.638 1.00 94.62 602 LYS A C 1
ATOM 4809 O O . LYS A 1 602 ? -17.687 -15.144 1.522 1.00 94.62 602 LYS A O 1
ATOM 4814 N N . SER A 1 603 ? -17.011 -16.960 0.382 1.00 91.88 603 SER A N 1
ATOM 4815 C CA . SER A 1 603 ? -17.787 -17.924 1.162 1.00 91.88 603 SER A CA 1
ATOM 4816 C C . SER A 1 603 ? -17.313 -17.945 2.607 1.00 91.88 603 SER A C 1
ATOM 4818 O O . SER A 1 603 ? -18.127 -17.752 3.502 1.00 91.88 603 SER A O 1
ATOM 4820 N N . TYR A 1 604 ? -16.005 -18.088 2.829 1.00 91.38 604 TYR A N 1
ATOM 4821 C CA . TYR A 1 604 ? -15.406 -18.027 4.159 1.00 91.38 604 TYR A CA 1
ATOM 4822 C C . TYR A 1 604 ? -15.756 -16.727 4.891 1.00 91.38 604 TYR A C 1
ATOM 4824 O O . TYR A 1 604 ? -16.150 -16.752 6.053 1.00 91.38 604 TYR A O 1
ATOM 4832 N N . ILE A 1 605 ? -15.668 -15.587 4.205 1.00 88.06 605 ILE A N 1
ATOM 4833 C CA . ILE A 1 605 ? -16.002 -14.289 4.793 1.00 88.06 605 ILE A CA 1
ATOM 4834 C C . ILE A 1 605 ? -17.474 -14.236 5.197 1.00 88.06 605 ILE A C 1
ATOM 4836 O O . ILE A 1 605 ? -17.793 -13.790 6.294 1.00 88.06 605 ILE A O 1
ATOM 4840 N N . LYS A 1 606 ? -18.388 -14.716 4.353 1.00 86.06 606 LYS A N 1
ATOM 4841 C CA . LYS A 1 606 ? -19.817 -14.737 4.690 1.00 86.06 606 LYS A CA 1
ATOM 4842 C C . LYS A 1 606 ? -20.112 -15.640 5.884 1.00 86.06 606 LYS A C 1
ATOM 4844 O O . LYS A 1 606 ? -20.810 -15.208 6.797 1.00 86.06 606 LYS A O 1
ATOM 4849 N N . THR A 1 607 ? -19.573 -16.858 5.884 1.00 82.56 607 THR A N 1
ATOM 4850 C CA . THR A 1 607 ? -19.931 -17.883 6.870 1.00 82.56 607 THR A CA 1
ATOM 4851 C C . THR A 1 607 ? -19.201 -17.704 8.195 1.00 82.56 607 THR A C 1
ATOM 4853 O O . THR A 1 607 ? -19.829 -17.748 9.246 1.00 82.56 607 THR A O 1
ATOM 4856 N N . GLU A 1 608 ? -17.889 -17.474 8.160 1.00 79.94 608 GLU A N 1
ATOM 4857 C CA . GLU A 1 608 ? -17.031 -17.495 9.353 1.00 79.94 608 GLU A CA 1
ATOM 4858 C C . GLU A 1 608 ? -16.739 -16.096 9.908 1.00 79.94 608 GLU A C 1
ATOM 4860 O O . GLU A 1 608 ? -16.499 -15.957 11.104 1.00 79.94 608 GLU A O 1
ATOM 4865 N N . ILE A 1 609 ? -16.750 -15.053 9.067 1.00 79.25 609 ILE A N 1
ATOM 4866 C CA . ILE A 1 609 ? -16.409 -13.682 9.493 1.00 79.25 609 ILE A CA 1
ATOM 4867 C C . ILE A 1 609 ? -17.663 -12.844 9.755 1.00 79.25 609 ILE A C 1
ATOM 4869 O O . ILE A 1 609 ? -17.777 -12.185 10.786 1.00 79.25 609 ILE A O 1
ATOM 4873 N N . LEU A 1 610 ? -18.616 -12.858 8.822 1.00 74.56 610 LEU A N 1
ATOM 4874 C CA . LEU A 1 610 ? -19.850 -12.075 8.904 1.00 74.56 610 LEU A CA 1
ATOM 4875 C C . LEU A 1 610 ? -20.997 -12.836 9.579 1.00 74.56 610 LEU A C 1
ATOM 4877 O O . LEU A 1 610 ? -21.976 -12.202 9.971 1.00 74.56 610 LEU A O 1
ATOM 4881 N N . ALA A 1 611 ? -20.883 -14.164 9.711 1.00 72.44 611 ALA A N 1
ATOM 4882 C CA . ALA A 1 611 ? -21.941 -15.051 10.201 1.00 72.44 611 ALA A CA 1
ATOM 4883 C C . ALA A 1 611 ? -23.302 -14.800 9.514 1.00 72.44 611 ALA A C 1
ATOM 4885 O O . ALA A 1 611 ? -24.358 -14.837 10.150 1.00 72.44 611 ALA A O 1
ATOM 4886 N N . ALA A 1 612 ? -23.270 -14.492 8.215 1.00 53.25 612 ALA A N 1
ATOM 4887 C CA . ALA A 1 612 ? -24.452 -14.295 7.392 1.00 53.25 612 ALA A CA 1
ATOM 4888 C C . ALA A 1 612 ? -24.870 -15.651 6.802 1.00 53.25 612 ALA A C 1
ATOM 4890 O O . ALA A 1 612 ? -24.220 -16.138 5.875 1.00 53.25 612 ALA A O 1
ATOM 4891 N N . GLU A 1 613 ? -25.920 -16.260 7.367 1.00 41.72 613 GLU A N 1
ATOM 4892 C CA . GLU A 1 613 ? -26.636 -17.392 6.748 1.00 41.72 613 GLU A CA 1
ATOM 4893 C C . GLU A 1 613 ? -27.513 -16.940 5.575 1.00 41.72 613 GLU A C 1
ATOM 4895 O O . GLU A 1 613 ? -28.273 -15.951 5.737 1.00 41.72 613 GLU A O 1
#

Foldseek 3Di:
DLLCLLVVHDPAFWEWEWDFDQAFDDDDPDDDDHTIDIHTLPCPVVVQLVCCQLVVFGDPPDLADRCSNFQWWAFLPPGDIDGDDCVVPPPPLRIDRLNQCSNCPPNSLVVSLVVQVVPPVSVVCSVSSSVSSVSSNCSVVDDGHYHYDDDPPCALVNVQVVSCVVPVQAFRQDSLNVLVSLLCRQPVCSVVVQVVLQVVVVVQAAHDDSLLLVQLLCCLQPLASGSRCSNVDGNVSSVVSSVLSSVQLVVVQCLCCVQLVQRHHLLQFQSLLSSLSSNLCSVVVNDDDLLQSLLSNLLSLLCRLLLVCLFQNRVSSSVSSVCCPDPNNGSVSSLVVSCVQANASAFALLSQLFFASLRSCNSVLSSLLANLQQAALPPLGRLYPPDDDQQSDKDKAQQQALVNCVVVVDDLSLSGGSLRIDIHGNNSRVVCDNPQQLPCVVVSCVVHNCNCVSSQFDPPSVCSDPVNSVVRSSSSSRSSSVSSVVSSCVSNVNPCPRNDDDDDDDDSQDAFAYHRDPVLLVQLVVLQVVLVVNVWHGWDAQRQDADNVRSHGRYTFRTWDCCASSRSNHWTETEGEPGDPVRVVVCVVVGYDYHHHSVVVVVCCCCPVVVPD

Radius of gyration: 29.57 Å; Cα contacts (8 Å, |Δi|>4): 934; chains: 1; bounding box: 91×49×80 Å

pLDDT: mean 85.98, std 12.14, range [34.41, 98.5]

Sequence (613 aa):
MFDSLYRRHPVGGLLVWATDSSAAAYRGDGELARGIVKLLLDGQQRITSLYGVIRGKAPKFFDGNPAAFTGLQFNLENETFAFYQPIKMQGNPLWIDVTAIMQKGNGGMGEFITKILTAPELAARIGNYTSRMSRLLAILDIELHIDEVTGADKTLDVVVDIFNRVNSGGTKLSKGDLALAKICADWPEARDSMKQKIKEWHQAGYDFNLDWLLRSVNTVLTGEAKFQYLHDKDAAQIQDGLKRASKYIDTSLNLIAGRLGLDHDQVLFGRFAIPVMVRYLDLHGGSLNEIDRDKLLFWFAQSGMWGRFSGSTESYIDKDLEVLTSENNSLDALLEQLRLWHGGLRIEPGHFTGWSLGARFYPVLYMLTRMGESRDWGTGLPLRANLLGRMNRLEVHHIFPKAQLYKRNYRKSEVNAIANFCFLTKDTNLNISDRLPEIYFSEVEEKHPGALTTQWIPMDTALWRIENYRDFLEQRKLLLAEEANKRMASLLHDDYQWLEGEIRRYSENIVLGGITSATEEFELEELNNWVQAQGLPLGIMSYDYTKQETGEQKAVFDLAWPDGIQEGLSAPIAVMLDEEKETIALASQSGFRCFTSTEECKSYIKTEILAAE

Solvent-accessible surface area (backbone atoms only — not comparable to full-atom values): 33383 Å² total; per-residue (Å²): 106,71,68,35,48,60,71,70,44,87,84,69,61,32,36,29,39,52,40,81,37,97,70,61,62,81,94,70,99,72,90,78,73,88,49,64,42,72,46,73,70,41,47,58,69,59,53,50,49,50,48,8,28,45,69,61,43,58,58,94,85,59,85,68,71,60,67,79,32,52,56,46,25,36,29,61,84,81,74,44,79,44,68,73,45,66,95,82,41,66,92,43,84,48,54,39,54,46,32,58,35,54,65,43,43,73,63,33,50,50,56,51,50,57,59,40,59,76,37,73,87,51,43,82,47,42,69,60,40,51,53,54,51,51,46,54,54,53,46,79,72,61,82,71,54,72,49,72,49,69,58,95,83,61,40,73,69,51,48,37,49,54,48,38,65,76,34,73,78,33,59,48,63,50,72,50,56,56,50,50,53,57,48,34,33,57,29,72,60,50,64,60,56,52,50,54,53,38,51,54,38,41,76,63,41,33,86,66,56,69,55,62,52,52,30,26,22,31,20,60,71,71,51,30,44,63,78,80,63,58,81,79,53,52,54,68,58,49,53,50,22,44,54,54,28,52,53,33,46,54,49,49,51,49,48,39,22,70,66,40,45,41,62,35,45,90,41,49,63,40,68,68,47,49,37,50,53,25,30,55,34,58,80,49,75,65,67,68,57,72,63,58,46,29,40,52,49,43,51,46,51,55,36,20,56,64,30,63,56,55,32,53,35,53,65,48,43,33,57,52,35,50,46,59,70,40,98,69,54,40,70,64,55,53,48,50,53,48,34,71,71,72,32,54,70,57,60,51,40,78,65,46,66,43,28,24,65,36,24,58,49,39,38,49,55,51,24,48,35,41,64,61,52,14,30,20,68,71,79,54,45,59,56,60,91,84,53,79,58,84,54,44,40,79,37,84,35,53,54,61,20,55,73,64,39,52,79,68,70,52,50,73,58,65,56,32,17,48,50,34,52,46,71,26,31,39,52,42,47,62,72,53,56,78,53,51,40,64,61,52,49,60,56,28,39,71,78,28,72,60,28,53,57,46,69,42,47,69,83,55,70,72,41,37,35,75,92,32,43,68,61,33,35,56,52,20,18,47,46,49,20,52,49,50,42,54,55,50,30,59,29,45,73,68,52,51,76,60,59,55,73,78,72,67,85,70,77,89,69,78,63,33,55,30,40,70,44,74,65,58,45,48,53,51,50,51,45,34,53,50,40,37,74,72,72,39,62,69,54,41,67,29,31,66,40,40,44,55,92,77,26,46,64,49,31,19,36,34,32,25,22,84,53,11,61,47,53,32,52,33,68,17,33,31,39,39,68,94,56,56,72,67,42,55,49,50,43,43,76,72,60,26,52,74,26,66,44,68,64,60,45,51,48,47,41,33,55,76,70,64,62,56,130

Secondary structure (DSSP, 8-state):
-HHHHHTT-----EEEEEEE-SSPPPSSSS---TTEEEEEEE-HHHHHHHHHHHHTS--TT--S-GGGGS-EEEETTT--EEE--HHHHTT-TTEEEHHHHHHHHHHHHHHHHHHHHTSHHHHTTHHHHHHHHHHHHTTTTPPPPEEEE--TT--HHHHHHHHHHHTTTS-PPPHHHHHHHHHHHH-TTHHHHHHHHHHHHHHTT----HHHHHHHHHHHHHS-SSTTSGGGS-HHHHHHHHHHHHHHHHHHHHHIIIII---SGGG---GGGHHHHHHHHHHTTT---HHHHHHHHHHHHHHHHTTTTSSSHHHHHHHHHHHHHSTT-SHHHHHHHHHHHHS-----GGGGG-BSTTSTTHHHHHHHHHHTTPBPTTT--B--TT--SGGGSEEEEESS-HHHHHTTT--HHHHTBGGGEEEEEHHHHHHHTT--HHHHHHHHHHHSTTTTGGGT----GGGGSGGGHHHHHHHHHHHHHHHHHHHHHHHTTT-GGGT-S----------B-----HHHHHHHHHHHHHHHHTTPPPPEEEEEEEETTTTEEEEEEEEEETTTTTTTTS--EEE-TT--HHHHHHHHHTTPEEESSHHHHHHHIIIIIS---

Mean predicted aligned error: 10.82 Å

InterPro domains:
  IPR004919 GmrSD restriction endonucleases, N-terminal domain [PF03235] (2-183)

Nearest PDB structures (foldseek):
  7p9k-assembly1_B  TM=4.794E-01  e=2.936E-12  Escherichia fergusonii ATCC 35469
  7p9m-assembly1_A  TM=4.711E-01  e=3.827E-12  Escherichia fergusonii ATCC 35469
  7p9m-assembly1_B  TM=4.509E-01  e=1.719E-11  Escherichia fergusonii ATCC 35469

Organism: NCBI:txid42354